Protein AF-0000000085102675 (afdb_homodimer)

Sequence (502 aa):
MRMENGRLWGTLHDGKFEVRSVTHSDLEEALDVLDGSFFINESVCVACEINLPENRQARLDLRELCRKTALDGVSLLVKEADTGRVVSVSFNKIQYAPPPGEDHFFLKFRNEEVKSPQARRLMDFMIEVDERIDVCAMFNMVCFCELMFLATLPSHERLGLGRSLSRFTIELTKELAEGKGLEDIDEKLRSQRPAAVTALWTSSFSQKVGKATDFKVINTVSYSEFEYNGKRFDERINPIHEFCEHVIYKFMRMENGRLWGTLHDGKFEVRSVTHSDLEEALDVLDGSFFINESVCVACEINLPENRQARLDLRELCRKTALDGVSLLVKEADTGRVVSVSFNKIQYAPPPGEDHFFLKFRNEEVKSPQARRLMDFMIEVDERIDVCAMFNMVCFCELMFLATLPSHERLGLGRSLSRFTIELTKELAEGKGLEDIDEKLRSQRPAAVTALWTSSFSQKVGKATDFKVINTVSYSEFEYNGKRFDERINPIHEFCEHVIYKF

pLDDT: mean 96.82, std 2.58, range [86.62, 98.94]

Nearest PDB structures (foldseek):
  6v3t-assembly3_C  TM=8.354E-01  e=5.217E-15  Tribolium castaneum
  4fd5-assembly1_A  TM=8.793E-01  e=4.362E-14  Aedes aegypti
  7ciu-assembly1_A  TM=8.411E-01  e=6.012E-13  Drosophila melanogaster
  7ciu-assembly2_B  TM=8.016E-01  e=6.399E-13  Drosophila melanogaster
  5k9n-assembly2_B  TM=8.379E-01  e=3.915E-12  Drosophila melanogaster

Solvent-accessible surface area (backbone atoms only — not comparable to full-atom values): 26220 Å² total; per-residue (Å²): 64,42,62,60,83,39,58,78,77,48,65,40,82,93,54,50,26,35,34,26,37,48,18,62,73,45,42,69,51,46,50,46,29,35,65,65,24,34,43,56,49,33,42,60,32,41,30,38,46,35,43,43,84,89,32,53,60,19,51,52,40,51,47,50,52,48,52,61,35,37,48,46,28,64,14,37,31,32,25,34,56,88,78,61,47,58,44,30,32,33,42,22,40,81,46,57,78,50,60,91,96,50,64,46,68,69,60,43,44,51,74,71,64,51,80,31,70,36,40,41,51,46,50,48,50,54,52,54,60,51,64,75,48,60,60,39,73,75,67,72,45,68,32,28,32,32,50,70,48,75,32,46,25,69,80,55,55,96,68,54,57,68,45,48,48,52,51,49,50,50,53,52,42,52,36,31,42,72,67,40,75,48,87,47,28,28,77,90,50,56,82,56,52,32,52,33,36,34,37,69,27,53,29,57,65,49,40,48,38,35,56,75,66,63,38,42,76,78,46,76,47,57,30,72,81,39,72,43,96,92,38,40,25,54,78,59,24,62,75,81,38,62,41,34,34,39,33,37,36,76,117,64,43,62,61,84,39,59,78,77,48,66,40,83,92,54,50,26,35,34,26,37,47,17,62,74,45,42,67,52,48,51,47,30,35,66,67,22,34,42,56,49,34,41,61,32,41,30,39,46,34,43,43,84,88,32,53,59,20,52,53,40,51,47,49,51,50,53,61,35,38,49,46,28,63,15,37,31,31,24,35,55,89,77,61,46,58,45,29,34,34,42,22,40,81,46,56,79,50,60,92,96,51,64,46,69,69,60,42,44,50,74,71,64,50,82,30,70,37,40,41,50,45,51,48,50,55,52,53,59,51,64,76,48,59,60,40,71,75,67,74,43,69,33,28,32,29,52,70,48,75,31,48,25,70,79,56,56,95,67,55,57,69,45,49,49,52,49,48,50,50,50,52,42,53,36,30,42,71,68,39,74,46,88,47,27,28,76,92,51,55,83,56,49,31,53,34,37,34,36,69,28,52,30,58,65,49,42,48,38,35,56,75,66,63,38,41,77,78,44,76,46,58,31,71,80,36,70,43,95,91,38,40,25,54,79,58,24,61,75,80,37,61,42,33,34,38,32,38,36,76,117

Foldseek 3Di:
DAADDFDWPDAADVRQKTKGFDHVVCLVLQLVLCVQWVCQAFLLNQQLVSNPPVNVLLSVLVSVVLVVQSQQRLKMFMAGRPPRHTFKIWRKHKWFDDPPPDDTPLVCSLVPPRDDPSNNQSSVVVVVVCVVDPPCVVPVHGIAMEREDIGGHPVCPPRCRSLVSVLVSQVSLQCLLVQHPLVRGDPVCSVDRHFKYKYKAQFPVVVVSCVVNVWAFPDKAFQQVDHYPPDGSCVRGDVNRGIITITMGGD/DAADDFDWPDAADVRQKTKGFDHVVCLVLQLVLCVQWVCQAFLLSQQLVSNPPVNVLLSVLVSVVLVVQSQQRLKMFMAGRPPRHTFKIWRKHKWFDDPPPDDTPLVCSLVPPRDDPSNNQSSVVVVVVCVVDPPCVVPVHGIAMEREDIGGHPVCPPRCRSLVSVLVSQVSLQCLLVQHPLVRGDPVCSVDRHFKYKYKAQFPVVVVSCVVNVWAFPDKAFQQVDHYPPDGSCVRGDVNRGIITITMGGD

InterPro domains:
  IPR016181 Acyl-CoA N-acyltransferase [SSF55729] (8-175)

Secondary structure (DSSP, 8-state):
--SS-PPEEEEETTTTEEEEE--TTTHHHHHHHIIIIIHHH-HHHHHTTTTSTT-HHHHHHHHHHHHHHHTTS--EEEEETTT--EEEEEEEEEEEPPPTTPPPHHHHHHHHT--SHHHHHHHHHHHHHHHTS-HHHHHT-SEEEEEEEEEE-GGGTTSSHHHHHHHHHHHHHHHHHTT-SGGGS-GGGTT----EEEEEE-SHHHHHHHHHTTPEEEEEEEGGG-EETTEEGGGTS-TT--EEEEEEEE-/--SS-PPEEEEETTTTEEEEE--TTTHHHHHHHIIIIIHHH-HHHHHTTTTSTT-HHHHHHHHHHHHHHHTTS--EEEEETTT--EEEEEEEEEEEPPPTT---HHHHHHHHT---HHHHHHHHHHHHHHHTS-HHHHHT-SEEEEEEEEEE-GGGTTSSHHHHHHHHHHHHHHHHHTT-SGGGS-GGGTT----EEEEEE-SHHHHHHHHHTTPEEEEEEEGGG-EETTEEGGGTS-TT--EEEEEEEE-

Structure (mmCIF, N/CA/C/O backbone):
data_AF-0000000085102675-model_v1
#
loop_
_entity.id
_entity.type
_entity.pdbx_description
1 polymer GM10934
#
loop_
_atom_site.group_PDB
_atom_site.id
_atom_site.type_symbol
_atom_site.label_atom_id
_atom_site.label_alt_id
_atom_site.label_comp_id
_atom_site.label_asym_id
_atom_site.label_entity_id
_atom_site.label_seq_id
_atom_site.pdbx_PDB_ins_code
_atom_site.Cartn_x
_atom_site.Cartn_y
_atom_site.Cartn_z
_atom_site.occupancy
_atom_site.B_iso_or_equiv
_atom_site.auth_seq_id
_atom_site.auth_comp_id
_atom_site.auth_asym_id
_atom_site.auth_atom_id
_atom_site.pdbx_PDB_model_num
ATOM 1 N N . MET A 1 1 ? -9.93 -23.188 -17.781 1 89.38 1 MET A N 1
ATOM 2 C CA . MET A 1 1 ? -10.469 -22.031 -17.062 1 89.38 1 MET A CA 1
ATOM 3 C C . MET A 1 1 ? -11.906 -21.766 -17.484 1 89.38 1 MET A C 1
ATOM 5 O O . MET A 1 1 ? -12.25 -21.844 -18.656 1 89.38 1 MET A O 1
ATOM 9 N N . ARG A 1 2 ? -12.734 -21.422 -16.547 1 91.5 2 ARG A N 1
ATOM 10 C CA . ARG A 1 2 ? -14.141 -21.156 -16.828 1 91.5 2 ARG A CA 1
ATOM 11 C C . ARG A 1 2 ? -14.32 -19.828 -17.562 1 91.5 2 ARG A C 1
ATOM 13 O O . ARG A 1 2 ? -13.492 -18.922 -17.422 1 91.5 2 ARG A O 1
ATOM 20 N N . MET A 1 3 ? -15.445 -19.828 -18.281 1 92.88 3 MET A N 1
ATOM 21 C CA . MET A 1 3 ? -15.742 -18.594 -19 1 92.88 3 MET A CA 1
ATOM 22 C C . MET A 1 3 ? -16.188 -17.5 -18.047 1 92.88 3 MET A C 1
ATOM 24 O O . MET A 1 3 ? -15.758 -16.344 -18.172 1 92.88 3 MET A O 1
ATOM 28 N N . GLU A 1 4 ? -17.078 -17.859 -17.141 1 93.12 4 GLU A N 1
ATOM 29 C CA . GLU A 1 4 ? -17.594 -16.891 -16.172 1 93.12 4 GLU A CA 1
ATOM 30 C C . GLU A 1 4 ? -17.938 -17.562 -14.852 1 93.12 4 GLU A C 1
ATOM 32 O O . GLU A 1 4 ? -17.938 -18.797 -14.75 1 93.12 4 GLU A O 1
ATOM 37 N N . ASN A 1 5 ? -18.078 -16.75 -13.82 1 90.81 5 ASN A N 1
ATOM 38 C CA . ASN A 1 5 ? -18.547 -17.219 -12.523 1 90.81 5 ASN A CA 1
ATOM 39 C C . ASN A 1 5 ? -17.594 -18.219 -11.898 1 90.81 5 ASN A C 1
ATOM 41 O O . ASN A 1 5 ? -17.984 -19.344 -11.57 1 90.81 5 ASN A O 1
ATOM 45 N N . GLY A 1 6 ? -16.391 -17.812 -11.648 1 95.88 6 GLY A N 1
ATOM 46 C CA . GLY A 1 6 ? -15.398 -18.656 -10.992 1 95.88 6 GLY A CA 1
ATOM 47 C C . GLY A 1 6 ? -15.852 -19.141 -9.625 1 95.88 6 GLY A C 1
ATOM 48 O O . GLY A 1 6 ? -16.578 -18.438 -8.922 1 95.88 6 GLY A O 1
ATOM 49 N N . ARG A 1 7 ? -15.422 -20.297 -9.281 1 97.19 7 ARG A N 1
ATOM 50 C CA . ARG A 1 7 ? -15.773 -20.891 -7.992 1 97.19 7 ARG A CA 1
ATOM 51 C C . ARG A 1 7 ? -15.508 -19.906 -6.852 1 97.19 7 ARG A C 1
ATOM 53 O O . ARG A 1 7 ? -14.445 -19.281 -6.793 1 97.19 7 ARG A O 1
ATOM 60 N N . LEU A 1 8 ? -16.5 -19.781 -5.891 1 98.19 8 LEU A N 1
ATOM 61 C CA . LEU A 1 8 ? -16.312 -19.016 -4.672 1 98.19 8 LEU A CA 1
ATOM 62 C C . LEU A 1 8 ? -15.578 -19.812 -3.609 1 98.19 8 LEU A C 1
ATOM 64 O O . LEU A 1 8 ? -16.078 -20.859 -3.156 1 98.19 8 LEU A O 1
ATOM 68 N N . TRP A 1 9 ? -14.477 -19.359 -3.191 1 98.56 9 TRP A N 1
ATOM 69 C CA . TRP A 1 9 ? -13.672 -20.062 -2.188 1 98.56 9 TRP A CA 1
ATOM 70 C C . TRP A 1 9 ? -13.992 -19.547 -0.787 1 98.56 9 TRP A C 1
ATOM 72 O O . TRP A 1 9 ? -13.898 -20.297 0.19 1 98.56 9 TRP A O 1
ATOM 82 N N . GLY A 1 10 ? -14.297 -18.297 -0.66 1 98.38 10 GLY A N 1
ATOM 83 C CA . GLY A 1 10 ? -14.648 -17.688 0.617 1 98.38 10 GLY A CA 1
ATOM 84 C C . GLY A 1 10 ? -14.898 -16.188 0.523 1 98.38 10 GLY A C 1
ATOM 85 O O . GLY A 1 10 ? -14.781 -15.609 -0.554 1 98.38 10 GLY A O 1
ATOM 86 N N . THR A 1 11 ? -15.375 -15.617 1.623 1 98.38 11 THR A N 1
ATOM 87 C CA . THR A 1 11 ? -15.586 -14.172 1.714 1 98.38 11 THR A CA 1
ATOM 88 C C . THR A 1 11 ? -14.727 -13.57 2.82 1 98.38 11 THR A C 1
ATOM 90 O O . THR A 1 11 ? -14.289 -14.281 3.727 1 98.38 11 THR A O 1
ATOM 93 N N . LEU A 1 12 ? -14.422 -12.289 2.609 1 98.06 12 LEU A N 1
ATOM 94 C CA . LEU A 1 12 ? -13.602 -11.57 3.576 1 98.06 12 LEU A CA 1
ATOM 95 C C . LEU A 1 12 ? -14.297 -10.297 4.039 1 98.06 12 LEU A C 1
ATOM 97 O O . LEU A 1 12 ? -15.117 -9.727 3.307 1 98.06 12 LEU A O 1
ATOM 101 N N . HIS A 1 13 ? -13.945 -9.859 5.266 1 96.38 13 HIS A N 1
ATOM 102 C CA . HIS A 1 13 ? -14.438 -8.609 5.828 1 96.38 13 HIS A CA 1
ATOM 103 C C . HIS A 1 13 ? -15.961 -8.531 5.77 1 96.38 13 HIS A C 1
ATOM 105 O O . HIS A 1 13 ? -16.516 -7.574 5.23 1 96.38 13 HIS A O 1
ATOM 111 N N . ASP A 1 14 ? -16.641 -9.641 6.34 1 95.19 14 ASP A N 1
ATOM 112 C CA . ASP A 1 14 ? -18.094 -9.719 6.477 1 95.19 14 ASP A CA 1
ATOM 113 C C . ASP A 1 14 ? -18.781 -9.617 5.117 1 95.19 14 ASP A C 1
ATOM 115 O O . ASP A 1 14 ? -19.719 -8.852 4.949 1 95.19 14 ASP A O 1
ATOM 119 N N . GLY A 1 15 ? -18.156 -10.195 4.172 1 96.94 15 GLY A N 1
ATOM 120 C CA . GLY A 1 15 ? -18.797 -10.344 2.869 1 96.94 15 GLY A CA 1
ATOM 121 C C . GLY A 1 15 ? -18.469 -9.203 1.919 1 96.94 15 GLY A C 1
ATOM 122 O O . GLY A 1 15 ? -18.969 -9.172 0.79 1 96.94 15 GLY A O 1
ATOM 123 N N . LYS A 1 16 ? -17.625 -8.305 2.275 1 95.88 16 LYS A N 1
ATOM 124 C CA . LYS A 1 16 ? -17.297 -7.164 1.428 1 95.88 16 LYS A CA 1
ATOM 125 C C . LYS A 1 16 ? -16.438 -7.586 0.245 1 95.88 16 LYS A C 1
ATOM 127 O O . LYS A 1 16 ? -16.406 -6.91 -0.785 1 95.88 16 LYS A O 1
ATOM 132 N N . PHE A 1 17 ? -15.703 -8.695 0.435 1 98.31 17 PHE A N 1
ATOM 133 C CA . PHE A 1 17 ? -14.852 -9.227 -0.628 1 98.31 17 PHE A CA 1
ATOM 134 C C . PHE A 1 17 ? -15.117 -10.711 -0.85 1 98.31 17 PHE A C 1
ATOM 136 O O . PHE A 1 17 ? -15.461 -11.43 0.089 1 98.31 17 PHE A O 1
ATOM 143 N N . GLU A 1 18 ? -14.984 -11.102 -2.074 1 98.69 18 GLU A N 1
ATOM 144 C CA . GLU A 1 18 ? -15.086 -12.5 -2.459 1 98.69 18 GLU A CA 1
ATOM 145 C C . GLU A 1 18 ? -13.766 -13.008 -3.047 1 98.69 18 GLU A C 1
ATOM 147 O O . GLU A 1 18 ? -13.156 -12.336 -3.877 1 98.69 18 GLU A O 1
ATOM 152 N N . VAL A 1 19 ? -13.336 -14.18 -2.584 1 98.81 19 VAL A N 1
ATOM 153 C CA . VAL A 1 19 ? -12.219 -14.883 -3.203 1 98.81 19 VAL A CA 1
ATOM 154 C C . VAL A 1 19 ? -12.742 -15.898 -4.215 1 98.81 19 VAL A C 1
ATOM 156 O O . VAL A 1 19 ? -13.516 -16.797 -3.859 1 98.81 19 VAL A O 1
ATOM 159 N N . ARG A 1 20 ? -12.273 -15.75 -5.477 1 98.75 20 ARG A N 1
ATOM 160 C CA . ARG A 1 20 ? -12.797 -16.609 -6.535 1 98.75 20 ARG A CA 1
ATOM 161 C C . ARG A 1 20 ? -11.68 -17.078 -7.461 1 98.75 20 ARG A C 1
ATOM 163 O O . ARG A 1 20 ? -10.625 -16.453 -7.535 1 98.75 20 ARG A O 1
ATOM 170 N N . SER A 1 21 ? -11.969 -18.203 -8.141 1 98.75 21 SER A N 1
ATOM 171 C CA . SER A 1 21 ? -11.117 -18.609 -9.25 1 98.75 21 SER A CA 1
ATOM 172 C C . SER A 1 21 ? -11.188 -17.609 -10.398 1 98.75 21 SER A C 1
ATOM 174 O O . SER A 1 21 ? -12.266 -17.109 -10.727 1 98.75 21 SER A O 1
ATOM 176 N N . VAL A 1 22 ? -10.102 -17.328 -11.016 1 98.62 22 VAL A N 1
ATOM 177 C CA . VAL A 1 22 ? -10.055 -16.453 -12.18 1 98.62 22 VAL A CA 1
ATOM 178 C C . VAL A 1 22 ? -10.781 -17.109 -13.352 1 98.62 22 VAL A C 1
ATOM 180 O O . VAL A 1 22 ? -10.617 -18.312 -13.586 1 98.62 22 VAL A O 1
ATOM 183 N N . THR A 1 23 ? -11.547 -16.281 -14.07 1 97.88 23 THR A N 1
ATOM 184 C CA . THR A 1 23 ? -12.211 -16.734 -15.289 1 97.88 23 THR A CA 1
ATOM 185 C C . THR A 1 23 ? -11.766 -15.906 -16.484 1 97.88 23 THR A C 1
ATOM 187 O O . THR A 1 23 ? -11.016 -14.938 -16.344 1 97.88 23 THR A O 1
ATOM 190 N N . HIS A 1 24 ? -12.211 -16.359 -17.672 1 96.94 24 HIS A N 1
ATOM 191 C CA . HIS A 1 24 ? -11.906 -15.602 -18.891 1 96.94 24 HIS A CA 1
ATOM 192 C C . HIS A 1 24 ? -12.453 -14.18 -18.797 1 96.94 24 HIS A C 1
ATOM 194 O O . HIS A 1 24 ? -11.797 -13.227 -19.219 1 96.94 24 HIS A O 1
ATOM 200 N N . SER A 1 25 ? -13.594 -14.031 -18.203 1 97.12 25 SER A N 1
ATOM 201 C CA . SER A 1 25 ? -14.25 -12.727 -18.125 1 97.12 25 SER A CA 1
ATOM 202 C C . SER A 1 25 ? -13.523 -11.805 -17.156 1 97.12 25 SER A C 1
ATOM 204 O O . SER A 1 25 ? -13.625 -10.578 -17.266 1 97.12 25 SER A O 1
ATOM 206 N N . ASP A 1 26 ? -12.773 -12.375 -16.172 1 97.12 26 ASP A N 1
ATOM 207 C CA . ASP A 1 26 ? -12.062 -11.617 -15.148 1 97.12 26 ASP A CA 1
ATOM 208 C C . ASP A 1 26 ? -10.648 -11.25 -15.617 1 97.12 26 ASP A C 1
ATOM 210 O O . ASP A 1 26 ? -9.992 -10.398 -15.016 1 97.12 26 ASP A O 1
ATOM 214 N N . LEU A 1 27 ? -10.227 -11.883 -16.609 1 98.31 27 LEU A N 1
ATOM 215 C CA . LEU A 1 27 ? -8.797 -11.992 -16.859 1 98.31 27 LEU A CA 1
ATOM 216 C C . LEU A 1 27 ? -8.172 -10.625 -17.094 1 98.31 27 LEU A C 1
ATOM 218 O O . LEU A 1 27 ? -7.148 -10.289 -16.5 1 98.31 27 LEU A O 1
ATOM 222 N N . GLU A 1 28 ? -8.766 -9.781 -17.969 1 98.19 28 GLU A N 1
ATOM 223 C CA . GLU A 1 28 ? -8.195 -8.477 -18.25 1 98.19 28 GLU A CA 1
ATOM 224 C C . GLU A 1 28 ? -8.109 -7.613 -17 1 98.19 28 GLU A C 1
ATOM 226 O O . GLU A 1 28 ? -7.098 -6.945 -16.766 1 98.19 28 GLU A O 1
ATOM 231 N N . GLU A 1 29 ? -9.141 -7.637 -16.203 1 98 29 GLU A N 1
ATOM 232 C CA . GLU A 1 29 ? -9.141 -6.863 -14.969 1 98 29 GLU A CA 1
ATOM 233 C C . GLU A 1 29 ? -8.109 -7.41 -13.977 1 98 29 GLU A C 1
ATOM 235 O O . GLU A 1 29 ? -7.484 -6.645 -13.234 1 98 29 GLU A O 1
ATOM 240 N N . ALA A 1 30 ? -8 -8.711 -13.922 1 98.69 30 ALA A N 1
ATOM 241 C CA . ALA A 1 30 ? -6.98 -9.328 -13.078 1 98.69 30 ALA A CA 1
ATOM 242 C C . ALA A 1 30 ? -5.582 -8.883 -13.508 1 98.69 30 ALA A C 1
ATOM 244 O O . ALA A 1 30 ? -4.734 -8.586 -12.664 1 98.69 30 ALA A O 1
ATOM 245 N N . LEU A 1 31 ? -5.367 -8.805 -14.773 1 98.81 31 LEU A N 1
ATOM 246 C CA . LEU A 1 31 ? -4.082 -8.359 -15.297 1 98.81 31 LEU A CA 1
ATOM 247 C C . LEU A 1 31 ? -3.85 -6.887 -15 1 98.81 31 LEU A C 1
ATOM 249 O O . LEU A 1 31 ? -2.715 -6.469 -14.75 1 98.81 31 LEU A O 1
ATOM 253 N N . ASP A 1 32 ? -4.883 -6.102 -14.984 1 98.06 32 ASP A N 1
ATOM 254 C CA . ASP A 1 32 ? -4.781 -4.684 -14.664 1 98.06 32 ASP A CA 1
ATOM 255 C C . ASP A 1 32 ? -4.277 -4.477 -13.234 1 98.06 32 ASP A C 1
ATOM 257 O O . ASP A 1 32 ? -3.604 -3.484 -12.945 1 98.06 32 ASP A O 1
ATOM 261 N N . VAL A 1 33 ? -4.602 -5.402 -12.328 1 98.25 33 VAL A N 1
ATOM 262 C CA . VAL A 1 33 ? -4.117 -5.312 -10.953 1 98.25 33 VAL A CA 1
ATOM 263 C C . VAL A 1 33 ? -2.59 -5.355 -10.938 1 98.25 33 VAL A C 1
ATOM 265 O O . VAL A 1 33 ? -1.95 -4.66 -10.148 1 98.25 33 VAL A O 1
ATOM 268 N N . LEU A 1 34 ? -1.971 -6.133 -11.82 1 98.5 34 LEU A N 1
ATOM 269 C CA . LEU A 1 34 ? -0.516 -6.18 -11.922 1 98.5 34 LEU A CA 1
ATOM 270 C C . LEU A 1 34 ? 0.039 -4.828 -12.367 1 98.5 34 LEU A C 1
ATOM 272 O O . LEU A 1 34 ? 1.021 -4.34 -11.805 1 98.5 34 LEU A O 1
ATOM 276 N N . ASP A 1 35 ? -0.621 -4.215 -13.305 1 96.38 35 ASP A N 1
ATOM 277 C CA . ASP A 1 35 ? -0.201 -2.92 -13.836 1 96.38 35 ASP A CA 1
ATOM 278 C C . ASP A 1 35 ? -0.228 -1.849 -12.742 1 96.38 35 ASP A C 1
ATOM 280 O O . ASP A 1 35 ? 0.655 -0.989 -12.695 1 96.38 35 ASP A O 1
ATOM 284 N N . GLY A 1 36 ? -1.214 -1.954 -11.953 1 92.75 36 GLY A N 1
ATOM 285 C CA . GLY A 1 36 ? -1.452 -0.902 -10.977 1 92.75 36 GLY A CA 1
ATOM 286 C C . GLY A 1 36 ? -0.732 -1.132 -9.664 1 92.75 36 GLY A C 1
ATOM 287 O O . GLY A 1 36 ? -0.776 -0.285 -8.766 1 92.75 36 GLY A O 1
ATOM 288 N N . SER A 1 37 ? -0.059 -2.252 -9.555 1 95.31 37 SER A N 1
ATOM 289 C CA . SER A 1 37 ? 0.542 -2.586 -8.273 1 95.31 37 SER A CA 1
ATOM 290 C C . SER A 1 37 ? 1.877 -3.299 -8.453 1 95.31 37 SER A C 1
ATOM 292 O O . SER A 1 37 ? 2.938 -2.695 -8.281 1 95.31 37 SER A O 1
ATOM 294 N N . PHE A 1 38 ? 1.905 -4.48 -8.969 1 97.75 38 PHE A N 1
ATOM 295 C CA . PHE A 1 38 ? 3.051 -5.383 -9.016 1 97.75 38 PHE A CA 1
ATOM 296 C C . PHE A 1 38 ? 4.172 -4.789 -9.859 1 97.75 38 PHE A C 1
ATOM 298 O O . PHE A 1 38 ? 5.309 -4.672 -9.398 1 97.75 38 PHE A O 1
ATOM 305 N N . PHE A 1 39 ? 3.918 -4.32 -11.047 1 98.06 39 PHE A N 1
ATOM 306 C CA . PHE A 1 39 ? 4.941 -3.9 -12 1 98.06 39 PHE A CA 1
ATOM 307 C C . PHE A 1 39 ? 5.586 -2.59 -11.555 1 98.06 39 PHE A C 1
ATOM 309 O O . PHE A 1 39 ? 6.695 -2.266 -11.977 1 98.06 39 PHE A O 1
ATOM 316 N N . ILE A 1 40 ? 4.922 -1.931 -10.617 1 93.31 40 ILE A N 1
ATOM 317 C CA . ILE A 1 40 ? 5.398 -0.604 -10.242 1 93.31 40 ILE A CA 1
ATOM 318 C C . ILE A 1 40 ? 6.141 -0.679 -8.914 1 93.31 40 ILE A C 1
ATOM 320 O O . ILE A 1 40 ? 7.098 0.065 -8.688 1 93.31 40 ILE A O 1
ATOM 324 N N . ASN A 1 41 ? 5.789 -1.684 -8.117 1 92.69 41 ASN A N 1
ATOM 325 C CA . ASN A 1 41 ? 6.266 -1.607 -6.742 1 92.69 41 ASN A CA 1
ATOM 326 C C . ASN A 1 41 ? 7.094 -2.834 -6.367 1 92.69 41 ASN A C 1
ATOM 328 O O . ASN A 1 41 ? 7.844 -2.809 -5.391 1 92.69 41 ASN A O 1
ATOM 332 N N . GLU A 1 42 ? 6.957 -3.887 -7.051 1 97.06 42 GLU A N 1
ATOM 333 C CA . GLU A 1 42 ? 7.598 -5.145 -6.68 1 97.06 42 GLU A CA 1
ATOM 334 C C . GLU A 1 42 ? 9.117 -5.062 -6.832 1 97.06 42 GLU A C 1
ATOM 336 O O . GLU A 1 42 ? 9.609 -4.449 -7.777 1 97.06 42 GLU A O 1
ATOM 341 N N . SER A 1 43 ? 9.867 -5.629 -5.918 1 97.38 43 SER A N 1
ATOM 342 C CA . SER A 1 43 ? 11.305 -5.457 -5.742 1 97.38 43 SER A CA 1
ATOM 343 C C . SER A 1 43 ? 12.062 -5.789 -7.023 1 97.38 43 SER A C 1
ATOM 345 O O . SER A 1 43 ? 12.875 -4.992 -7.496 1 97.38 43 SER A O 1
ATOM 347 N N . VAL A 1 44 ? 11.805 -6.906 -7.574 1 98.69 44 VAL A N 1
ATOM 348 C CA . VAL A 1 44 ? 12.578 -7.355 -8.727 1 98.69 44 VAL A CA 1
ATOM 349 C C . VAL A 1 44 ? 12.148 -6.578 -9.969 1 98.69 44 VAL A C 1
ATOM 351 O O . VAL A 1 44 ? 12.969 -6.293 -10.844 1 98.69 44 VAL A O 1
ATOM 354 N N . CYS A 1 45 ? 10.883 -6.176 -10.062 1 98.62 45 CYS A N 1
ATOM 355 C CA . CYS A 1 45 ? 10.453 -5.27 -11.117 1 98.62 45 CYS A CA 1
ATOM 356 C C . CYS A 1 45 ? 11.242 -3.967 -11.078 1 98.62 45 CYS A C 1
ATOM 358 O O . CYS A 1 45 ? 11.703 -3.48 -12.109 1 98.62 45 CYS A O 1
ATOM 360 N N . VAL A 1 46 ? 11.383 -3.436 -9.875 1 97.44 46 VAL A N 1
ATOM 361 C CA . VAL A 1 46 ? 12.133 -2.197 -9.695 1 97.44 46 VAL A CA 1
ATOM 362 C C . VAL A 1 46 ? 13.594 -2.416 -10.078 1 97.44 46 VAL A C 1
ATOM 364 O O . VAL A 1 46 ? 14.172 -1.615 -10.82 1 97.44 46 VAL A O 1
ATOM 367 N N . ALA A 1 47 ? 14.172 -3.502 -9.625 1 98.56 47 ALA A N 1
ATOM 368 C CA . ALA A 1 47 ? 15.57 -3.818 -9.898 1 98.56 47 ALA A CA 1
ATOM 369 C C . ALA A 1 47 ? 15.828 -3.912 -11.398 1 98.56 47 ALA A C 1
ATOM 371 O O . ALA A 1 47 ? 16.891 -3.494 -11.883 1 98.56 47 ALA A O 1
ATOM 372 N N . CYS A 1 48 ? 14.805 -4.395 -12.102 1 98.88 48 CYS A N 1
ATOM 373 C CA . CYS A 1 48 ? 14.961 -4.617 -13.531 1 98.88 48 CYS A CA 1
ATOM 374 C C . CYS A 1 48 ? 14.398 -3.445 -14.328 1 98.88 48 CYS A C 1
ATOM 376 O O . CYS A 1 48 ? 14.297 -3.518 -15.555 1 98.88 48 CYS A O 1
ATOM 378 N N . GLU A 1 49 ? 13.977 -2.428 -13.688 1 98.44 49 GLU A N 1
ATOM 379 C CA . GLU A 1 49 ? 13.531 -1.17 -14.281 1 98.44 49 GLU A CA 1
ATOM 380 C C . GLU A 1 49 ? 12.203 -1.347 -15.016 1 98.44 49 GLU A C 1
ATOM 382 O O . GLU A 1 49 ? 11.883 -0.575 -15.922 1 98.44 49 GLU A O 1
ATOM 387 N N . ILE A 1 50 ? 11.477 -2.295 -14.68 1 98.69 50 ILE A N 1
ATOM 388 C CA . ILE A 1 50 ? 10.18 -2.553 -15.305 1 98.69 50 ILE A CA 1
ATOM 389 C C . ILE A 1 50 ? 9.195 -1.445 -14.93 1 98.69 50 ILE A C 1
ATOM 391 O O . ILE A 1 50 ? 8.344 -1.068 -15.734 1 98.69 50 ILE A O 1
ATOM 395 N N . ASN A 1 51 ? 9.359 -0.859 -13.836 1 96.25 51 ASN A N 1
ATOM 396 C CA . ASN A 1 51 ? 8.453 0.14 -13.273 1 96.25 51 ASN A CA 1
ATOM 397 C C . ASN A 1 51 ? 8.586 1.478 -14 1 96.25 51 ASN A C 1
ATOM 399 O O . ASN A 1 51 ? 7.73 2.355 -13.852 1 96.25 51 ASN A O 1
ATOM 403 N N . LEU A 1 52 ? 9.617 1.637 -14.773 1 95.81 52 LEU A N 1
ATOM 404 C CA . LEU A 1 52 ? 9.844 2.914 -15.438 1 95.81 52 LEU A CA 1
ATOM 405 C C . LEU A 1 52 ? 8.883 3.09 -16.609 1 95.81 52 LEU A C 1
ATOM 407 O O . LEU A 1 52 ? 8.586 2.133 -17.328 1 95.81 52 LEU A O 1
ATOM 411 N N . PRO A 1 53 ? 8.32 4.273 -16.859 1 93.25 53 PRO A N 1
ATOM 412 C CA . PRO A 1 53 ? 7.289 4.516 -17.875 1 93.25 53 PRO A CA 1
ATOM 413 C C . PRO A 1 53 ? 7.73 4.102 -19.281 1 93.25 53 PRO A C 1
ATOM 415 O O . PRO A 1 53 ? 6.91 3.656 -20.078 1 93.25 53 PRO A O 1
ATOM 418 N N . GLU A 1 54 ? 9.016 4.199 -19.578 1 96.44 54 GLU A N 1
ATOM 419 C CA . GLU A 1 54 ? 9.508 3.914 -20.922 1 96.44 54 GLU A CA 1
ATOM 420 C C . GLU A 1 54 ? 9.578 2.41 -21.188 1 96.44 54 GLU A C 1
ATOM 422 O O . GLU A 1 54 ? 9.727 1.978 -22.328 1 96.44 54 GLU A O 1
ATOM 427 N N . ASN A 1 55 ? 9.445 1.613 -20.172 1 98 55 ASN A N 1
ATOM 428 C CA . ASN A 1 55 ? 9.594 0.171 -20.328 1 98 55 ASN A CA 1
ATOM 429 C C . ASN A 1 55 ? 8.234 -0.531 -20.375 1 98 55 ASN A C 1
ATOM 431 O O . ASN A 1 55 ? 8.031 -1.535 -19.688 1 98 55 ASN A O 1
ATOM 435 N N . ARG A 1 56 ? 7.379 -0.034 -21.188 1 97.19 56 ARG A N 1
ATOM 436 C CA . ARG A 1 56 ? 6.023 -0.556 -21.344 1 97.19 56 ARG A CA 1
ATOM 437 C C . ARG A 1 56 ? 6.047 -1.975 -21.906 1 97.19 56 ARG A C 1
ATOM 439 O O . ARG A 1 56 ? 5.215 -2.807 -21.531 1 97.19 56 ARG A O 1
ATOM 446 N N . GLN A 1 57 ? 6.961 -2.295 -22.797 1 98.5 57 GLN A N 1
ATOM 447 C CA . GLN A 1 57 ? 7.043 -3.613 -23.422 1 98.5 57 GLN A CA 1
ATOM 448 C C . GLN A 1 57 ? 7.309 -4.695 -22.375 1 98.5 57 GLN A C 1
ATOM 450 O O . GLN A 1 57 ? 6.812 -5.816 -22.5 1 98.5 57 GLN A O 1
ATOM 455 N N . ALA A 1 58 ? 8.109 -4.387 -21.375 1 98.88 58 ALA A N 1
ATOM 456 C CA . ALA A 1 58 ? 8.391 -5.355 -20.328 1 98.88 58 ALA A CA 1
ATOM 457 C C . ALA A 1 58 ? 7.113 -5.77 -19.609 1 98.88 58 ALA A C 1
ATOM 459 O O . ALA A 1 58 ? 6.898 -6.953 -19.328 1 98.88 58 ALA A O 1
ATOM 460 N N . ARG A 1 59 ? 6.246 -4.793 -19.344 1 98.69 59 ARG A N 1
ATOM 461 C CA . ARG A 1 59 ? 4.984 -5.07 -18.672 1 98.69 59 ARG A CA 1
ATOM 462 C C . ARG A 1 59 ? 4.047 -5.879 -19.562 1 98.69 59 ARG A C 1
ATOM 464 O O . ARG A 1 59 ? 3.352 -6.777 -19.078 1 98.69 59 ARG A O 1
ATOM 471 N N . LEU A 1 60 ? 4.043 -5.633 -20.812 1 98.62 60 LEU A N 1
ATOM 472 C CA . LEU A 1 60 ? 3.225 -6.395 -21.75 1 98.62 60 LEU A CA 1
ATOM 473 C C . LEU A 1 60 ? 3.691 -7.848 -21.812 1 98.62 60 LEU A C 1
ATOM 475 O O . LEU A 1 60 ? 2.873 -8.766 -21.891 1 98.62 60 LEU A O 1
ATOM 479 N N . ASP A 1 61 ? 5.02 -8.055 -21.812 1 98.88 61 ASP A N 1
ATOM 480 C CA . ASP A 1 61 ? 5.562 -9.406 -21.812 1 98.88 61 ASP A CA 1
ATOM 481 C C . ASP A 1 61 ? 5.105 -10.195 -20.594 1 98.88 61 ASP A C 1
ATOM 483 O O . ASP A 1 61 ? 4.66 -11.336 -20.719 1 98.88 61 ASP A O 1
ATOM 487 N N . LEU A 1 62 ? 5.176 -9.555 -19.469 1 98.88 62 LEU A N 1
ATOM 488 C CA . LEU A 1 62 ? 4.84 -10.25 -18.234 1 98.88 62 LEU A CA 1
ATOM 489 C C . LEU A 1 62 ? 3.33 -10.43 -18.109 1 98.88 62 LEU A C 1
ATOM 491 O O . LEU A 1 62 ? 2.863 -11.414 -17.531 1 98.88 62 LEU A O 1
ATOM 495 N N . ARG A 1 63 ? 2.607 -9.461 -18.641 1 98.69 63 ARG A N 1
ATOM 496 C CA . ARG A 1 63 ? 1.164 -9.648 -18.75 1 98.69 63 ARG A CA 1
ATOM 497 C C . ARG A 1 63 ? 0.833 -10.914 -19.531 1 98.69 63 ARG A C 1
ATOM 499 O O . ARG A 1 63 ? -0.032 -11.695 -19.125 1 98.69 63 ARG A O 1
ATOM 506 N N . GLU A 1 64 ? 1.494 -11.102 -20.609 1 98.75 64 GLU A N 1
ATOM 507 C CA . GLU A 1 64 ? 1.264 -12.281 -21.438 1 98.75 64 GLU A CA 1
ATOM 508 C C . GLU A 1 64 ? 1.656 -13.555 -20.703 1 98.75 64 GLU A C 1
ATOM 510 O O . GLU A 1 64 ? 0.98 -14.586 -20.812 1 98.75 64 GLU A O 1
ATOM 515 N N . LEU A 1 65 ? 2.693 -13.508 -19.984 1 98.81 65 LEU A N 1
ATOM 516 C CA . LEU A 1 65 ? 3.064 -14.641 -19.141 1 98.81 65 LEU A CA 1
ATOM 517 C C . LEU A 1 65 ? 1.919 -15.023 -18.203 1 98.81 65 LEU A C 1
ATOM 519 O O . LEU A 1 65 ? 1.563 -16.203 -18.109 1 98.81 65 LEU A O 1
ATOM 523 N N . CYS A 1 66 ? 1.345 -14.008 -17.547 1 98.75 66 CYS A N 1
ATOM 524 C CA . CYS A 1 66 ? 0.267 -14.25 -16.594 1 98.75 66 CYS A CA 1
ATOM 525 C C . CYS A 1 66 ? -0.996 -14.719 -17.297 1 98.75 66 CYS A C 1
ATOM 527 O O . CYS A 1 66 ? -1.741 -15.547 -16.766 1 98.75 66 CYS A O 1
ATOM 529 N N . ARG A 1 67 ? -1.182 -14.18 -18.484 1 98.44 67 ARG A N 1
ATOM 530 C CA . ARG A 1 67 ? -2.322 -14.625 -19.281 1 98.44 67 ARG A CA 1
ATOM 531 C C . ARG A 1 67 ? -2.232 -16.125 -19.562 1 98.44 67 ARG A C 1
ATOM 533 O O . ARG A 1 67 ? -3.205 -16.859 -19.359 1 98.44 67 ARG A O 1
ATOM 540 N N . LYS A 1 68 ? -1.152 -16.594 -20 1 97.81 68 LYS A N 1
ATOM 541 C CA . LYS A 1 68 ? -0.948 -18 -20.328 1 97.81 68 LYS A CA 1
ATOM 542 C C . LYS A 1 68 ? -1.006 -18.859 -19.062 1 97.81 68 LYS A C 1
ATOM 544 O O . LYS A 1 68 ? -1.561 -19.969 -19.094 1 97.81 68 LYS A O 1
ATOM 549 N N . THR A 1 69 ? -0.435 -18.328 -17.984 1 97.88 69 THR A N 1
ATOM 550 C CA . THR A 1 69 ? -0.46 -19.031 -16.703 1 97.88 69 THR A CA 1
ATOM 551 C C . THR A 1 69 ? -1.894 -19.203 -16.219 1 97.88 69 THR A C 1
ATOM 553 O O . THR A 1 69 ? -2.25 -20.266 -15.688 1 97.88 69 THR A O 1
ATOM 556 N N . ALA A 1 70 ? -2.701 -18.188 -16.438 1 98.06 70 ALA A N 1
ATOM 557 C CA . ALA A 1 70 ? -4.078 -18.203 -15.953 1 98.06 70 ALA A CA 1
ATOM 558 C C . ALA A 1 70 ? -4.891 -19.297 -16.641 1 98.06 70 ALA A C 1
ATOM 560 O O . ALA A 1 70 ? -5.875 -19.797 -16.078 1 98.06 70 ALA A O 1
ATOM 561 N N . LEU A 1 71 ? -4.492 -19.75 -17.781 1 96.25 71 LEU A N 1
ATOM 562 C CA . LEU A 1 71 ? -5.219 -20.766 -18.547 1 96.25 71 LEU A CA 1
ATOM 563 C C . LEU A 1 71 ? -5.176 -22.109 -17.844 1 96.25 71 LEU A C 1
ATOM 565 O O . LEU A 1 71 ? -5.984 -23 -18.141 1 96.25 71 LEU A O 1
ATOM 569 N N . ASP A 1 72 ? -4.25 -22.266 -16.906 1 96.88 72 ASP A N 1
ATOM 570 C CA . ASP A 1 72 ? -4.195 -23.484 -16.125 1 96.88 72 ASP A CA 1
ATOM 571 C C . ASP A 1 72 ? -5.465 -23.656 -15.289 1 96.88 72 ASP A C 1
ATOM 573 O O . ASP A 1 72 ? -5.793 -24.781 -14.875 1 96.88 72 ASP A O 1
ATOM 577 N N . GLY A 1 73 ? -6.113 -22.609 -14.945 1 97.81 73 GLY A N 1
ATOM 578 C CA . GLY A 1 73 ? -7.348 -22.672 -14.18 1 97.81 73 GLY A CA 1
ATOM 579 C C . GLY A 1 73 ? -7.121 -22.75 -12.68 1 97.81 73 GLY A C 1
ATOM 580 O O . GLY A 1 73 ? -8.023 -23.125 -11.93 1 97.81 73 GLY A O 1
ATOM 581 N N . VAL A 1 74 ? -5.926 -22.359 -12.258 1 98.62 74 VAL A N 1
ATOM 582 C CA . VAL A 1 74 ? -5.629 -22.531 -10.844 1 98.62 74 VAL A CA 1
ATOM 583 C C . VAL A 1 74 ? -5.312 -21.172 -10.211 1 98.62 74 VAL A C 1
ATOM 585 O O . VAL A 1 74 ? -4.789 -21.094 -9.102 1 98.62 74 VAL A O 1
ATOM 588 N N . SER A 1 75 ? -5.527 -20.047 -10.898 1 98.88 75 SER A N 1
ATOM 589 C CA . SER A 1 75 ? -5.312 -18.703 -10.367 1 98.88 75 SER A CA 1
ATOM 590 C C . SER A 1 75 ? -6.547 -18.188 -9.633 1 98.88 75 SER A C 1
ATOM 592 O O . SER A 1 75 ? -7.672 -18.594 -9.945 1 98.88 75 SER A O 1
ATOM 594 N N . LEU A 1 76 ? -6.297 -17.359 -8.633 1 98.94 76 LEU A N 1
ATOM 595 C CA . LEU A 1 76 ? -7.367 -16.844 -7.793 1 98.94 76 LEU A CA 1
ATOM 596 C C . LEU A 1 76 ? -7.359 -15.32 -7.781 1 98.94 76 LEU A C 1
ATOM 598 O O . LEU A 1 76 ? -6.344 -14.703 -8.102 1 98.94 76 LEU A O 1
ATOM 602 N N . LEU A 1 77 ? -8.516 -14.758 -7.461 1 98.94 77 LEU A N 1
ATOM 603 C CA . LEU A 1 77 ? -8.625 -13.305 -7.348 1 98.94 77 LEU A CA 1
ATOM 604 C C . LEU A 1 77 ? -9.57 -12.922 -6.211 1 98.94 77 LEU A C 1
ATOM 606 O O . LEU A 1 77 ? -10.25 -13.781 -5.645 1 98.94 77 LEU A O 1
ATOM 610 N N . VAL A 1 78 ? -9.477 -11.68 -5.809 1 98.88 78 VAL A N 1
ATOM 611 C CA . VAL A 1 78 ? -10.414 -11.078 -4.863 1 98.88 78 VAL A CA 1
ATOM 612 C C . VAL A 1 78 ? -11.219 -9.977 -5.559 1 98.88 78 VAL A C 1
ATOM 614 O O . VAL A 1 78 ? -10.641 -9.109 -6.223 1 98.88 78 VAL A O 1
ATOM 617 N N . LYS A 1 79 ? -12.523 -10.062 -5.375 1 97.81 79 LYS A N 1
ATOM 618 C CA . LYS A 1 79 ? -13.43 -9.047 -5.887 1 97.81 79 LYS A CA 1
ATOM 619 C C . LYS A 1 79 ? -14.141 -8.32 -4.746 1 97.81 79 LYS A C 1
ATOM 621 O O . LYS A 1 79 ? -14.484 -8.93 -3.73 1 97.81 79 LYS A O 1
ATOM 626 N N . GLU A 1 80 ? -14.375 -7 -5.012 1 96 80 GLU A N 1
ATOM 627 C CA . GLU A 1 80 ? -15.383 -6.328 -4.191 1 96 80 GLU A CA 1
ATOM 628 C C . GLU A 1 80 ? -16.781 -6.883 -4.469 1 96 80 GLU A C 1
ATOM 630 O O . GLU A 1 80 ? -17.219 -6.926 -5.617 1 96 80 GLU A O 1
ATOM 635 N N . ALA A 1 81 ? -17.469 -7.234 -3.455 1 95.38 81 ALA A N 1
ATOM 636 C CA . ALA A 1 81 ? -18.75 -7.91 -3.617 1 95.38 81 ALA A CA 1
ATOM 637 C C . ALA A 1 81 ? -19.766 -6.996 -4.293 1 95.38 81 ALA A C 1
ATOM 639 O O . ALA A 1 81 ? -20.531 -7.434 -5.16 1 95.38 81 ALA A O 1
ATOM 640 N N . ASP A 1 82 ? -19.781 -5.746 -4.031 1 91.44 82 ASP A N 1
ATOM 641 C CA . ASP A 1 82 ? -20.828 -4.828 -4.496 1 91.44 82 ASP A CA 1
ATOM 642 C C . ASP A 1 82 ? -20.562 -4.395 -5.938 1 91.44 82 ASP A C 1
ATOM 644 O O . ASP A 1 82 ? -21.5 -4.246 -6.723 1 91.44 82 ASP A O 1
ATOM 648 N N . THR A 1 83 ? -19.297 -4.172 -6.27 1 91.44 83 THR A N 1
ATOM 649 C CA . THR A 1 83 ? -18.984 -3.568 -7.562 1 91.44 83 THR A CA 1
ATOM 650 C C . THR A 1 83 ? -18.484 -4.621 -8.547 1 91.44 83 THR A C 1
ATOM 652 O O . THR A 1 83 ? -18.5 -4.402 -9.758 1 91.44 83 THR A O 1
ATOM 655 N N . GLY A 1 84 ? -18 -5.73 -8.047 1 94.75 84 GLY A N 1
ATOM 656 C CA . GLY A 1 84 ? -17.406 -6.754 -8.898 1 94.75 84 GLY A CA 1
ATOM 657 C C . GLY A 1 84 ? -15.992 -6.43 -9.328 1 94.75 84 GLY A C 1
ATOM 658 O O . GLY A 1 84 ? -15.375 -7.188 -10.078 1 94.75 84 GLY A O 1
ATOM 659 N N . ARG A 1 85 ? -15.469 -5.398 -8.797 1 95.38 85 ARG A N 1
ATOM 660 C CA . ARG A 1 85 ? -14.133 -4.965 -9.188 1 95.38 85 ARG A CA 1
ATOM 661 C C . ARG A 1 85 ? -13.07 -5.91 -8.633 1 95.38 85 ARG A C 1
ATOM 663 O O . ARG A 1 85 ? -13.086 -6.25 -7.449 1 95.38 85 ARG A O 1
ATOM 670 N N . VAL A 1 86 ? -12.109 -6.316 -9.508 1 98.38 86 VAL A N 1
ATOM 671 C CA . VAL A 1 86 ? -10.977 -7.137 -9.086 1 98.38 86 VAL A CA 1
ATOM 672 C C . VAL A 1 86 ? -9.93 -6.258 -8.406 1 98.38 86 VAL A C 1
ATOM 674 O O . VAL A 1 86 ? -9.477 -5.266 -8.984 1 98.38 86 VAL A O 1
ATOM 677 N N . VAL A 1 87 ? -9.516 -6.676 -7.16 1 97.81 87 VAL A N 1
ATOM 678 C CA . VAL A 1 87 ? -8.656 -5.758 -6.414 1 97.81 87 VAL A CA 1
ATOM 679 C C . VAL A 1 87 ? -7.383 -6.477 -5.98 1 97.81 87 VAL A C 1
ATOM 681 O O . VAL A 1 87 ? -6.414 -5.84 -5.566 1 97.81 87 VAL A O 1
ATOM 684 N N . SER A 1 88 ? -7.367 -7.773 -6.047 1 98.75 88 SER A N 1
ATOM 685 C CA . SER A 1 88 ? -6.195 -8.586 -5.73 1 98.75 88 SER A CA 1
ATOM 686 C C . SER A 1 88 ? -6.184 -9.875 -6.547 1 98.75 88 SER A C 1
ATOM 688 O O . SER A 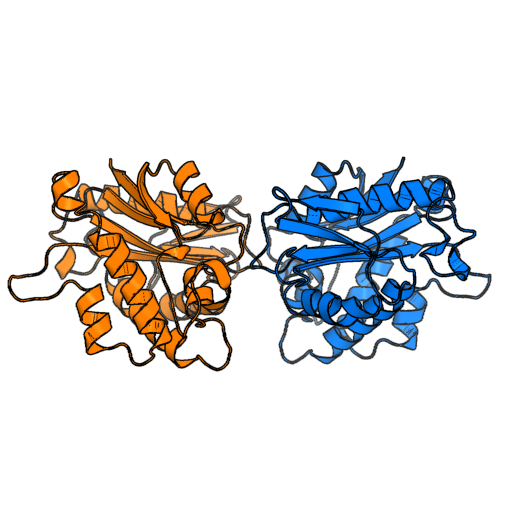1 88 ? -7.234 -10.359 -6.977 1 98.75 88 SER A O 1
ATOM 690 N N . VAL A 1 89 ? -4.953 -10.336 -6.809 1 98.94 89 VAL A N 1
ATOM 691 C CA . VAL A 1 89 ? -4.883 -11.516 -7.656 1 98.94 89 VAL A CA 1
ATOM 692 C C . VAL A 1 89 ? -3.658 -12.352 -7.285 1 98.94 89 VAL A C 1
ATOM 694 O O . VAL A 1 89 ? -2.658 -11.812 -6.801 1 98.94 89 VAL A O 1
ATOM 697 N N . SER A 1 90 ? -3.742 -13.664 -7.363 1 98.94 90 SER A N 1
ATOM 698 C CA . SER A 1 90 ? -2.637 -14.609 -7.371 1 98.94 90 SER A CA 1
ATOM 699 C C . SER A 1 90 ? -2.613 -15.422 -8.664 1 98.94 90 SER A C 1
ATOM 701 O O . SER A 1 90 ? -3.547 -16.172 -8.945 1 98.94 90 SER A O 1
ATOM 703 N N . PHE A 1 91 ? -1.613 -15.242 -9.438 1 98.94 91 PHE A N 1
ATOM 704 C CA . PHE A 1 91 ? -1.392 -16.094 -10.594 1 98.94 91 PHE A CA 1
ATOM 705 C C . PHE A 1 91 ? -0.564 -17.312 -10.203 1 98.94 91 PHE A C 1
ATOM 707 O O . PHE A 1 91 ? 0.568 -17.188 -9.734 1 98.94 91 PHE A O 1
ATOM 714 N N . ASN A 1 92 ? -1.126 -18.469 -10.453 1 98.81 92 ASN A N 1
ATOM 715 C CA . ASN A 1 92 ? -0.536 -19.734 -10.016 1 98.81 92 ASN A CA 1
ATOM 716 C C . ASN A 1 92 ? -0.268 -20.672 -11.195 1 98.81 92 ASN A C 1
ATOM 718 O O . ASN A 1 92 ? -1.025 -20.672 -12.172 1 98.81 92 ASN A O 1
ATOM 722 N N . LYS A 1 93 ? 0.765 -21.422 -11.055 1 98.25 93 LYS A N 1
ATOM 723 C CA . LYS A 1 93 ? 1.188 -22.344 -12.094 1 98.25 93 LYS A CA 1
ATOM 724 C C . LYS A 1 93 ? 1.453 -23.734 -11.523 1 98.25 93 LYS A C 1
ATOM 726 O O . LYS A 1 93 ? 2.178 -23.875 -10.531 1 98.25 93 LYS A O 1
ATOM 731 N N . ILE A 1 94 ? 0.841 -24.734 -12.102 1 97.69 94 ILE A N 1
ATOM 732 C CA . ILE A 1 94 ? 1.223 -26.109 -11.758 1 97.69 94 ILE A CA 1
ATOM 733 C C . ILE A 1 94 ? 2.523 -26.469 -12.469 1 97.69 94 ILE A C 1
ATOM 735 O O . ILE A 1 94 ? 2.58 -26.484 -13.703 1 97.69 94 ILE A O 1
ATOM 739 N N . GLN A 1 95 ? 3.5 -26.703 -11.68 1 96.31 95 GLN A N 1
ATOM 740 C CA . GLN A 1 95 ? 4.812 -27.078 -12.188 1 96.31 95 GLN A CA 1
ATOM 741 C C . GLN A 1 95 ? 4.992 -28.594 -12.172 1 96.31 95 GLN A C 1
ATOM 743 O O . GLN A 1 95 ? 4.711 -29.25 -11.164 1 96.31 95 GLN A O 1
ATOM 748 N N . TYR A 1 96 ? 5.395 -29.125 -13.266 1 93.81 96 TYR A N 1
ATOM 749 C CA . TYR A 1 96 ? 5.684 -30.547 -13.438 1 93.81 96 TYR A CA 1
ATOM 750 C C . TYR A 1 96 ? 6.773 -30.75 -14.484 1 93.81 96 TYR A C 1
ATOM 752 O O . TYR A 1 96 ? 7.086 -29.844 -15.25 1 93.81 96 TYR A O 1
ATOM 760 N N . ALA A 1 97 ? 7.426 -31.891 -14.406 1 87.81 97 ALA A N 1
ATOM 761 C CA . ALA A 1 97 ? 8.477 -32.188 -15.383 1 87.81 97 ALA A CA 1
ATOM 762 C C . ALA A 1 97 ? 7.902 -32.281 -16.797 1 87.81 97 ALA A C 1
ATOM 764 O O . ALA A 1 97 ? 6.938 -33 -17.031 1 87.81 97 ALA A O 1
ATOM 765 N N . PRO A 1 98 ? 8.453 -31.5 -17.656 1 88.44 98 PRO A N 1
ATOM 766 C CA . PRO A 1 98 ? 7.98 -31.625 -19.031 1 88.44 98 PRO A CA 1
ATOM 767 C C . PRO A 1 98 ? 8.422 -32.938 -19.703 1 88.44 98 PRO A C 1
ATOM 769 O O . PRO A 1 98 ? 9.312 -33.594 -19.188 1 88.44 98 PRO A O 1
ATOM 772 N N . PRO A 1 99 ? 7.758 -33.219 -20.844 1 86.62 99 PRO A N 1
ATOM 773 C CA . PRO A 1 99 ? 8.234 -34.375 -21.609 1 86.62 99 PRO A CA 1
ATOM 774 C C . PRO A 1 99 ? 9.711 -34.25 -22 1 86.62 99 PRO A C 1
ATOM 776 O O . PRO A 1 99 ? 10.234 -33.125 -22.078 1 86.62 99 PRO A O 1
ATOM 779 N N . PRO A 1 100 ? 10.32 -35.469 -22.141 1 88.31 100 PRO A N 1
ATOM 780 C CA . PRO A 1 100 ? 11.727 -35.438 -22.531 1 88.31 100 PRO A CA 1
ATOM 781 C C . PRO A 1 100 ? 11.977 -34.531 -23.75 1 88.31 100 PRO A C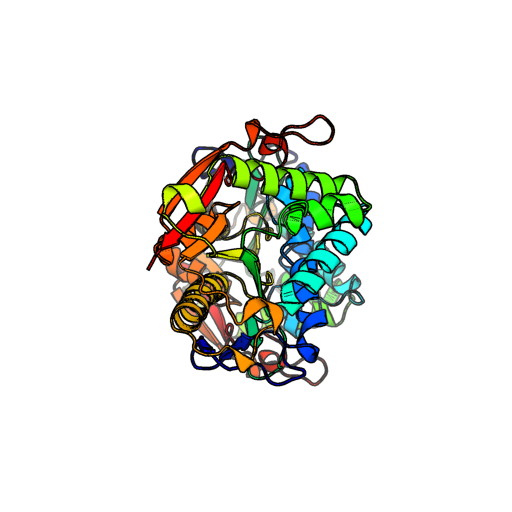 1
ATOM 783 O O . PRO A 1 100 ? 11.227 -34.594 -24.719 1 88.31 100 PRO A O 1
ATOM 786 N N . GLY A 1 101 ? 12.969 -33.688 -23.703 1 89.94 101 GLY A N 1
ATOM 787 C CA . GLY A 1 101 ? 13.352 -32.812 -24.812 1 89.94 101 GLY A CA 1
ATOM 788 C C . GLY A 1 101 ? 12.656 -31.469 -24.781 1 89.94 101 GLY A C 1
ATOM 789 O O . GLY A 1 101 ? 13 -30.578 -25.547 1 89.94 101 GLY A O 1
ATOM 790 N N . GLU A 1 102 ? 11.68 -31.328 -23.891 1 90.31 102 GLU A N 1
ATOM 791 C CA . GLU A 1 102 ? 10.961 -30.062 -23.781 1 90.31 102 GLU A CA 1
ATOM 792 C C . GLU A 1 102 ? 11.414 -29.266 -22.562 1 90.31 102 GLU A C 1
ATOM 794 O O . GLU A 1 102 ? 11.773 -29.844 -21.531 1 90.31 102 GLU A O 1
ATOM 799 N N . ASP A 1 103 ? 11.336 -27.969 -22.781 1 91.12 103 ASP A N 1
ATOM 800 C CA . ASP A 1 103 ? 11.711 -27.078 -21.688 1 91.12 103 ASP A CA 1
ATOM 801 C C . ASP A 1 103 ? 10.57 -26.906 -20.703 1 91.12 103 ASP A C 1
ATOM 803 O O . ASP A 1 103 ? 9.398 -27.031 -21.062 1 91.12 103 ASP A O 1
ATOM 807 N N . HIS A 1 104 ? 11.008 -26.594 -19.484 1 91.69 104 HIS A N 1
ATOM 808 C CA . HIS A 1 104 ? 10.016 -26.172 -18.5 1 91.69 104 HIS A CA 1
ATOM 809 C C . HIS A 1 104 ? 9.281 -24.922 -18.969 1 91.69 104 HIS A C 1
ATOM 811 O O . HIS A 1 104 ? 9.82 -24.125 -19.75 1 91.69 104 HIS A O 1
ATOM 817 N N . PHE A 1 105 ? 8.133 -24.703 -18.562 1 93.69 105 PHE A N 1
ATOM 818 C CA . PHE A 1 105 ? 7.227 -23.656 -19.047 1 93.69 105 PHE A CA 1
ATOM 819 C C . PHE A 1 105 ? 7.898 -22.297 -19 1 93.69 105 PHE A C 1
ATOM 821 O O . PHE A 1 105 ? 7.887 -21.562 -20 1 93.69 105 PHE A O 1
ATOM 828 N N . PHE A 1 106 ? 8.5 -21.875 -17.875 1 96.62 106 PHE A N 1
ATOM 829 C CA . PHE A 1 106 ? 9.055 -20.531 -17.719 1 96.62 106 PHE A CA 1
ATOM 830 C C . PHE A 1 106 ? 10.25 -20.344 -18.656 1 96.62 106 PHE A C 1
ATOM 832 O O . PHE A 1 106 ? 10.406 -19.266 -19.25 1 96.62 106 PHE A O 1
ATOM 839 N N . LEU A 1 107 ? 11.031 -21.375 -18.766 1 96.5 107 LEU A N 1
ATOM 840 C CA . LEU A 1 107 ? 12.18 -21.297 -19.672 1 96.5 107 LEU A CA 1
ATOM 841 C C . LEU A 1 107 ? 11.727 -21.172 -21.125 1 96.5 107 LEU A C 1
ATOM 843 O O . LEU A 1 107 ? 12.281 -20.375 -21.891 1 96.5 107 LEU A O 1
ATOM 847 N N . LYS A 1 108 ? 10.758 -21.953 -21.469 1 96.69 108 LYS A N 1
ATOM 848 C CA . LYS A 1 108 ? 10.227 -21.891 -22.828 1 96.69 108 LYS A CA 1
ATOM 849 C C . LYS A 1 108 ? 9.656 -20.516 -23.141 1 96.69 108 LYS A C 1
ATOM 851 O O . LYS A 1 108 ? 9.961 -19.938 -24.188 1 96.69 108 LYS A O 1
ATOM 856 N N . PHE A 1 109 ? 8.859 -19.953 -22.266 1 98.12 109 PHE A N 1
ATOM 857 C CA . PHE A 1 109 ? 8.281 -18.641 -22.469 1 98.12 109 PHE A CA 1
ATOM 858 C C . PHE A 1 109 ? 9.367 -17.578 -22.594 1 98.12 109 PHE A C 1
ATOM 860 O O . PHE A 1 109 ? 9.32 -16.734 -23.484 1 98.12 109 PHE A O 1
ATOM 867 N N . ARG A 1 110 ? 10.305 -17.594 -21.672 1 98.25 110 ARG A N 1
ATOM 868 C CA . ARG A 1 110 ? 11.414 -16.656 -21.672 1 98.25 110 ARG A CA 1
ATOM 869 C C . ARG A 1 110 ? 12.156 -16.672 -23.016 1 98.25 110 ARG A C 1
ATOM 871 O O . ARG A 1 110 ? 12.477 -15.625 -23.578 1 98.25 110 ARG A O 1
ATOM 878 N N . ASN A 1 111 ? 12.383 -17.859 -23.562 1 97.5 111 ASN A N 1
ATOM 879 C CA . ASN A 1 111 ? 13.188 -18.031 -24.781 1 97.5 111 ASN A CA 1
ATOM 880 C C . ASN A 1 111 ? 12.398 -17.656 -26.031 1 97.5 111 ASN A C 1
ATOM 882 O O . ASN A 1 111 ? 12.953 -17.109 -26.984 1 97.5 111 ASN A O 1
ATOM 886 N N . GLU A 1 112 ? 11.133 -17.891 -25.969 1 98 112 GLU A N 1
ATOM 887 C CA . GLU A 1 112 ? 10.398 -17.875 -27.234 1 98 112 GLU A CA 1
ATOM 888 C C . GLU A 1 112 ? 9.508 -16.641 -27.344 1 98 112 GLU A C 1
ATOM 890 O O . GLU A 1 112 ? 9.164 -16.219 -28.438 1 98 112 GLU A O 1
ATOM 895 N N . GLU A 1 113 ? 9.195 -16 -26.203 1 98.19 113 GLU A N 1
ATOM 896 C CA . GLU A 1 113 ? 8.086 -15.062 -26.328 1 98.19 113 GLU A CA 1
ATOM 897 C C . GLU A 1 113 ? 8.469 -13.695 -25.75 1 98.19 113 GLU A C 1
ATOM 899 O O . GLU A 1 113 ? 7.859 -12.68 -26.094 1 98.19 113 GLU A O 1
ATOM 904 N N . VAL A 1 114 ? 9.391 -13.633 -24.875 1 98.69 114 VAL A N 1
ATOM 9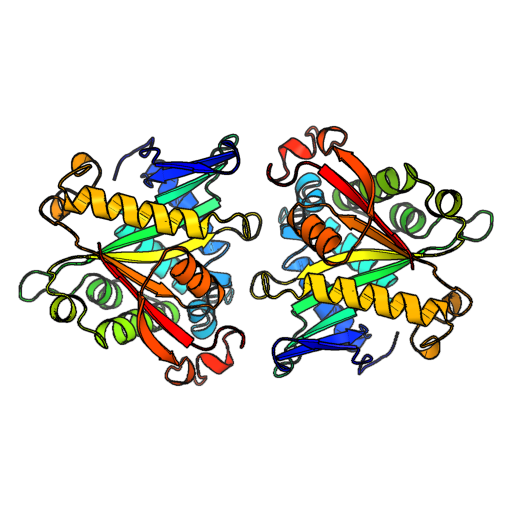05 C CA . VAL A 1 114 ? 9.75 -12.383 -24.219 1 98.69 114 VAL A CA 1
ATOM 906 C C . VAL A 1 114 ? 10.508 -11.484 -25.188 1 98.69 114 VAL A C 1
ATOM 908 O O . VAL A 1 114 ? 11.453 -11.93 -25.844 1 98.69 114 VAL A O 1
ATOM 911 N N . LYS A 1 115 ? 10.148 -10.164 -25.25 1 98.44 115 LYS A N 1
ATOM 912 C CA . LYS A 1 115 ? 10.742 -9.234 -26.219 1 98.44 115 LYS A CA 1
ATOM 913 C C . LYS A 1 115 ? 11.633 -8.211 -25.516 1 98.44 115 LYS A C 1
ATOM 915 O O . LYS A 1 115 ? 12.57 -7.688 -26.125 1 98.44 115 LYS A O 1
ATOM 920 N N . SER A 1 116 ? 11.375 -7.895 -24.297 1 98.62 116 SER A N 1
ATOM 921 C CA . SER A 1 116 ? 12.086 -6.828 -23.609 1 98.62 116 SER A CA 1
ATOM 922 C C . SER A 1 116 ? 13.227 -7.387 -22.75 1 98.62 116 SER A C 1
ATOM 924 O O . SER A 1 116 ? 13.078 -8.445 -22.141 1 98.62 116 SER A O 1
ATOM 926 N N . PRO A 1 117 ? 14.328 -6.664 -22.703 1 98.75 117 PRO A N 1
ATOM 927 C CA . PRO A 1 117 ? 15.414 -7.129 -21.828 1 98.75 117 PRO A CA 1
ATOM 928 C C . PRO A 1 117 ? 15.047 -7.094 -20.359 1 98.75 117 PRO A C 1
ATOM 930 O O . PRO A 1 117 ? 15.516 -7.926 -19.578 1 98.75 117 PRO A O 1
ATOM 933 N N . GLN A 1 118 ? 14.156 -6.184 -19.906 1 98.81 118 GLN A N 1
ATOM 934 C CA . GLN A 1 118 ? 13.742 -6.07 -18.516 1 98.81 118 GLN A CA 1
ATOM 935 C C . GLN A 1 118 ? 12.961 -7.305 -18.062 1 98.81 118 GLN A C 1
ATOM 937 O O . GLN A 1 118 ? 13.258 -7.891 -17.016 1 98.81 118 GLN A O 1
ATOM 942 N N . ALA A 1 119 ? 11.984 -7.664 -18.906 1 98.88 119 ALA A N 1
ATOM 943 C CA . ALA A 1 119 ? 11.195 -8.852 -18.578 1 98.88 119 ALA A CA 1
ATOM 944 C C . ALA A 1 119 ? 12.062 -10.109 -18.609 1 98.88 119 ALA A C 1
ATOM 946 O O . ALA A 1 119 ? 11.922 -10.984 -17.75 1 98.88 119 ALA A O 1
ATOM 947 N N . ARG A 1 120 ? 12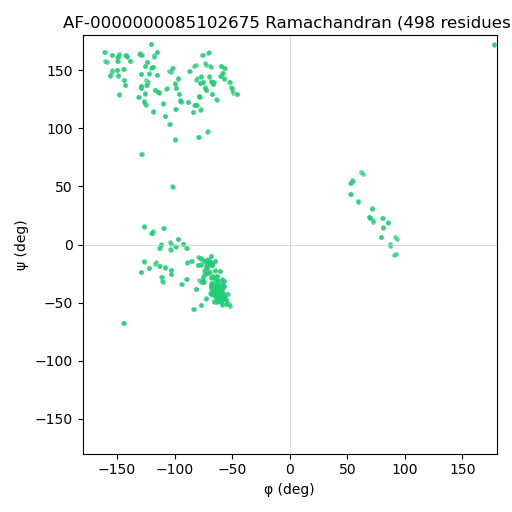.961 -10.18 -19.578 1 98.81 120 ARG A N 1
ATOM 948 C CA . ARG A 1 120 ? 13.875 -11.312 -19.656 1 98.81 120 ARG A CA 1
ATOM 949 C C . ARG A 1 120 ? 14.703 -11.43 -18.391 1 98.81 120 ARG A C 1
ATOM 951 O O . ARG A 1 120 ? 14.875 -12.531 -17.859 1 98.81 120 ARG A O 1
ATOM 958 N N . ARG A 1 121 ? 15.211 -10.328 -17.891 1 98.81 121 ARG A N 1
ATOM 959 C CA . ARG A 1 121 ? 16.078 -10.359 -16.719 1 98.81 121 ARG A CA 1
ATOM 960 C C . ARG A 1 121 ? 15.289 -10.797 -15.484 1 98.81 121 ARG A C 1
ATOM 962 O O . ARG A 1 121 ? 15.805 -11.531 -14.641 1 98.81 121 ARG A O 1
ATOM 969 N N . LEU A 1 122 ? 14.055 -10.305 -15.336 1 98.88 122 LEU A N 1
ATOM 970 C CA . LEU A 1 122 ? 13.219 -10.75 -14.227 1 98.88 122 LEU A CA 1
ATOM 971 C C . LEU A 1 122 ? 13.008 -12.258 -14.281 1 98.88 122 LEU A C 1
ATOM 973 O O . LEU A 1 122 ? 13.156 -12.945 -13.266 1 98.88 122 LEU A O 1
ATOM 977 N N . MET A 1 123 ? 12.695 -12.773 -15.461 1 98.81 123 MET A N 1
ATOM 978 C CA . MET A 1 123 ? 12.461 -14.211 -15.586 1 98.81 123 MET A CA 1
ATOM 979 C C . MET A 1 123 ? 13.75 -14.992 -15.336 1 98.81 123 MET A C 1
ATOM 981 O O . MET A 1 123 ? 13.719 -16.078 -14.75 1 98.81 123 MET A O 1
ATOM 985 N N . ASP A 1 124 ? 14.906 -14.445 -15.781 1 98.69 124 ASP A N 1
ATOM 986 C CA . ASP A 1 124 ? 16.188 -15.07 -15.461 1 98.69 124 ASP A CA 1
ATOM 987 C C . ASP A 1 124 ? 16.375 -15.188 -13.945 1 98.69 124 ASP A C 1
ATOM 989 O O . ASP A 1 124 ? 16.828 -16.219 -13.453 1 98.69 124 ASP A O 1
ATOM 993 N N . PHE A 1 125 ? 16.031 -14.141 -13.258 1 98.81 125 PHE A N 1
ATOM 994 C CA . PHE A 1 125 ? 16.125 -14.156 -11.805 1 98.81 125 PHE A CA 1
ATOM 995 C C . PHE A 1 125 ? 15.281 -15.273 -11.219 1 98.81 125 PHE A C 1
ATOM 997 O O . PHE A 1 125 ? 15.766 -16.062 -10.406 1 98.81 125 PHE A O 1
ATOM 1004 N N . MET A 1 126 ? 13.984 -15.344 -11.602 1 98.56 126 MET A N 1
ATOM 1005 C CA . MET A 1 126 ? 13.078 -16.375 -11.094 1 98.56 126 MET A CA 1
ATOM 1006 C C . MET A 1 126 ? 13.625 -17.766 -11.375 1 98.56 126 MET A C 1
ATOM 1008 O O . MET A 1 126 ? 13.656 -18.625 -10.492 1 98.56 126 MET A O 1
ATOM 1012 N N . ILE A 1 127 ? 14.078 -17.984 -12.617 1 97.81 127 ILE A N 1
ATOM 1013 C CA . ILE A 1 127 ? 14.562 -19.281 -13.055 1 97.81 127 ILE A CA 1
ATOM 1014 C C . ILE A 1 127 ? 15.836 -19.641 -12.297 1 97.81 127 ILE A C 1
ATOM 1016 O O . ILE A 1 127 ? 15.984 -20.766 -11.82 1 97.81 127 ILE A O 1
ATOM 1020 N N . GLU A 1 128 ? 16.75 -18.703 -12.109 1 97.88 128 GLU A N 1
ATOM 1021 C CA . GLU A 1 128 ? 18 -18.922 -11.398 1 97.88 128 GLU A CA 1
ATOM 1022 C C . GLU A 1 128 ? 17.75 -19.312 -9.945 1 97.88 128 GLU A 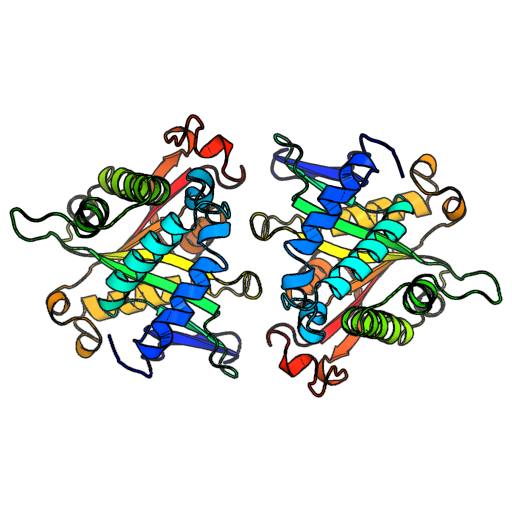C 1
ATOM 1024 O O . GLU A 1 128 ? 18.359 -20.25 -9.43 1 97.88 128 GLU A O 1
ATOM 1029 N N . VAL A 1 129 ? 16.875 -18.594 -9.258 1 98.25 129 VAL A N 1
ATOM 1030 C CA . VAL A 1 129 ? 16.594 -18.859 -7.848 1 98.25 129 VAL A CA 1
ATOM 1031 C C . VAL A 1 129 ? 15.906 -20.219 -7.711 1 98.25 129 VAL A C 1
ATOM 1033 O O . VAL A 1 129 ? 16.266 -21 -6.828 1 98.25 129 VAL A O 1
ATOM 1036 N N . ASP A 1 130 ? 14.992 -20.531 -8.586 1 96.25 130 ASP A N 1
ATOM 1037 C CA . ASP A 1 130 ? 14.289 -21.797 -8.562 1 96.25 130 ASP A CA 1
ATOM 1038 C C . ASP A 1 130 ? 15.25 -22.969 -8.766 1 96.25 130 ASP A C 1
ATOM 1040 O O . ASP A 1 130 ? 15.062 -24.047 -8.195 1 96.25 130 ASP A O 1
ATOM 1044 N N . GLU A 1 131 ? 16.266 -22.766 -9.586 1 94.69 131 GLU A N 1
ATOM 1045 C CA . GLU A 1 131 ? 17.172 -23.844 -9.961 1 94.69 131 GLU A CA 1
ATOM 1046 C C . GLU A 1 131 ? 18.156 -24.141 -8.836 1 94.69 131 GLU A C 1
ATOM 1048 O O . GLU A 1 131 ? 18.797 -25.203 -8.836 1 94.69 131 GLU A O 1
ATOM 1053 N N . ARG A 1 132 ? 18.297 -23.266 -7.926 1 96.5 132 ARG A N 1
ATOM 1054 C CA . ARG A 1 132 ? 19.25 -23.469 -6.84 1 96.5 132 ARG A CA 1
ATOM 1055 C C . ARG A 1 132 ? 18.812 -24.609 -5.934 1 96.5 132 ARG A C 1
ATOM 1057 O O . ARG A 1 132 ? 19.625 -25.219 -5.242 1 96.5 132 ARG A O 1
ATOM 1064 N N . ILE A 1 133 ? 17.484 -24.812 -5.922 1 94.75 133 ILE A N 1
ATOM 1065 C CA . ILE A 1 133 ? 16.938 -25.906 -5.152 1 94.75 133 ILE A CA 1
ATOM 1066 C C . ILE A 1 133 ? 16.062 -26.781 -6.051 1 94.75 133 ILE A C 1
ATOM 1068 O O . ILE A 1 133 ? 15.117 -26.297 -6.684 1 94.75 133 ILE A O 1
ATOM 1072 N N . ASP A 1 134 ? 16.422 -28.078 -6.172 1 92.56 134 ASP A N 1
ATOM 1073 C CA . ASP A 1 134 ? 15.516 -29.031 -6.809 1 92.56 134 ASP A CA 1
ATOM 1074 C C . ASP A 1 134 ? 14.422 -29.484 -5.84 1 92.56 134 ASP A C 1
ATOM 1076 O O . ASP A 1 134 ? 14.547 -30.516 -5.18 1 92.56 134 ASP A O 1
ATOM 1080 N N . VAL A 1 135 ? 13.344 -28.812 -5.879 1 94.12 135 VAL A N 1
ATOM 1081 C CA . VAL A 1 135 ? 12.273 -29 -4.906 1 94.12 135 VAL A CA 1
ATOM 1082 C C . VAL A 1 135 ? 11.695 -30.406 -5.039 1 94.12 135 VAL A C 1
ATOM 1084 O O . VAL A 1 135 ? 11.375 -31.047 -4.039 1 94.12 135 VAL A O 1
ATOM 1087 N N . CYS A 1 136 ? 11.516 -30.938 -6.262 1 94.12 136 CYS A N 1
ATOM 1088 C CA . CYS A 1 136 ? 10.969 -32.25 -6.488 1 94.12 136 CYS A CA 1
ATOM 1089 C C . CYS A 1 136 ? 11.859 -33.344 -5.863 1 94.12 136 CYS A C 1
ATOM 1091 O O . CYS A 1 136 ? 11.359 -34.219 -5.18 1 94.12 136 CYS A O 1
ATOM 1093 N N . ALA A 1 137 ? 13.133 -33.156 -6.102 1 93.69 137 ALA A N 1
ATOM 1094 C CA . ALA A 1 137 ? 14.07 -34.125 -5.527 1 93.69 137 ALA A CA 1
ATOM 1095 C C . ALA A 1 137 ? 14.133 -34 -4.008 1 93.69 137 ALA A C 1
ATOM 1097 O O . ALA A 1 137 ? 14.148 -35 -3.293 1 93.69 137 ALA A O 1
ATOM 1098 N N . MET A 1 138 ? 14.156 -32.781 -3.535 1 94.06 138 MET A N 1
ATOM 1099 C CA . MET A 1 138 ? 14.32 -32.531 -2.109 1 94.06 138 MET A CA 1
ATOM 1100 C C . MET A 1 138 ? 13.141 -33.062 -1.308 1 94.06 138 MET A C 1
ATOM 1102 O O . MET A 1 138 ? 13.32 -33.531 -0.182 1 94.06 138 MET A O 1
ATOM 1106 N N . PHE A 1 139 ? 11.977 -33.031 -1.892 1 95.31 139 PHE A N 1
ATOM 1107 C CA . PHE A 1 139 ? 10.789 -33.375 -1.117 1 95.31 139 PHE A CA 1
ATOM 1108 C C . PHE A 1 139 ? 10.086 -34.594 -1.734 1 95.31 139 PHE A C 1
ATOM 1110 O O . PHE A 1 139 ? 8.93 -34.875 -1.403 1 95.31 139 PHE A O 1
ATOM 1117 N N . ASN A 1 140 ? 10.695 -35.25 -2.662 1 93.81 140 ASN A N 1
ATOM 1118 C CA . ASN A 1 140 ? 10.203 -36.438 -3.305 1 93.81 140 ASN A CA 1
ATOM 1119 C C . ASN A 1 140 ? 8.812 -36.25 -3.896 1 93.81 140 ASN A C 1
ATOM 1121 O O . ASN A 1 140 ? 7.875 -36.969 -3.562 1 93.81 140 ASN A O 1
ATOM 1125 N N . MET A 1 141 ? 8.758 -35.25 -4.719 1 95.19 141 MET A N 1
ATOM 1126 C CA . MET A 1 141 ? 7.512 -34.969 -5.418 1 95.19 141 MET A CA 1
ATOM 1127 C C . MET A 1 141 ? 7.75 -34.781 -6.91 1 95.19 141 MET A C 1
ATOM 1129 O O . MET A 1 141 ? 8.891 -34.625 -7.348 1 95.19 141 MET A O 1
ATOM 1133 N N . VAL A 1 142 ? 6.645 -34.844 -7.695 1 93.94 142 VAL A N 1
ATOM 1134 C CA . VAL A 1 142 ? 6.812 -34.75 -9.141 1 93.94 142 VAL A CA 1
ATOM 1135 C C . VAL A 1 142 ? 6.121 -33.5 -9.688 1 93.94 142 VAL A C 1
ATOM 1137 O O . VAL A 1 142 ? 6.367 -33.094 -10.828 1 93.94 142 VAL A O 1
ATOM 1140 N N . CYS A 1 143 ? 5.297 -32.969 -8.852 1 96.19 143 CYS A N 1
ATOM 1141 C CA . CYS A 1 143 ? 4.574 -31.781 -9.281 1 96.19 143 CYS A CA 1
ATOM 1142 C C . CYS A 1 143 ? 4.164 -30.938 -8.086 1 96.19 143 CYS A C 1
ATOM 1144 O O . CYS A 1 143 ? 3.934 -31.453 -6.996 1 96.19 143 CYS A O 1
ATOM 1146 N N . PHE A 1 144 ? 4.09 -29.625 -8.203 1 98.19 144 PHE A N 1
ATOM 1147 C CA . PHE A 1 144 ? 3.693 -28.672 -7.172 1 98.19 144 PHE A CA 1
ATOM 1148 C C . PHE A 1 144 ? 3.021 -27.453 -7.789 1 98.19 144 PHE A C 1
ATOM 1150 O O . PHE A 1 144 ? 3.057 -27.266 -9.008 1 98.19 144 PHE A O 1
ATOM 1157 N N . CYS A 1 145 ? 2.32 -26.734 -7.016 1 98.69 145 CYS A N 1
ATOM 1158 C CA . CYS A 1 145 ? 1.731 -25.469 -7.426 1 98.69 145 CYS A CA 1
ATOM 1159 C C . CYS A 1 145 ? 2.631 -24.297 -7.039 1 98.69 145 CYS A C 1
ATOM 1161 O O . CYS A 1 145 ? 3.006 -24.156 -5.875 1 98.69 145 CYS A O 1
ATOM 1163 N N . GLU A 1 146 ? 2.979 -23.531 -7.988 1 98.75 146 GLU A N 1
ATOM 1164 C CA . GLU A 1 146 ? 3.777 -22.344 -7.719 1 98.75 146 GLU A CA 1
ATOM 1165 C C . GLU A 1 146 ? 2.902 -21.094 -7.672 1 98.75 146 GLU A C 1
ATOM 1167 O O . GLU A 1 146 ? 2.23 -20.766 -8.656 1 98.75 146 GLU A O 1
ATOM 1172 N N . LEU A 1 147 ? 2.848 -20.453 -6.504 1 98.88 147 LEU A N 1
ATOM 1173 C CA . LEU A 1 147 ? 2.322 -19.094 -6.438 1 98.88 147 LEU A CA 1
ATOM 1174 C C . LEU A 1 147 ? 3.291 -18.094 -7.07 1 98.88 147 LEU A C 1
ATOM 1176 O O . LEU A 1 147 ? 4.219 -17.625 -6.414 1 98.88 147 LEU A O 1
ATOM 1180 N N . MET A 1 148 ? 3.029 -17.781 -8.281 1 98.62 148 MET A N 1
ATOM 1181 C CA . MET A 1 148 ? 4.016 -17.109 -9.125 1 98.62 148 MET A CA 1
ATOM 1182 C C . MET A 1 148 ? 4.012 -15.602 -8.875 1 98.62 148 MET A C 1
ATOM 1184 O O . MET A 1 148 ? 5.066 -15.008 -8.641 1 98.62 148 MET A O 1
ATOM 1188 N N . PHE A 1 149 ? 2.863 -14.953 -9.016 1 98.81 149 PHE A N 1
ATOM 1189 C CA . PHE A 1 149 ? 2.707 -13.531 -8.75 1 98.81 149 PHE A CA 1
ATOM 1190 C C . PHE A 1 149 ? 1.524 -13.281 -7.82 1 98.81 149 PHE A C 1
ATOM 1192 O O . PHE A 1 149 ? 0.474 -13.906 -7.961 1 98.81 149 PHE A O 1
ATOM 1199 N N . LEU A 1 150 ? 1.719 -12.438 -6.836 1 98.75 150 LEU A N 1
ATOM 1200 C CA . LEU A 1 150 ? 0.716 -11.992 -5.879 1 98.75 150 LEU A CA 1
ATOM 1201 C C . LEU A 1 150 ? 0.659 -10.469 -5.832 1 98.75 150 LEU A C 1
ATOM 1203 O O . LEU A 1 150 ? 1.676 -9.812 -5.598 1 98.75 150 LEU A O 1
ATOM 1207 N N . ALA A 1 151 ? -0.532 -9.906 -6.086 1 98.5 151 ALA A N 1
ATOM 1208 C CA . ALA A 1 151 ? -0.625 -8.453 -6.137 1 98.5 151 ALA A CA 1
ATOM 1209 C C . ALA A 1 151 ? -1.953 -7.965 -5.566 1 98.5 151 ALA A C 1
ATOM 1211 O O . ALA A 1 151 ? -2.986 -8.617 -5.738 1 98.5 151 ALA A O 1
ATOM 1212 N N . THR A 1 152 ? -1.97 -6.914 -4.875 1 97.31 152 THR A N 1
ATOM 1213 C CA . THR A 1 152 ? -3.131 -6.18 -4.383 1 97.31 152 THR A CA 1
ATOM 1214 C C . THR A 1 152 ? -3.023 -4.699 -4.734 1 97.31 152 THR A C 1
ATOM 1216 O O . THR A 1 152 ? -1.958 -4.098 -4.594 1 97.31 152 THR A O 1
ATOM 1219 N N . LEU A 1 153 ? -4.086 -4.109 -5.184 1 95.06 153 LEU A N 1
ATOM 1220 C CA . LEU A 1 153 ? -4.082 -2.68 -5.469 1 95.06 153 LEU A CA 1
ATOM 1221 C C . LEU A 1 153 ? -3.76 -1.874 -4.215 1 95.06 153 LEU A C 1
ATOM 1223 O O . LEU A 1 153 ? -4.23 -2.203 -3.123 1 95.06 153 LEU A O 1
ATOM 1227 N N . PRO A 1 154 ? -3.047 -0.752 -4.395 1 91.12 154 PRO A N 1
ATOM 1228 C CA . PRO A 1 154 ? -2.633 0.036 -3.232 1 91.12 154 PRO A CA 1
ATOM 1229 C C . PRO A 1 154 ? -3.812 0.483 -2.373 1 91.12 154 PRO A C 1
ATOM 1231 O O . PRO A 1 154 ? -3.738 0.434 -1.142 1 91.12 154 PRO A O 1
ATOM 1234 N N . SER A 1 155 ? -4.922 0.795 -2.945 1 89.12 155 SER A N 1
ATOM 1235 C CA . SER A 1 155 ? -6.105 1.268 -2.23 1 89.12 155 SER A CA 1
ATOM 1236 C C . SER A 1 155 ? -6.715 0.16 -1.379 1 89.12 155 SER A C 1
ATOM 1238 O O . SER A 1 155 ? -7.566 0.422 -0.527 1 89.12 155 SER A O 1
ATOM 1240 N N . HIS A 1 156 ? -6.242 -1.092 -1.553 1 94 156 HIS A N 1
ATOM 1241 C CA . HIS A 1 156 ? -6.836 -2.244 -0.884 1 94 156 HIS A CA 1
ATOM 1242 C C . HIS A 1 156 ? -5.785 -3.041 -0.122 1 94 156 HIS A C 1
ATOM 1244 O O . HIS A 1 156 ? -6.004 -4.207 0.213 1 94 156 HIS A O 1
ATOM 1250 N N . GLU A 1 157 ? -4.652 -2.428 0.08 1 92.06 157 GLU A N 1
ATOM 1251 C CA . GLU A 1 157 ? -3.611 -3.09 0.858 1 92.06 157 GLU A CA 1
ATOM 1252 C C . GLU A 1 157 ? -3.928 -3.055 2.35 1 92.06 157 GLU A C 1
ATOM 1254 O O . GLU A 1 157 ? -4.914 -2.439 2.766 1 92.06 157 GLU A O 1
ATOM 1259 N N . ARG A 1 158 ? -3.264 -3.9 3.133 1 89.06 158 ARG A N 1
ATOM 1260 C CA . ARG A 1 158 ? -3.357 -3.971 4.59 1 89.06 158 ARG A CA 1
ATOM 1261 C C . ARG A 1 158 ? -4.719 -4.496 5.023 1 89.06 158 ARG A C 1
ATOM 1263 O O . ARG A 1 158 ? -5.191 -4.184 6.121 1 89.06 158 ARG A O 1
ATOM 1270 N N . LEU A 1 159 ? -5.348 -5.215 4.148 1 93.62 159 LEU A N 1
ATOM 1271 C CA . LEU A 1 159 ? -6.645 -5.809 4.461 1 93.62 159 LEU A CA 1
ATOM 1272 C C . LEU A 1 159 ? -6.539 -7.324 4.551 1 93.62 159 LEU A C 1
ATOM 1274 O O . LEU A 1 159 ? -7.543 -8.008 4.766 1 93.62 159 LEU A O 1
ATOM 1278 N N . GLY A 1 160 ? -5.352 -7.855 4.344 1 96.12 160 GLY A N 1
ATOM 1279 C CA . GLY A 1 160 ? -5.137 -9.289 4.434 1 96.12 160 GLY A CA 1
ATOM 1280 C C . GLY A 1 160 ? -5.543 -10.031 3.172 1 96.12 160 GLY A C 1
ATOM 1281 O O . GLY A 1 160 ? -5.684 -11.258 3.184 1 96.12 160 GLY A O 1
ATOM 1282 N N . LEU A 1 161 ? -5.742 -9.328 2.098 1 98.19 161 LEU A N 1
ATOM 1283 C CA . LEU A 1 161 ? -6.219 -9.969 0.875 1 98.19 161 LEU A CA 1
ATOM 1284 C C . LEU A 1 161 ? -5.156 -10.891 0.297 1 98.19 161 LEU A C 1
ATOM 1286 O O . LEU A 1 161 ? -5.465 -12.016 -0.12 1 98.19 161 LEU A O 1
ATOM 1290 N N . GLY A 1 162 ? -3.877 -10.438 0.299 1 98.25 162 GLY A N 1
ATOM 1291 C CA . GLY A 1 162 ? -2.791 -11.281 -0.171 1 98.25 162 GLY A CA 1
ATOM 1292 C C . GLY A 1 162 ? -2.617 -12.539 0.655 1 98.25 162 GLY A C 1
ATOM 1293 O O . GLY A 1 162 ? -2.406 -13.625 0.106 1 98.25 162 GLY A O 1
ATOM 1294 N N . ARG A 1 163 ? -2.711 -12.398 1.93 1 98.5 163 ARG A N 1
ATOM 1295 C CA . ARG A 1 163 ? -2.633 -13.547 2.828 1 98.5 163 ARG A CA 1
ATOM 1296 C C . ARG A 1 163 ? -3.744 -14.547 2.537 1 98.5 163 ARG A C 1
ATOM 1298 O O . ARG A 1 163 ? -3.506 -15.758 2.508 1 98.5 163 ARG A O 1
ATOM 1305 N N . SER A 1 164 ? -4.922 -14.016 2.344 1 98.81 164 SER A N 1
ATOM 1306 C CA . SER A 1 164 ? -6.062 -14.875 2.047 1 98.81 164 SER A CA 1
ATOM 1307 C C . SER A 1 164 ? -5.871 -15.617 0.727 1 98.81 164 SER A C 1
ATOM 1309 O O . SER A 1 164 ? -6.184 -16.797 0.622 1 98.81 164 SER A O 1
ATOM 1311 N N . LEU A 1 165 ? -5.371 -14.891 -0.252 1 98.94 165 LEU A N 1
ATOM 1312 C CA . LEU A 1 165 ? -5.105 -15.539 -1.532 1 98.94 165 LEU A CA 1
ATOM 1313 C C . LEU A 1 165 ? -4.078 -16.656 -1.375 1 98.94 165 LEU A C 1
ATOM 1315 O O . LEU A 1 165 ? -4.215 -17.719 -1.979 1 98.94 165 LEU A O 1
ATOM 1319 N N . SER A 1 166 ? -3.076 -16.406 -0.593 1 98.94 166 SER A N 1
ATOM 1320 C CA . SER A 1 166 ? -2.084 -17.422 -0.31 1 98.94 166 SER A CA 1
ATOM 1321 C C . SER A 1 166 ? -2.723 -18.641 0.354 1 98.94 166 SER A C 1
ATOM 1323 O O . SER A 1 166 ? -2.504 -19.781 -0.075 1 98.94 166 SER A O 1
ATOM 1325 N N . ARG A 1 167 ? -3.57 -18.438 1.341 1 98.81 167 ARG A N 1
ATOM 1326 C CA . ARG A 1 167 ? -4.25 -19.516 2.049 1 98.81 167 ARG A CA 1
ATOM 1327 C C . ARG A 1 167 ? -5.145 -20.312 1.104 1 98.81 167 ARG A C 1
ATOM 1329 O O . ARG A 1 167 ? -5.141 -21.547 1.128 1 98.81 167 ARG A O 1
ATOM 1336 N N . PHE A 1 168 ? -5.848 -19.625 0.281 1 98.94 168 PHE A N 1
ATOM 1337 C CA . PHE A 1 168 ? -6.781 -20.312 -0.601 1 98.94 168 PHE A CA 1
ATOM 1338 C C . PHE A 1 168 ? -6.047 -21 -1.741 1 98.94 168 PHE A C 1
ATOM 1340 O O . PHE A 1 168 ? -6.527 -22 -2.283 1 98.94 168 PHE A O 1
ATOM 1347 N N . THR A 1 169 ? -4.891 -20.469 -2.119 1 98.88 169 THR A N 1
ATOM 1348 C CA . THR A 1 169 ? -4.055 -21.203 -3.059 1 98.88 169 THR A CA 1
ATOM 1349 C C . THR A 1 169 ? -3.629 -22.547 -2.471 1 98.88 169 THR A C 1
ATOM 1351 O O . THR A 1 169 ? -3.646 -23.562 -3.16 1 98.88 169 THR A O 1
ATOM 1354 N N . ILE A 1 170 ? -3.273 -22.547 -1.177 1 98.94 170 ILE A N 1
ATOM 1355 C CA . ILE A 1 170 ? -2.93 -23.781 -0.483 1 98.94 170 ILE A CA 1
ATOM 1356 C C . ILE A 1 170 ? -4.125 -24.734 -0.492 1 98.94 170 ILE A C 1
ATOM 1358 O O . ILE A 1 170 ? -3.992 -25.906 -0.831 1 98.94 170 ILE A O 1
ATOM 1362 N N . GLU A 1 171 ? -5.29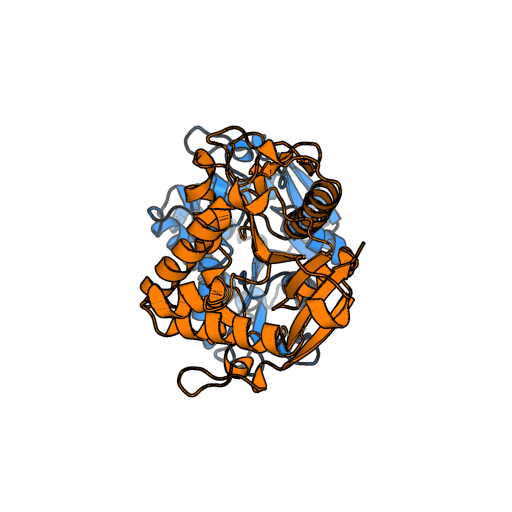7 -24.234 -0.193 1 98.88 171 GLU A N 1
ATOM 1363 C CA . GLU A 1 171 ? -6.508 -25.047 -0.161 1 98.88 171 GLU A CA 1
ATOM 1364 C C . GLU A 1 171 ? -6.82 -25.625 -1.537 1 98.88 171 GLU A C 1
ATOM 1366 O O . GLU A 1 171 ? -7.141 -26.812 -1.659 1 98.88 171 GLU A O 1
ATOM 1371 N N . LEU A 1 172 ? -6.746 -24.781 -2.514 1 98.75 172 LEU A N 1
ATOM 1372 C CA . LEU A 1 172 ? -6.965 -25.219 -3.889 1 98.75 172 LEU A CA 1
ATOM 1373 C C . LEU A 1 172 ? -6.012 -26.344 -4.254 1 98.75 172 LEU A C 1
ATOM 1375 O O . LEU A 1 172 ? -6.434 -27.359 -4.812 1 98.75 172 LEU A O 1
ATOM 1379 N N . THR A 1 173 ? -4.789 -26.172 -3.922 1 98.81 173 THR A N 1
ATOM 1380 C CA . THR A 1 173 ? -3.771 -27.156 -4.266 1 98.81 173 THR A CA 1
ATOM 1381 C C . THR A 1 173 ? -4.027 -28.469 -3.533 1 98.81 173 THR A C 1
ATOM 1383 O O . THR A 1 173 ? -3.867 -29.547 -4.109 1 98.81 173 THR A O 1
ATOM 1386 N N . LYS A 1 174 ? -4.422 -28.422 -2.295 1 98.75 174 LYS A N 1
ATOM 1387 C CA . LYS A 1 174 ? -4.777 -29.625 -1.536 1 98.75 174 LYS A CA 1
ATOM 1388 C C . LYS A 1 174 ? -5.926 -30.375 -2.201 1 98.75 174 LYS A C 1
ATOM 1390 O O . LYS A 1 174 ? -5.906 -31.609 -2.283 1 98.75 174 LYS A O 1
ATOM 1395 N N . GLU A 1 175 ? -6.887 -29.641 -2.609 1 98.5 175 GLU A N 1
ATOM 1396 C CA . GLU A 1 175 ? -8.008 -30.281 -3.293 1 98.5 175 GLU A CA 1
ATOM 1397 C C . GLU A 1 175 ? -7.543 -31 -4.559 1 98.5 175 GLU A C 1
ATOM 1399 O O . GLU A 1 175 ? -7.941 -32.156 -4.816 1 98.5 175 GLU A O 1
ATOM 1404 N N . LEU A 1 176 ? -6.75 -30.359 -5.312 1 98.31 176 LEU A N 1
ATOM 1405 C CA . LEU A 1 176 ? -6.238 -30.984 -6.531 1 98.31 176 LEU A CA 1
ATOM 1406 C C . LEU A 1 176 ? -5.426 -32.219 -6.215 1 98.31 176 LEU A C 1
ATOM 1408 O O . LEU A 1 176 ? -5.477 -33.219 -6.953 1 98.31 176 LEU A O 1
ATOM 1412 N N . ALA A 1 177 ? -4.699 -32.188 -5.148 1 98.12 177 ALA A N 1
ATOM 1413 C CA . ALA A 1 177 ? -3.91 -33.312 -4.715 1 98.12 177 ALA A CA 1
ATOM 1414 C C . ALA A 1 177 ? -4.801 -34.531 -4.449 1 98.12 177 ALA A C 1
ATOM 1416 O O . ALA A 1 177 ? -4.387 -35.688 -4.656 1 98.12 177 ALA A O 1
ATOM 1417 N N . GLU A 1 178 ? -5.977 -34.281 -4.055 1 97.81 178 GLU A N 1
ATOM 1418 C CA . GLU A 1 178 ? -6.938 -35.312 -3.73 1 97.81 178 GLU A CA 1
ATOM 1419 C C . GLU A 1 178 ? -7.805 -35.656 -4.938 1 97.81 178 GLU A C 1
ATOM 1421 O O . GLU A 1 178 ? -8.711 -36.5 -4.84 1 97.81 178 GLU A O 1
ATOM 1426 N N . GLY A 1 179 ? -7.566 -35.031 -6.012 1 96.81 179 GLY A N 1
ATOM 1427 C CA . GLY A 1 179 ? -8.32 -35.281 -7.227 1 96.81 179 GLY A CA 1
ATOM 1428 C C . GLY A 1 179 ? -9.656 -34.594 -7.266 1 96.81 179 GLY A C 1
ATOM 1429 O O . GLY A 1 179 ? -10.57 -35 -7.98 1 96.81 179 GLY A O 1
ATOM 1430 N N . LYS A 1 180 ? -9.75 -33.562 -6.492 1 97.12 180 LYS A N 1
ATOM 1431 C CA . LYS A 1 180 ? -10.977 -32.781 -6.48 1 97.12 180 LYS A CA 1
ATOM 1432 C C . LYS A 1 180 ? -10.82 -31.5 -7.297 1 97.12 180 LYS A C 1
ATOM 1434 O O . LYS A 1 180 ? -9.727 -30.938 -7.395 1 97.12 180 LYS A O 1
ATOM 1439 N N . GLY A 1 181 ? -11.945 -31 -7.863 1 94.44 181 GLY A N 1
ATOM 1440 C CA . GLY A 1 181 ? -11.977 -29.734 -8.578 1 94.44 181 GLY A CA 1
ATOM 1441 C C . GLY A 1 181 ? -11.297 -29.781 -9.93 1 94.44 181 GLY A C 1
ATOM 1442 O O . GLY A 1 181 ? -10.906 -28.766 -10.484 1 94.44 181 GLY A O 1
ATOM 1443 N N . LEU A 1 182 ? -11.133 -30.906 -10.492 1 96.12 182 LEU A N 1
ATOM 1444 C CA . LEU A 1 182 ? -10.367 -31.109 -11.711 1 96.12 182 LEU A CA 1
ATOM 1445 C C . LEU A 1 182 ? -11.133 -30.609 -12.93 1 96.12 182 LEU A C 1
ATOM 1447 O O . LEU A 1 182 ? -10.539 -30.344 -13.977 1 96.12 182 LEU A O 1
ATOM 1451 N N . GLU A 1 183 ? -12.375 -30.5 -12.859 1 93.31 183 GLU A N 1
ATOM 1452 C CA . GLU A 1 183 ? -13.211 -30.047 -13.977 1 93.31 183 GLU A CA 1
ATOM 1453 C C . GLU A 1 183 ? -12.953 -28.578 -14.297 1 93.31 183 GLU A C 1
ATOM 1455 O O . GLU A 1 183 ? -13.25 -28.109 -15.398 1 93.31 183 GLU A O 1
ATOM 1460 N N . ASP A 1 184 ? -12.336 -27.812 -13.375 1 91.75 184 ASP A N 1
ATOM 1461 C CA . ASP A 1 184 ? -12.172 -26.375 -13.523 1 91.75 184 ASP A CA 1
ATOM 1462 C C . ASP A 1 184 ? -10.773 -26.031 -14.023 1 91.75 184 ASP A C 1
ATOM 1464 O O . ASP A 1 184 ? -10.445 -24.844 -14.219 1 91.75 184 ASP A O 1
ATOM 1468 N N . ILE A 1 185 ? -9.984 -27.094 -14.195 1 96.19 185 ILE A N 1
ATOM 1469 C CA . ILE A 1 185 ? -8.633 -26.75 -14.609 1 96.19 185 ILE A CA 1
ATOM 1470 C C . ILE A 1 185 ? -8.367 -27.297 -16.016 1 96.19 185 ILE A C 1
ATOM 1472 O O . ILE A 1 185 ? -9.18 -28.062 -16.547 1 96.19 185 ILE A O 1
ATOM 1476 N N . ASP A 1 186 ? -7.336 -26.828 -16.625 1 96.12 186 ASP A N 1
ATOM 1477 C CA . ASP A 1 186 ? -6.973 -27.266 -17.969 1 96.12 186 ASP A CA 1
ATOM 1478 C C . ASP A 1 186 ? -6.891 -28.781 -18.062 1 96.12 186 ASP A C 1
ATOM 1480 O O . ASP A 1 186 ? -6.363 -29.438 -17.156 1 96.12 186 ASP A O 1
ATOM 1484 N N . GLU A 1 187 ? -7.344 -29.375 -19.109 1 95.75 187 GLU A N 1
ATOM 1485 C CA . GLU A 1 187 ? -7.41 -30.812 -19.297 1 95.75 187 GLU A CA 1
ATOM 1486 C C . GLU A 1 187 ? -6.027 -31.453 -19.172 1 95.75 187 GLU A C 1
ATOM 1488 O O . GLU A 1 187 ? -5.887 -32.531 -18.625 1 95.75 187 GLU A O 1
ATOM 1493 N N . LYS A 1 188 ? -5.047 -30.844 -19.609 1 93.38 188 LYS A N 1
ATOM 1494 C CA . LYS A 1 188 ? -3.691 -31.391 -19.641 1 93.38 188 LYS A CA 1
ATOM 1495 C C . LYS A 1 188 ? -3.125 -31.531 -18.234 1 93.38 188 LYS A C 1
ATOM 1497 O O . LYS A 1 188 ? -2.146 -32.25 -18.031 1 93.38 188 LYS A O 1
ATOM 1502 N N . LEU A 1 189 ? -3.758 -30.859 -17.281 1 96.44 189 LEU A N 1
ATOM 1503 C CA . LEU A 1 189 ? -3.23 -30.828 -15.93 1 96.44 189 LEU A CA 1
ATOM 1504 C C . LEU A 1 189 ? -4.027 -31.75 -15.016 1 96.44 189 LEU A C 1
ATOM 1506 O O . LEU A 1 189 ? -3.646 -31.984 -13.859 1 96.44 189 LEU A O 1
ATOM 1510 N N . ARG A 1 190 ? -5.078 -32.375 -15.484 1 96.75 190 ARG A N 1
ATOM 1511 C CA . ARG A 1 190 ? -6.043 -33.062 -14.641 1 96.75 190 ARG A CA 1
ATOM 1512 C C . ARG A 1 190 ? -5.453 -34.344 -14.094 1 96.75 190 ARG A C 1
ATOM 1514 O O . ARG A 1 190 ? -5.992 -34.938 -13.148 1 96.75 190 ARG A O 1
ATOM 1521 N N . SER A 1 191 ? -4.406 -34.844 -14.711 1 95.75 191 SER A N 1
ATOM 1522 C CA . SER A 1 191 ? -3.75 -36.031 -14.195 1 95.75 191 SER A CA 1
ATOM 1523 C C . SER A 1 191 ? -2.727 -35.688 -13.117 1 95.75 191 SER A C 1
ATOM 1525 O O . SER A 1 191 ? -2.252 -36.562 -12.391 1 95.75 191 SER A O 1
ATOM 1527 N N . GLN A 1 192 ? -2.348 -34.438 -12.969 1 96.5 192 GLN A N 1
ATOM 1528 C CA . GLN A 1 192 ? -1.363 -34 -11.984 1 96.5 192 GLN A CA 1
ATOM 1529 C C . GLN A 1 192 ? -1.974 -33.938 -10.586 1 96.5 192 GLN A C 1
ATOM 1531 O O . GLN A 1 192 ? -3.166 -33.688 -10.43 1 96.5 192 GLN A O 1
ATOM 1536 N N . ARG A 1 193 ? -1.146 -34.281 -9.633 1 97.75 193 ARG A N 1
ATOM 1537 C CA . ARG A 1 193 ? -1.501 -34.219 -8.219 1 97.75 193 ARG A CA 1
ATOM 1538 C C . ARG A 1 193 ? -0.446 -33.438 -7.422 1 97.75 193 ARG A C 1
ATOM 1540 O O . ARG A 1 193 ? 0.428 -34.031 -6.797 1 97.75 193 ARG A O 1
ATOM 1547 N N . PRO A 1 194 ? -0.521 -32.125 -7.531 1 98.25 194 PRO A N 1
ATOM 1548 C CA . PRO A 1 194 ? 0.51 -31.328 -6.844 1 98.25 194 PRO A CA 1
ATOM 1549 C C . PRO A 1 194 ? 0.557 -31.609 -5.344 1 98.25 194 PRO A C 1
ATOM 1551 O O . PRO A 1 194 ? -0.489 -31.766 -4.707 1 98.25 194 PRO A O 1
ATOM 1554 N N . ALA A 1 195 ? 1.771 -31.609 -4.797 1 98.25 195 ALA A N 1
ATOM 1555 C CA . ALA A 1 195 ? 1.95 -32.094 -3.424 1 98.25 195 ALA A CA 1
ATOM 1556 C C . ALA A 1 195 ? 2.379 -30.938 -2.506 1 98.25 195 ALA A C 1
ATOM 1558 O O . ALA A 1 195 ? 2.512 -31.125 -1.294 1 98.25 195 ALA A O 1
ATOM 1559 N N . ALA A 1 196 ? 2.568 -29.781 -3.039 1 98.69 196 ALA A N 1
ATOM 1560 C CA . ALA A 1 196 ? 3.037 -28.625 -2.277 1 98.69 196 ALA A CA 1
ATOM 1561 C C . ALA A 1 196 ? 2.729 -27.328 -3.014 1 98.69 196 ALA A C 1
ATOM 1563 O O . ALA A 1 196 ? 2.332 -27.344 -4.18 1 98.69 196 ALA A O 1
ATOM 1564 N N . VAL A 1 197 ? 2.832 -26.25 -2.322 1 98.88 197 VAL A N 1
ATOM 1565 C CA . VAL A 1 197 ? 2.838 -24.922 -2.906 1 98.88 197 VAL A CA 1
ATOM 1566 C C . VAL A 1 197 ? 4.199 -24.266 -2.689 1 98.88 197 VAL A C 1
ATOM 1568 O O . VAL A 1 197 ? 4.77 -24.344 -1.599 1 98.88 197 VAL A O 1
ATOM 1571 N N . THR A 1 198 ? 4.742 -23.734 -3.707 1 98.81 198 THR A N 1
ATOM 1572 C CA . THR A 1 198 ? 5.992 -22.984 -3.58 1 98.81 198 THR A CA 1
ATOM 1573 C C . THR A 1 198 ? 5.805 -21.531 -3.982 1 98.81 198 THR A C 1
ATOM 1575 O O . THR A 1 198 ? 4.797 -21.172 -4.598 1 98.81 198 THR A O 1
ATOM 1578 N N . ALA A 1 199 ? 6.734 -20.656 -3.609 1 98.88 199 ALA A N 1
ATOM 1579 C CA . ALA A 1 199 ? 6.742 -19.25 -3.998 1 98.88 199 ALA A CA 1
ATOM 1580 C C . ALA A 1 199 ? 8.133 -18.641 -3.84 1 98.88 199 ALA A C 1
ATOM 1582 O O . ALA A 1 199 ? 8.984 -19.203 -3.145 1 98.88 199 ALA A O 1
ATOM 1583 N N . LEU A 1 200 ? 8.383 -17.562 -4.551 1 98.81 200 LEU A N 1
ATOM 1584 C CA . LEU A 1 200 ? 9.492 -16.656 -4.297 1 98.81 200 LEU A CA 1
ATOM 1585 C C . LEU A 1 200 ? 8.992 -15.367 -3.648 1 98.81 200 LEU A C 1
ATOM 1587 O O . LEU A 1 200 ? 8.414 -14.508 -4.324 1 98.81 200 LEU A O 1
ATOM 1591 N N . TRP A 1 201 ? 9.211 -15.242 -2.336 1 98.81 201 TRP A N 1
ATOM 1592 C CA . TRP A 1 201 ? 8.836 -14.016 -1.646 1 98.81 201 TRP A CA 1
ATOM 1593 C C . TRP A 1 201 ? 9.93 -12.961 -1.79 1 98.81 201 TRP A C 1
ATOM 1595 O O . TRP A 1 201 ? 10.992 -13.062 -1.172 1 98.81 201 TRP A O 1
ATOM 1605 N N . THR A 1 202 ? 9.602 -11.867 -2.5 1 98.44 202 THR A N 1
ATOM 1606 C CA . THR A 1 202 ? 10.641 -10.945 -2.957 1 98.44 202 THR A CA 1
ATOM 1607 C C . THR A 1 202 ? 10.648 -9.68 -2.104 1 98.44 202 THR A C 1
ATOM 1609 O O . THR A 1 202 ? 11.398 -8.742 -2.385 1 98.44 202 THR A O 1
ATOM 1612 N N . SER A 1 203 ? 9.805 -9.586 -1.104 1 96.5 203 SER A N 1
ATOM 1613 C CA . SER A 1 203 ? 9.781 -8.43 -0.216 1 96.5 203 SER A CA 1
ATOM 1614 C C . SER A 1 203 ? 9.523 -8.844 1.228 1 96.5 203 SER A C 1
ATOM 1616 O O . SER A 1 203 ? 9.039 -9.953 1.484 1 96.5 203 SER A O 1
ATOM 1618 N N . SER A 1 204 ? 9.867 -7.922 2.15 1 94.88 204 SER A N 1
ATOM 1619 C CA . SER A 1 204 ? 9.555 -8.164 3.555 1 94.88 204 SER A CA 1
ATOM 1620 C C . SER A 1 204 ? 8.047 -8.32 3.766 1 94.88 204 SER A C 1
ATOM 1622 O O . SER A 1 204 ? 7.613 -9.016 4.688 1 94.88 204 SER A O 1
ATOM 1624 N N . PHE A 1 205 ? 7.25 -7.801 2.877 1 94.38 205 PHE A N 1
ATOM 1625 C CA . PHE A 1 205 ? 5.801 -7.887 2.996 1 94.38 205 PHE A CA 1
ATOM 1626 C C . PHE A 1 205 ? 5.305 -9.273 2.6 1 94.38 205 PHE A C 1
ATOM 1628 O O . PHE A 1 205 ? 4.508 -9.883 3.316 1 94.38 205 PHE A O 1
ATOM 1635 N N . SER A 1 206 ? 5.75 -9.695 1.401 1 97.62 206 SER A N 1
ATOM 1636 C CA . SER A 1 206 ? 5.352 -11.031 0.991 1 97.62 206 SER A CA 1
ATOM 1637 C C . SER A 1 206 ? 5.93 -12.094 1.927 1 97.62 206 SER A C 1
ATOM 1639 O O . SER A 1 206 ? 5.312 -13.133 2.15 1 97.62 206 SER A O 1
ATOM 1641 N N . GLN A 1 207 ? 7.105 -11.836 2.549 1 98.19 207 GLN A N 1
ATOM 1642 C CA . GLN A 1 207 ? 7.691 -12.75 3.527 1 98.19 207 GLN A CA 1
ATOM 1643 C C . GLN A 1 207 ? 6.809 -12.859 4.77 1 98.19 207 GLN A C 1
ATOM 1645 O O . GLN A 1 207 ? 6.668 -13.945 5.336 1 98.19 207 GLN A O 1
ATOM 1650 N N . LYS A 1 208 ? 6.223 -11.805 5.156 1 96.62 208 LYS A N 1
ATOM 1651 C CA . LYS A 1 208 ? 5.277 -11.844 6.266 1 96.62 208 LYS A CA 1
ATOM 1652 C C . LYS A 1 208 ? 4.051 -12.68 5.918 1 96.62 208 LYS A C 1
ATOM 1654 O O . LYS A 1 208 ? 3.504 -13.383 6.77 1 96.62 208 LYS A O 1
ATOM 1659 N N . VAL A 1 209 ? 3.58 -12.594 4.652 1 97.88 209 VAL A N 1
ATOM 1660 C CA . VAL A 1 209 ? 2.496 -13.453 4.18 1 97.88 209 VAL A CA 1
ATOM 1661 C C . VAL A 1 209 ? 2.902 -14.922 4.301 1 97.88 209 VAL A C 1
ATOM 1663 O O . VAL A 1 209 ? 2.131 -15.742 4.793 1 97.88 209 VAL A O 1
ATOM 1666 N N . GLY A 1 210 ? 4.133 -15.203 3.854 1 98.69 210 GLY A N 1
ATOM 1667 C CA . GLY A 1 210 ? 4.637 -16.562 3.932 1 98.69 210 GLY A CA 1
ATOM 1668 C C . GLY A 1 210 ? 4.68 -17.109 5.352 1 98.69 210 GLY A C 1
ATOM 1669 O O . GLY A 1 210 ? 4.242 -18.234 5.605 1 98.69 210 GLY A O 1
ATOM 1670 N N . LYS A 1 211 ? 5.156 -16.25 6.262 1 98.31 211 LYS A N 1
ATOM 1671 C CA . LYS A 1 211 ? 5.219 -16.656 7.664 1 98.31 211 LYS A CA 1
ATOM 1672 C C . LYS A 1 211 ? 3.82 -16.859 8.242 1 98.31 211 LYS A C 1
ATOM 1674 O O . LYS A 1 211 ? 3.572 -17.859 8.93 1 98.31 211 LYS A O 1
ATOM 1679 N N . ALA A 1 212 ? 2.926 -16.031 7.906 1 98.19 212 ALA A N 1
ATOM 1680 C CA . ALA A 1 212 ? 1.566 -16.078 8.438 1 98.19 212 ALA A CA 1
ATOM 1681 C C . ALA A 1 212 ? 0.802 -17.281 7.906 1 98.19 212 ALA A C 1
ATOM 1683 O O . ALA A 1 212 ? -0.191 -17.703 8.5 1 98.19 212 ALA A O 1
ATOM 1684 N N . THR A 1 213 ? 1.23 -17.797 6.742 1 98.38 213 THR A N 1
ATOM 1685 C CA . THR A 1 213 ? 0.533 -18.922 6.141 1 98.38 213 THR A CA 1
ATOM 1686 C C . THR A 1 213 ? 1.377 -20.188 6.234 1 98.38 213 THR A C 1
ATOM 1688 O O . THR A 1 213 ? 1.154 -21.141 5.488 1 98.38 213 THR A O 1
ATOM 1691 N N . ASP A 1 214 ? 2.42 -20.188 7.043 1 98.38 214 ASP A N 1
ATOM 1692 C CA . ASP A 1 214 ? 3.178 -21.344 7.508 1 98.38 214 ASP A CA 1
ATOM 1693 C C . ASP A 1 214 ? 4.027 -21.938 6.387 1 98.38 214 ASP A C 1
ATOM 1695 O O . ASP A 1 214 ? 4.191 -23.156 6.301 1 98.38 214 ASP A O 1
ATOM 1699 N N . PHE A 1 215 ? 4.465 -21.078 5.492 1 98.88 215 PHE A N 1
ATOM 1700 C CA . PHE A 1 215 ? 5.48 -21.516 4.539 1 98.88 215 PHE A CA 1
ATOM 1701 C C . PHE A 1 215 ? 6.82 -21.719 5.234 1 98.88 215 PHE A C 1
ATOM 1703 O O . PHE A 1 215 ? 7.188 -20.953 6.129 1 98.88 215 PHE A O 1
ATOM 1710 N N . LYS A 1 216 ? 7.516 -22.688 4.766 1 98.62 216 LYS A N 1
ATOM 1711 C CA . LYS A 1 216 ? 8.883 -22.922 5.223 1 98.62 216 LYS A CA 1
ATOM 1712 C C . LYS A 1 216 ? 9.898 -22.344 4.234 1 98.62 216 LYS A C 1
ATOM 1714 O O . LYS A 1 216 ? 9.781 -22.562 3.027 1 98.62 216 LYS A O 1
ATOM 1719 N N . VAL A 1 217 ? 10.883 -21.656 4.762 1 98.69 217 VAL A N 1
ATOM 1720 C CA . VAL A 1 217 ? 11.953 -21.141 3.92 1 98.69 217 VAL A CA 1
ATOM 1721 C C . VAL A 1 217 ? 12.938 -22.266 3.58 1 98.69 217 VAL A C 1
ATOM 1723 O O . VAL A 1 217 ? 13.469 -22.922 4.477 1 98.69 217 VAL A O 1
ATOM 1726 N N . ILE A 1 218 ? 13.211 -22.453 2.324 1 98.44 218 ILE A N 1
ATOM 1727 C CA . ILE A 1 218 ? 14.117 -23.531 1.94 1 98.44 218 ILE A CA 1
ATOM 1728 C C . ILE A 1 218 ? 15.398 -22.953 1.36 1 98.44 218 ILE A C 1
ATOM 1730 O O . ILE A 1 218 ? 16.406 -23.656 1.23 1 98.44 218 ILE A O 1
ATOM 1734 N N . ASN A 1 219 ? 15.359 -21.734 0.957 1 98.25 219 ASN A N 1
ATOM 1735 C CA . ASN A 1 219 ? 16.531 -21 0.473 1 98.25 219 ASN A CA 1
ATOM 1736 C C . ASN A 1 219 ? 16.359 -19.5 0.613 1 98.25 219 ASN A C 1
ATOM 1738 O O . ASN A 1 219 ? 15.234 -18.984 0.559 1 98.25 219 ASN A O 1
ATOM 1742 N N . THR A 1 220 ? 17.406 -18.734 0.895 1 98.5 220 THR A N 1
ATOM 1743 C CA . THR A 1 220 ? 17.453 -17.281 0.931 1 98.5 220 THR A CA 1
ATOM 1744 C C . THR A 1 220 ? 18.562 -16.75 0.028 1 98.5 220 THR A C 1
ATOM 1746 O O . THR A 1 220 ? 19.703 -17.219 0.101 1 98.5 220 THR A O 1
ATOM 1749 N N . VAL A 1 221 ? 18.234 -15.805 -0.83 1 98.25 221 VAL A N 1
ATOM 1750 C CA . VAL A 1 221 ? 19.234 -15.258 -1.75 1 98.25 221 VAL A CA 1
ATOM 1751 C C . VAL A 1 221 ? 19.328 -13.742 -1.583 1 98.25 221 VAL A C 1
ATOM 1753 O O . VAL A 1 221 ? 18.297 -13.062 -1.531 1 98.25 221 VAL A O 1
ATOM 1756 N N . SER A 1 222 ? 20.5 -13.25 -1.57 1 97.81 222 SER A N 1
ATOM 1757 C CA . SER A 1 222 ? 20.703 -11.812 -1.45 1 97.81 222 SER A CA 1
ATOM 1758 C C . SER A 1 222 ? 20.531 -11.109 -2.793 1 97.81 222 SER A C 1
ATOM 1760 O O . SER A 1 222 ? 20.969 -11.617 -3.826 1 97.81 222 SER A O 1
ATOM 1762 N N . TYR A 1 223 ? 19.953 -9.961 -2.779 1 98.25 223 TYR A N 1
ATOM 1763 C CA . TYR A 1 223 ? 19.766 -9.188 -4.004 1 98.25 223 TYR A CA 1
ATOM 1764 C C . TYR A 1 223 ? 21.109 -8.656 -4.516 1 98.25 223 TYR A C 1
ATOM 1766 O O . TYR A 1 223 ? 21.219 -8.266 -5.68 1 98.25 223 TYR A O 1
ATOM 1774 N N . SER A 1 224 ? 22.109 -8.656 -3.666 1 97.38 224 SER A N 1
ATOM 1775 C CA . SER A 1 224 ? 23.422 -8.195 -4.082 1 97.38 224 SER A CA 1
ATOM 1776 C C . SER A 1 224 ? 24.062 -9.164 -5.078 1 97.38 224 SER A C 1
ATOM 1778 O O . SER A 1 224 ? 25.031 -8.82 -5.742 1 97.38 224 SER A O 1
ATOM 1780 N N . GLU A 1 225 ? 23.531 -10.352 -5.199 1 98 225 GLU A N 1
ATOM 1781 C CA . GLU A 1 225 ? 24.062 -11.359 -6.113 1 98 225 GLU A CA 1
ATOM 1782 C C . GLU A 1 225 ? 23.609 -11.094 -7.547 1 98 225 GLU A C 1
ATOM 1784 O O . GLU A 1 225 ? 24.125 -11.719 -8.484 1 98 225 GLU A O 1
ATOM 1789 N N . PHE A 1 226 ? 22.688 -10.195 -7.734 1 98.56 226 PHE A N 1
ATOM 1790 C CA . PHE A 1 226 ? 22.078 -9.992 -9.047 1 98.56 226 PHE A CA 1
ATOM 1791 C C . PHE A 1 226 ? 22.312 -8.562 -9.531 1 98.56 226 PHE A C 1
ATOM 1793 O O . PHE A 1 226 ? 22.469 -7.645 -8.727 1 98.56 226 PHE A O 1
ATOM 1800 N N . GLU A 1 227 ? 22.328 -8.484 -10.844 1 98.56 227 GLU A N 1
ATOM 1801 C CA . GLU A 1 227 ? 22.594 -7.184 -11.461 1 98.56 227 GLU A CA 1
ATOM 1802 C C . GLU A 1 227 ? 21.781 -7.004 -12.742 1 98.56 227 GLU A C 1
ATOM 1804 O O . GLU A 1 227 ? 21.453 -7.984 -13.414 1 98.56 227 GLU A O 1
ATOM 1809 N N . TYR A 1 228 ? 21.484 -5.77 -13.023 1 98.75 228 TYR A N 1
ATOM 1810 C CA . TYR A 1 228 ? 20.859 -5.375 -14.289 1 98.75 228 TYR A CA 1
ATOM 1811 C C . TYR A 1 228 ? 21.312 -3.982 -14.703 1 98.75 228 TYR A C 1
ATOM 1813 O O . TYR A 1 228 ? 21.266 -3.043 -13.906 1 98.75 228 TYR A O 1
ATOM 1821 N N . ASN A 1 229 ? 21.75 -3.906 -15.898 1 97.75 229 ASN A N 1
ATOM 1822 C CA . ASN A 1 229 ? 22.141 -2.631 -16.484 1 97.75 229 ASN A CA 1
ATOM 1823 C C . ASN A 1 229 ? 23.156 -1.9 -15.609 1 97.75 229 ASN A C 1
ATOM 1825 O O . ASN A 1 229 ? 22.984 -0.718 -15.305 1 97.75 229 ASN A O 1
ATOM 1829 N N . GLY A 1 230 ? 24.156 -2.572 -15.062 1 98.12 230 GLY A N 1
ATOM 1830 C CA . GLY A 1 230 ? 25.312 -2.006 -14.383 1 98.12 230 GLY A CA 1
ATOM 1831 C C . GLY A 1 230 ? 25.062 -1.76 -12.906 1 98.12 230 GLY A C 1
ATOM 1832 O O . GLY A 1 230 ? 25.969 -1.294 -12.195 1 98.12 230 GLY A O 1
ATOM 1833 N N . LYS A 1 231 ? 23.938 -2.045 -12.383 1 98 231 LYS A N 1
ATOM 1834 C CA . LYS A 1 231 ? 23.641 -1.854 -10.969 1 98 231 LYS A CA 1
ATOM 1835 C C . LYS A 1 231 ? 23.156 -3.154 -10.328 1 98 231 LYS A C 1
ATOM 1837 O O . LYS A 1 231 ? 22.406 -3.918 -10.945 1 98 231 LYS A O 1
ATOM 1842 N N . ARG A 1 232 ? 23.594 -3.32 -9.164 1 98.12 232 ARG A N 1
ATOM 1843 C CA . ARG A 1 232 ? 23.078 -4.453 -8.391 1 98.12 232 ARG A CA 1
ATOM 1844 C C . ARG A 1 232 ? 21.625 -4.238 -8.008 1 98.12 232 ARG A C 1
ATOM 1846 O O . ARG A 1 232 ? 21.172 -3.1 -7.871 1 98.12 232 ARG A O 1
ATOM 1853 N N . PHE A 1 233 ? 20.906 -5.348 -7.805 1 98.62 233 PHE A N 1
ATOM 1854 C CA . PHE A 1 233 ? 19.5 -5.273 -7.434 1 98.62 233 PHE A CA 1
ATOM 1855 C C . PHE A 1 233 ? 19.312 -4.496 -6.137 1 98.62 233 PHE A C 1
ATOM 1857 O O . PHE A 1 233 ? 18.391 -3.688 -6.012 1 98.62 233 PHE A O 1
ATOM 1864 N N . ASP A 1 234 ? 20.219 -4.723 -5.121 1 96.19 234 ASP A N 1
ATOM 1865 C CA . ASP A 1 234 ? 20.062 -4.113 -3.803 1 96.19 234 ASP A CA 1
ATOM 1866 C C . ASP A 1 234 ? 20.344 -2.613 -3.852 1 96.19 234 ASP A C 1
ATOM 1868 O O . ASP A 1 234 ? 20.016 -1.886 -2.912 1 96.19 234 ASP A O 1
ATOM 1872 N N . GLU A 1 235 ? 20.922 -2.129 -4.953 1 95.5 235 GLU A N 1
ATOM 1873 C CA . GLU A 1 235 ? 21.141 -0.698 -5.141 1 95.5 235 GLU A CA 1
ATOM 1874 C C . GLU A 1 235 ? 19.859 -0.001 -5.602 1 95.5 235 GLU A C 1
ATOM 1876 O O . GLU A 1 235 ? 19.766 1.226 -5.535 1 95.5 235 GLU A O 1
ATOM 1881 N N . ARG A 1 236 ? 18.875 -0.741 -6.105 1 95.25 236 ARG A N 1
ATOM 1882 C CA . ARG A 1 236 ? 17.656 -0.164 -6.641 1 95.25 236 ARG A CA 1
ATOM 1883 C C . ARG A 1 236 ? 16.453 -0.482 -5.742 1 95.25 236 ARG A C 1
ATOM 1885 O O . ARG A 1 236 ? 15.523 0.312 -5.637 1 95.25 236 ARG A O 1
ATOM 1892 N N . ILE A 1 237 ? 16.484 -1.622 -5.098 1 95.69 237 ILE A N 1
ATOM 1893 C CA . ILE A 1 237 ? 15.375 -2.105 -4.285 1 95.69 237 ILE A CA 1
ATOM 1894 C C . ILE A 1 237 ? 15.359 -1.38 -2.941 1 95.69 237 ILE A C 1
ATOM 1896 O O . ILE A 1 237 ? 16.422 -1.122 -2.359 1 95.69 237 ILE A O 1
ATOM 1900 N N . ASN A 1 238 ? 14.156 -1.027 -2.49 1 92.31 238 ASN A N 1
ATOM 1901 C CA . ASN A 1 238 ? 14.031 -0.507 -1.134 1 92.31 238 ASN A CA 1
ATOM 1902 C C . ASN A 1 238 ? 14.812 -1.349 -0.132 1 92.31 238 ASN A C 1
ATOM 1904 O O . ASN A 1 238 ? 14.688 -2.574 -0.112 1 92.31 238 ASN A O 1
ATOM 1908 N N . PRO A 1 239 ? 15.594 -0.703 0.646 1 89.75 239 PRO A N 1
ATOM 1909 C CA . PRO A 1 239 ? 16.531 -1.427 1.512 1 89.75 239 PRO A CA 1
ATOM 1910 C C . PRO A 1 239 ? 15.812 -2.281 2.561 1 89.75 239 PRO A C 1
ATOM 1912 O O . PRO A 1 239 ? 16.438 -3.146 3.182 1 89.75 239 PRO A O 1
ATOM 1915 N N . ILE A 1 240 ? 14.547 -2.092 2.791 1 91.12 240 ILE A N 1
ATOM 1916 C CA . ILE A 1 240 ? 13.836 -2.918 3.764 1 91.12 240 ILE A CA 1
ATOM 1917 C C . ILE A 1 240 ? 13.656 -4.328 3.209 1 91.12 240 ILE A C 1
ATOM 1919 O O . ILE A 1 240 ? 13.406 -5.27 3.963 1 91.12 240 ILE A O 1
ATOM 1923 N N . HIS A 1 241 ? 13.766 -4.418 1.896 1 94.94 241 HIS A N 1
ATOM 1924 C CA . HIS A 1 241 ? 13.68 -5.715 1.232 1 94.94 241 HIS A CA 1
ATOM 1925 C C . HIS A 1 241 ? 15.07 -6.246 0.889 1 94.94 241 HIS A C 1
ATOM 1927 O O . HIS A 1 241 ? 15.539 -6.094 -0.242 1 94.94 241 HIS A O 1
ATOM 1933 N N . GLU A 1 242 ? 15.688 -6.977 1.703 1 92.62 242 GLU A N 1
ATOM 1934 C CA . GLU A 1 242 ? 17.109 -7.277 1.639 1 92.62 242 GLU A CA 1
ATOM 1935 C C . GLU A 1 242 ? 17.375 -8.523 0.802 1 92.62 242 GLU A C 1
ATOM 1937 O O . GLU A 1 242 ? 18.453 -8.664 0.213 1 92.62 242 GLU A O 1
ATOM 1942 N N . PHE A 1 243 ? 16.406 -9.398 0.826 1 97.88 243 PHE A N 1
ATOM 1943 C CA . PHE A 1 243 ? 16.656 -10.68 0.176 1 97.88 243 PHE A CA 1
ATOM 1944 C C . PHE A 1 243 ? 15.336 -11.312 -0.28 1 97.88 243 PHE A C 1
ATOM 1946 O O . PHE A 1 243 ? 14.258 -10.844 0.098 1 97.88 243 PHE A O 1
ATOM 1953 N N . CYS A 1 244 ? 15.453 -12.25 -1.144 1 98.62 244 CYS A N 1
ATOM 1954 C CA . CYS A 1 244 ? 14.352 -13.086 -1.608 1 98.62 244 CYS A CA 1
ATOM 1955 C C . CYS A 1 244 ? 14.352 -14.438 -0.902 1 98.62 244 CYS A C 1
ATOM 1957 O O . CYS A 1 244 ? 15.414 -15.023 -0.671 1 98.62 244 CYS A O 1
ATOM 1959 N N . GLU A 1 245 ? 13.203 -14.906 -0.529 1 98.81 245 GLU A N 1
ATOM 1960 C CA . GLU A 1 245 ? 13.055 -16.234 0.066 1 98.81 245 GLU A CA 1
ATOM 1961 C C . GLU A 1 245 ? 12.344 -17.188 -0.886 1 98.81 245 GLU A C 1
ATOM 1963 O O . GLU A 1 245 ? 11.242 -16.906 -1.359 1 98.81 245 GLU A O 1
ATOM 1968 N N . HIS A 1 246 ? 13.008 -18.281 -1.235 1 98.81 246 HIS A N 1
ATOM 1969 C CA . HIS A 1 246 ? 12.336 -19.438 -1.831 1 98.81 246 HIS A CA 1
ATOM 1970 C C . HIS A 1 246 ? 11.664 -20.297 -0.764 1 98.81 246 HIS A C 1
ATOM 1972 O O . HIS A 1 246 ? 12.336 -20.781 0.152 1 98.81 246 HIS A O 1
ATOM 1978 N N . VAL A 1 247 ? 10.344 -20.453 -0.87 1 98.88 247 VAL A N 1
ATOM 1979 C CA . VAL A 1 247 ? 9.609 -21.047 0.236 1 98.88 247 VAL A CA 1
ATOM 1980 C C . VAL A 1 247 ? 8.742 -22.203 -0.285 1 98.88 247 VAL A C 1
ATOM 1982 O O . VAL A 1 247 ? 8.5 -22.297 -1.489 1 98.88 247 VAL A O 1
ATOM 1985 N N . ILE A 1 248 ? 8.289 -23.078 0.712 1 98.81 248 ILE A N 1
ATOM 1986 C CA . ILE A 1 248 ? 7.43 -24.203 0.374 1 98.81 248 ILE A CA 1
ATOM 1987 C C . ILE A 1 248 ? 6.398 -24.422 1.478 1 98.81 248 ILE A C 1
ATOM 1989 O O . ILE A 1 248 ? 6.688 -24.203 2.656 1 98.81 248 ILE A O 1
ATOM 1993 N N . TYR A 1 249 ? 5.234 -24.656 1.123 1 98.81 249 TYR A N 1
ATOM 1994 C CA . TYR A 1 249 ? 4.215 -25.25 1.984 1 98.81 249 TYR A CA 1
ATOM 1995 C C . TYR A 1 249 ? 3.918 -26.672 1.572 1 98.81 249 TYR A C 1
ATOM 1997 O O . TYR A 1 249 ? 3.326 -26.922 0.517 1 98.81 249 TYR A O 1
ATOM 2005 N N . LYS A 1 250 ? 4.309 -27.578 2.393 1 96.69 250 LYS A N 1
ATOM 2006 C CA . LYS A 1 250 ? 4.051 -29 2.131 1 96.69 250 LYS A CA 1
ATOM 2007 C C . LYS A 1 250 ? 2.961 -29.531 3.049 1 96.69 250 LYS A C 1
ATOM 2009 O O . LYS A 1 250 ? 2.938 -29.234 4.242 1 96.69 250 LYS A O 1
ATOM 2014 N N . PHE A 1 251 ? 2.023 -30.281 2.52 1 94.31 251 PHE A N 1
ATOM 2015 C CA . PHE A 1 251 ? 0.944 -30.844 3.324 1 94.31 251 PHE A CA 1
ATOM 2016 C C . PHE A 1 251 ? 0.893 -32.344 3.18 1 94.31 251 PHE A C 1
ATOM 2018 O O . PHE A 1 251 ? 1.414 -32.906 2.211 1 94.31 251 PHE A O 1
ATOM 2025 N N . MET B 1 1 ? 10.344 28.281 7.637 1 89.62 1 MET B N 1
ATOM 2026 C CA . MET B 1 1 ? 10.883 27.016 7.16 1 89.62 1 MET B CA 1
ATOM 2027 C C . MET B 1 1 ? 12.336 27.156 6.723 1 89.62 1 MET B C 1
ATOM 2029 O O . MET B 1 1 ? 12.695 28.141 6.074 1 89.62 1 MET B O 1
ATOM 2033 N N . ARG B 1 2 ? 13.148 26.203 7.043 1 91.62 2 ARG B N 1
ATOM 2034 C CA . ARG B 1 2 ? 14.562 26.266 6.691 1 91.62 2 ARG B CA 1
ATOM 2035 C C . ARG B 1 2 ? 14.766 26.031 5.199 1 91.62 2 ARG B C 1
ATOM 2037 O O . ARG B 1 2 ? 13.945 25.375 4.551 1 91.62 2 ARG B O 1
ATOM 2044 N N . MET B 1 3 ? 15.906 26.578 4.781 1 92.81 3 MET B N 1
ATOM 2045 C CA . MET B 1 3 ? 16.234 26.375 3.371 1 92.81 3 MET B CA 1
ATOM 2046 C C . MET B 1 3 ? 16.672 24.938 3.105 1 92.81 3 MET B C 1
ATOM 2048 O O . MET B 1 3 ? 16.266 24.344 2.107 1 92.81 3 MET B O 1
ATOM 2052 N N . GLU B 1 4 ? 17.547 24.453 3.961 1 93.19 4 GLU B N 1
ATOM 2053 C CA . GLU B 1 4 ? 18.047 23.094 3.805 1 93.19 4 GLU B CA 1
ATOM 2054 C C . GLU B 1 4 ? 18.359 22.469 5.156 1 93.19 4 GLU B C 1
ATOM 2056 O O . GLU B 1 4 ? 18.328 23.141 6.188 1 93.19 4 GLU B O 1
ATOM 2061 N N . ASN B 1 5 ? 18.5 21.156 5.141 1 90.88 5 ASN B N 1
ATOM 2062 C CA . ASN B 1 5 ? 18.938 20.406 6.312 1 90.88 5 ASN B CA 1
ATOM 2063 C C . ASN B 1 5 ? 17.953 20.547 7.473 1 90.88 5 ASN B C 1
ATOM 2065 O O . ASN B 1 5 ? 18.344 20.969 8.562 1 90.88 5 ASN B O 1
ATOM 2069 N N . GLY B 1 6 ? 16.766 20.094 7.277 1 95.88 6 GLY B N 1
ATOM 2070 C CA . GLY B 1 6 ? 15.75 20.109 8.328 1 95.88 6 GLY B CA 1
ATOM 2071 C C . GLY B 1 6 ? 16.172 19.328 9.562 1 95.88 6 GLY B C 1
ATOM 2072 O O . GLY B 1 6 ? 16.891 18.344 9.461 1 95.88 6 GLY B O 1
ATOM 2073 N N . ARG B 1 7 ? 15.719 19.781 10.68 1 97.19 7 ARG B N 1
ATOM 2074 C CA . ARG B 1 7 ? 16.047 19.125 11.938 1 97.19 7 ARG B CA 1
ATOM 2075 C C . ARG B 1 7 ? 15.766 17.625 11.867 1 97.19 7 ARG B C 1
ATOM 2077 O O . ARG B 1 7 ? 14.711 17.203 11.391 1 97.19 7 ARG B O 1
ATOM 2084 N N . LEU B 1 8 ? 16.719 16.781 12.391 1 98.19 8 LEU B N 1
ATOM 2085 C CA . LEU B 1 8 ? 16.531 15.344 12.523 1 98.19 8 LEU B CA 1
ATOM 2086 C C . LEU B 1 8 ? 15.766 15.016 13.797 1 98.19 8 LEU B C 1
ATOM 2088 O O . LEU B 1 8 ? 16.234 15.297 14.906 1 98.19 8 LEU B O 1
ATOM 2092 N N . TRP B 1 9 ? 14.664 14.406 13.68 1 98.56 9 TRP B N 1
ATOM 2093 C CA . TRP B 1 9 ? 13.836 14.047 14.828 1 98.56 9 TRP B CA 1
ATOM 2094 C C . TRP B 1 9 ? 14.133 12.625 15.289 1 98.56 9 TRP B C 1
ATOM 2096 O O . TRP B 1 9 ? 14 12.312 16.469 1 98.56 9 TRP B O 1
ATOM 2106 N N . GLY B 1 10 ? 14.453 11.758 14.391 1 98.31 10 GLY B N 1
ATOM 2107 C CA . GLY B 1 10 ? 14.781 10.375 14.703 1 98.31 10 GLY B CA 1
ATOM 2108 C C . GLY B 1 10 ? 15.055 9.531 13.477 1 98.31 10 GLY B C 1
ATOM 2109 O O . GLY B 1 10 ? 14.969 10.016 12.352 1 98.31 10 GLY B O 1
ATOM 2110 N N . THR B 1 11 ? 15.523 8.297 13.703 1 98.38 11 THR B N 1
ATOM 2111 C CA . THR B 1 11 ? 15.75 7.336 12.633 1 98.38 11 THR B CA 1
ATOM 2112 C C . THR B 1 11 ? 14.875 6.098 12.82 1 98.38 11 THR B C 1
ATOM 2114 O O . THR B 1 11 ? 14.414 5.82 13.922 1 98.38 11 THR B O 1
ATOM 2117 N N . LEU B 1 12 ? 14.586 5.484 11.656 1 98 12 LEU B N 1
ATOM 2118 C CA . LEU B 1 12 ? 13.758 4.285 11.672 1 98 12 LEU B CA 1
ATOM 2119 C C . LEU B 1 12 ? 14.453 3.129 10.961 1 98 12 LEU B C 1
ATOM 2121 O O . LEU B 1 12 ? 15.289 3.35 10.078 1 98 12 LEU B O 1
ATOM 2125 N N . HIS B 1 13 ? 14.078 1.896 11.375 1 96.38 13 HIS B N 1
ATOM 2126 C CA . HIS B 1 13 ? 14.562 0.677 10.734 1 96.38 13 HIS B CA 1
ATOM 2127 C C . HIS B 1 13 ? 16.094 0.66 10.672 1 96.38 13 HIS B C 1
ATOM 2129 O O . HIS B 1 13 ? 16.656 0.492 9.594 1 96.38 13 HIS B O 1
ATOM 2135 N N . ASP B 1 14 ? 16.75 0.881 11.906 1 95.12 14 ASP B N 1
ATOM 2136 C CA . ASP B 1 14 ? 18.188 0.801 12.078 1 95.12 14 ASP B CA 1
ATOM 2137 C C . ASP B 1 14 ? 18.906 1.803 11.172 1 95.12 14 ASP B C 1
ATOM 2139 O O . ASP B 1 14 ? 19.875 1.452 10.492 1 95.12 14 ASP B O 1
ATOM 2143 N N . GLY B 1 15 ? 18.312 2.914 11.039 1 96.88 15 GLY B N 1
ATOM 2144 C CA . GLY B 1 15 ? 18.969 4.023 10.367 1 96.88 15 GLY B CA 1
ATOM 2145 C C . GLY B 1 15 ? 18.688 4.074 8.875 1 96.88 15 GLY B C 1
ATOM 2146 O O . GLY B 1 15 ? 19.188 4.945 8.172 1 96.88 15 GLY B O 1
ATOM 2147 N N . LYS B 1 16 ? 17.844 3.266 8.375 1 95.75 16 LYS B N 1
ATOM 2148 C CA . LYS B 1 16 ? 17.547 3.229 6.945 1 95.75 16 LYS B CA 1
ATOM 2149 C C . LYS B 1 16 ? 16.688 4.426 6.527 1 95.75 16 LYS B C 1
ATOM 2151 O O . LYS B 1 16 ? 16.688 4.816 5.359 1 95.75 16 LYS B O 1
ATOM 2156 N N . PHE B 1 17 ? 15.938 4.965 7.523 1 98.25 17 PHE B N 1
ATOM 2157 C CA . PHE B 1 17 ? 15.109 6.133 7.266 1 98.25 17 PHE B CA 1
ATOM 2158 C C . PHE B 1 17 ? 15.359 7.223 8.305 1 98.25 17 PHE B C 1
ATOM 2160 O O . PHE B 1 17 ? 15.688 6.922 9.453 1 98.25 17 PHE B O 1
ATOM 2167 N N . GLU B 1 18 ? 15.242 8.43 7.852 1 98.69 18 GLU B N 1
ATOM 2168 C CA . GLU B 1 18 ? 15.328 9.602 8.727 1 98.69 18 GLU B CA 1
ATOM 2169 C C . GLU B 1 18 ? 14.023 10.383 8.734 1 98.69 18 GLU B C 1
ATOM 2171 O O . GLU B 1 18 ? 13.43 10.633 7.68 1 98.69 18 GLU B O 1
ATOM 2176 N N . VAL B 1 19 ? 13.57 10.734 9.938 1 98.81 19 VAL B N 1
ATOM 2177 C CA . VAL B 1 19 ? 12.453 11.664 10.086 1 98.81 19 VAL B CA 1
ATOM 2178 C C . VAL B 1 19 ? 12.984 13.086 10.281 1 98.81 19 VAL B C 1
ATOM 2180 O O . VAL B 1 19 ? 13.75 13.344 11.211 1 98.81 19 VAL B O 1
ATOM 2183 N N . ARG B 1 20 ? 12.539 14 9.383 1 98.75 20 ARG B N 1
ATOM 2184 C CA . ARG B 1 20 ? 13.078 15.359 9.414 1 98.75 20 ARG B CA 1
ATOM 2185 C C . ARG B 1 20 ? 11.977 16.391 9.195 1 98.75 20 ARG B C 1
ATOM 2187 O O . ARG B 1 20 ? 10.922 16.062 8.641 1 98.75 20 ARG B O 1
ATOM 2194 N N . SER B 1 21 ? 12.266 17.609 9.648 1 98.75 21 SER B N 1
ATOM 2195 C CA . SER B 1 21 ? 11.422 18.734 9.273 1 98.75 21 SER B CA 1
ATOM 2196 C C . SER B 1 21 ? 11.531 19.031 7.777 1 98.75 21 SER B C 1
ATOM 2198 O O . SER B 1 21 ? 12.617 18.969 7.203 1 98.75 21 SER B O 1
ATOM 2200 N N . VAL B 1 22 ? 10.453 19.344 7.156 1 98.62 22 VAL B N 1
ATOM 2201 C CA . VAL B 1 22 ? 10.445 19.734 5.75 1 98.62 22 VAL B CA 1
ATOM 2202 C C . VAL B 1 22 ? 11.18 21.062 5.566 1 98.62 22 VAL B C 1
ATOM 2204 O O . VAL B 1 22 ? 11.008 21.984 6.367 1 98.62 22 VAL B O 1
ATOM 2207 N N . THR B 1 23 ? 11.977 21.125 4.488 1 97.94 23 THR B N 1
ATOM 2208 C CA . THR B 1 23 ? 12.664 22.359 4.105 1 97.94 23 THR B CA 1
ATOM 2209 C C . THR B 1 23 ? 12.25 22.797 2.705 1 97.94 23 THR B C 1
ATOM 2211 O O . THR B 1 23 ? 11.508 22.078 2.02 1 97.94 23 THR B O 1
ATOM 2214 N N . HIS B 1 24 ? 12.719 24 2.344 1 97 24 HIS B N 1
ATOM 2215 C CA . HIS B 1 24 ? 12.453 24.484 0.995 1 97 24 HIS B CA 1
ATOM 2216 C C . HIS B 1 24 ? 13.016 23.531 -0.057 1 97 24 HIS B C 1
ATOM 2218 O O . HIS B 1 24 ? 12.375 23.297 -1.084 1 97 24 HIS B O 1
ATOM 2224 N N . SER B 1 25 ? 14.133 22.984 0.205 1 97.12 25 SER B N 1
ATOM 2225 C CA . SER B 1 25 ? 14.805 22.109 -0.758 1 97.12 25 SER B CA 1
ATOM 2226 C C . SER B 1 25 ? 14.07 20.781 -0.906 1 97.12 25 SER B C 1
ATOM 2228 O O . SER B 1 25 ? 14.188 20.109 -1.936 1 97.12 25 SER B O 1
ATOM 2230 N N . ASP B 1 26 ? 13.289 20.359 0.148 1 97.12 26 ASP B N 1
ATOM 2231 C CA . ASP B 1 26 ? 12.57 19.094 0.157 1 97.12 26 ASP B CA 1
ATOM 2232 C C . ASP B 1 26 ? 11.172 19.25 -0.447 1 97.12 26 ASP B C 1
ATOM 2234 O O . ASP B 1 26 ? 10.516 18.266 -0.765 1 97.12 26 ASP B O 1
ATOM 2238 N N . LEU B 1 27 ? 10.766 20.422 -0.574 1 98.31 27 LEU B N 1
ATOM 2239 C CA . LEU B 1 27 ? 9.336 20.703 -0.665 1 98.31 27 LEU B CA 1
ATOM 2240 C C . LEU B 1 27 ? 8.734 20.047 -1.904 1 98.31 27 LEU B C 1
ATOM 2242 O O . LEU B 1 27 ? 7.699 19.391 -1.819 1 98.31 27 LEU B O 1
ATOM 2246 N N . GLU B 1 28 ? 9.359 20.203 -3.084 1 98.19 28 GLU B N 1
ATOM 2247 C CA . GLU B 1 28 ? 8.805 19.641 -4.309 1 98.19 28 GLU B CA 1
ATOM 2248 C C . GLU B 1 28 ? 8.703 18.125 -4.219 1 98.19 28 GLU B C 1
ATOM 2250 O O . GLU B 1 28 ? 7.691 17.531 -4.617 1 98.19 28 GLU B O 1
ATOM 2255 N N . GLU B 1 29 ? 9.711 17.5 -3.688 1 98 29 GLU B N 1
ATOM 2256 C CA . GLU B 1 29 ? 9.688 16.047 -3.537 1 98 29 GLU B CA 1
ATOM 2257 C C . GLU B 1 29 ? 8.641 15.609 -2.518 1 98 29 GLU B C 1
ATOM 2259 O O . GLU B 1 29 ? 8.008 14.562 -2.678 1 98 29 GLU B O 1
ATOM 2264 N N . ALA B 1 30 ? 8.523 16.359 -1.454 1 98.69 30 ALA B N 1
ATOM 2265 C CA . ALA B 1 30 ? 7.477 16.094 -0.472 1 98.69 30 ALA B CA 1
ATOM 2266 C C . ALA B 1 30 ? 6.094 16.172 -1.109 1 98.69 30 ALA B C 1
ATOM 2268 O O . ALA B 1 30 ? 5.234 15.32 -0.846 1 98.69 30 ALA B O 1
ATOM 2269 N N . LEU B 1 31 ? 5.898 17.125 -1.948 1 98.81 31 LEU B N 1
ATOM 2270 C CA . LEU B 1 31 ? 4.629 17.281 -2.646 1 98.81 31 LEU B CA 1
ATOM 2271 C C . LEU B 1 31 ? 4.406 16.141 -3.629 1 98.81 31 LEU B C 1
ATOM 2273 O O . LEU B 1 31 ? 3.271 15.695 -3.83 1 98.81 31 LEU B O 1
ATOM 2277 N N . ASP B 1 32 ? 5.445 15.633 -4.219 1 98 32 ASP B N 1
ATOM 2278 C CA . ASP B 1 32 ? 5.348 14.5 -5.145 1 98 32 ASP B CA 1
ATOM 2279 C C . ASP B 1 32 ? 4.82 13.258 -4.438 1 98 32 ASP B C 1
ATOM 2281 O O . ASP B 1 32 ? 4.156 12.422 -5.055 1 98 32 ASP B O 1
ATOM 2285 N N . VAL B 1 33 ? 5.121 13.109 -3.148 1 98.25 33 VAL B N 1
ATOM 2286 C CA . VAL B 1 33 ? 4.609 11.977 -2.383 1 98.25 33 VAL B CA 1
ATOM 2287 C C . VAL B 1 33 ? 3.084 12 -2.373 1 98.25 33 VAL B C 1
ATOM 2289 O O . VAL B 1 33 ? 2.438 10.953 -2.445 1 98.25 33 VAL B O 1
ATOM 2292 N N . LEU B 1 34 ? 2.479 13.18 -2.311 1 98.5 34 LEU B N 1
ATOM 2293 C CA . LEU B 1 34 ? 1.025 13.297 -2.367 1 98.5 34 LEU B CA 1
ATOM 2294 C C . LEU B 1 34 ? 0.493 12.82 -3.715 1 98.5 34 LEU B C 1
ATOM 2296 O O . LEU B 1 34 ? -0.495 12.086 -3.773 1 98.5 34 LEU B O 1
ATOM 2300 N N . ASP B 1 35 ? 1.178 13.18 -4.766 1 96.38 35 ASP B N 1
ATOM 2301 C CA . ASP B 1 35 ? 0.783 12.805 -6.121 1 96.38 35 ASP B CA 1
ATOM 2302 C C . ASP B 1 35 ? 0.801 11.289 -6.293 1 96.38 35 ASP B C 1
ATOM 2304 O O . ASP B 1 35 ? -0.072 10.719 -6.957 1 96.38 35 ASP B O 1
ATOM 2308 N N . GLY B 1 36 ? 1.77 10.711 -5.688 1 92.69 36 GLY B N 1
ATOM 2309 C CA . GLY B 1 36 ? 1.999 9.297 -5.91 1 92.69 36 GLY B CA 1
ATOM 2310 C C . GLY B 1 36 ? 1.248 8.406 -4.938 1 92.69 36 GLY B C 1
ATOM 2311 O O . GLY B 1 36 ? 1.277 7.184 -5.055 1 92.69 36 GLY B O 1
ATOM 2312 N N . SER B 1 37 ? 0.56 9.023 -4.008 1 95.25 37 SER B N 1
ATOM 2313 C CA . SER B 1 37 ? -0.068 8.227 -2.961 1 95.25 37 SER B CA 1
ATOM 2314 C C . SER B 1 37 ? -1.405 8.82 -2.537 1 95.25 37 SER B C 1
ATOM 2316 O O . SER B 1 37 ? -2.465 8.32 -2.922 1 95.25 37 SER B O 1
ATOM 2318 N N . PHE B 1 38 ? -1.434 9.953 -1.925 1 97.62 38 PHE B N 1
ATOM 2319 C CA . PHE B 1 38 ? -2.586 10.562 -1.271 1 97.62 38 PHE B CA 1
ATOM 2320 C C . PHE B 1 38 ? -3.686 10.867 -2.283 1 97.62 38 PHE B C 1
ATOM 2322 O O . PHE B 1 38 ? -4.828 10.438 -2.111 1 97.62 38 PHE B O 1
ATOM 2329 N N . PHE B 1 39 ? -3.402 11.5 -3.375 1 98 39 PHE B N 1
ATOM 2330 C CA . PHE B 1 39 ? -4.406 12 -4.309 1 98 39 PHE B CA 1
ATOM 2331 C C . PHE B 1 39 ? -5.047 10.852 -5.078 1 98 39 PHE B C 1
ATOM 2333 O O . PHE B 1 39 ? -6.152 10.992 -5.609 1 98 39 PHE B O 1
ATOM 2340 N N . ILE B 1 40 ? -4.395 9.711 -5.012 1 93.19 40 ILE B N 1
ATOM 2341 C CA . ILE B 1 40 ? -4.875 8.602 -5.84 1 93.19 40 ILE B CA 1
ATOM 2342 C C . ILE B 1 40 ? -5.637 7.605 -4.973 1 93.19 40 ILE B C 1
ATOM 2344 O O . ILE B 1 40 ? -6.59 6.973 -5.434 1 93.19 40 ILE B O 1
ATOM 2348 N N . ASN B 1 41 ? -5.312 7.594 -3.684 1 92.62 41 ASN B N 1
ATOM 2349 C CA . ASN B 1 41 ? -5.809 6.465 -2.902 1 92.62 41 ASN B CA 1
ATOM 2350 C C . ASN B 1 41 ? -6.656 6.934 -1.722 1 92.62 41 ASN B C 1
ATOM 2352 O O . ASN B 1 41 ? -7.422 6.152 -1.152 1 92.62 41 ASN B O 1
ATOM 2356 N N . GLU B 1 42 ? -6.527 8.125 -1.307 1 97 42 GLU B N 1
ATOM 2357 C CA . GLU B 1 42 ? -7.188 8.609 -0.1 1 97 42 GLU B CA 1
ATOM 2358 C C . GLU B 1 42 ? -8.703 8.688 -0.292 1 97 42 GLU B C 1
ATOM 2360 O O . GLU B 1 42 ? -9.172 9.062 -1.367 1 97 42 GLU B O 1
ATOM 2365 N N . SER B 1 43 ? -9.469 8.328 0.711 1 97.38 43 SER B N 1
ATOM 2366 C CA . SER B 1 43 ? -10.914 8.094 0.656 1 97.38 43 SER B CA 1
ATOM 2367 C C . SER B 1 43 ? -11.648 9.312 0.109 1 97.38 43 SER B C 1
ATOM 2369 O O . SER B 1 43 ? -12.438 9.195 -0.828 1 97.38 43 SER B O 1
ATOM 2371 N N . VAL B 1 44 ? -11.398 10.438 0.647 1 98.69 44 VAL B N 1
ATOM 2372 C CA . VAL B 1 44 ? -12.148 11.625 0.27 1 98.69 44 VAL B CA 1
ATOM 2373 C C . VAL B 1 44 ? -11.688 12.117 -1.098 1 98.69 44 VAL B C 1
ATOM 2375 O O . VAL B 1 44 ? -12.484 12.641 -1.881 1 98.69 44 VAL B O 1
ATOM 2378 N N . CYS B 1 45 ? -10.414 11.93 -1.434 1 98.62 45 CYS B N 1
ATOM 2379 C CA . CYS B 1 45 ? -9.953 12.195 -2.791 1 98.62 45 CYS B CA 1
ATOM 2380 C C . CYS B 1 45 ? -10.727 11.367 -3.805 1 98.62 45 CYS B C 1
ATOM 2382 O O . CYS B 1 45 ? -11.164 11.891 -4.836 1 98.62 45 CYS B O 1
ATOM 2384 N N . VAL B 1 46 ? -10.898 10.102 -3.486 1 97.38 46 VAL B N 1
ATOM 2385 C CA . VAL B 1 46 ? -11.641 9.203 -4.363 1 97.38 46 VAL B CA 1
ATOM 2386 C C . VAL B 1 46 ? -13.094 9.648 -4.461 1 97.38 46 VAL B C 1
ATOM 2388 O O . VAL B 1 46 ? -13.656 9.742 -5.559 1 97.38 46 VAL B O 1
ATOM 2391 N N . ALA B 1 47 ? -13.695 9.961 -3.344 1 98.5 47 ALA B N 1
ATOM 2392 C CA . ALA B 1 47 ? -15.094 10.383 -3.295 1 98.5 47 ALA B CA 1
ATOM 2393 C C . ALA B 1 47 ? -15.32 11.625 -4.152 1 98.5 47 ALA B C 1
ATOM 2395 O O . ALA B 1 47 ? -16.359 11.758 -4.801 1 98.5 47 ALA B O 1
ATOM 2396 N N . CYS B 1 48 ? -14.281 12.469 -4.184 1 98.88 48 CYS B N 1
ATOM 2397 C CA . CYS B 1 48 ? -14.414 13.734 -4.895 1 98.88 48 CYS B CA 1
ATOM 2398 C C . CYS B 1 48 ? -13.828 13.633 -6.297 1 98.88 48 CYS B C 1
ATOM 2400 O O . CYS B 1 48 ? -13.703 14.641 -6.996 1 98.88 48 CYS B O 1
ATOM 2402 N N . GLU B 1 49 ? -13.414 12.492 -6.688 1 98.44 49 GLU B N 1
ATOM 2403 C CA . GLU B 1 49 ? -12.938 12.18 -8.031 1 98.44 49 GLU B CA 1
ATOM 2404 C C . GLU B 1 49 ? -11.602 12.859 -8.32 1 98.44 49 GLU B C 1
ATOM 2406 O O . GLU B 1 49 ? -11.25 13.094 -9.477 1 98.44 49 GLU B 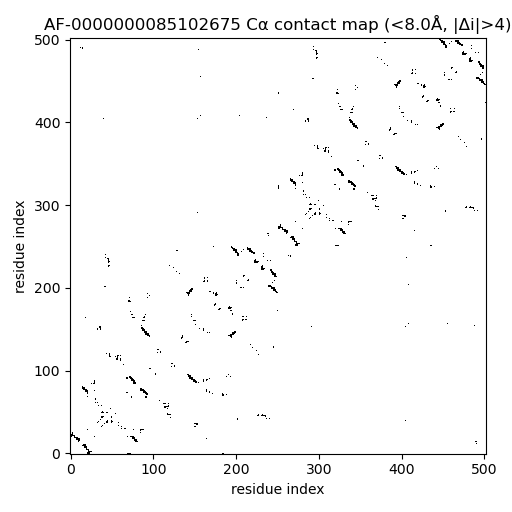O 1
ATOM 2411 N N . ILE B 1 50 ? -10.883 13.188 -7.355 1 98.62 50 ILE B N 1
ATOM 2412 C CA . ILE B 1 50 ? -9.586 13.828 -7.508 1 98.62 50 ILE B CA 1
ATOM 2413 C C . ILE B 1 50 ? -8.594 12.844 -8.125 1 98.62 50 ILE B C 1
ATOM 2415 O O . ILE B 1 50 ? -7.719 13.234 -8.898 1 98.62 50 ILE B O 1
ATOM 2419 N N . ASN B 1 51 ? -8.781 11.594 -7.914 1 96.12 51 ASN B N 1
ATOM 2420 C CA . ASN B 1 51 ? -7.871 10.531 -8.344 1 96.12 51 ASN B CA 1
ATOM 2421 C C . ASN B 1 51 ? -7.973 10.281 -9.844 1 96.12 51 ASN B C 1
ATOM 2423 O O . ASN B 1 51 ? -7.113 9.617 -10.43 1 96.12 51 ASN B O 1
ATOM 2427 N N . LEU B 1 52 ? -8.984 10.812 -10.469 1 95.69 52 LEU B N 1
ATOM 2428 C CA . LEU B 1 52 ? -9.18 10.555 -11.891 1 95.69 52 LEU B CA 1
ATOM 2429 C C . LEU B 1 52 ? -8.195 11.359 -12.734 1 95.69 52 LEU B C 1
ATOM 2431 O O . LEU B 1 52 ? -7.898 12.516 -12.414 1 95.69 52 LEU B O 1
ATOM 2435 N N . PRO B 1 53 ? -7.613 10.82 -13.812 1 93.19 53 PRO B N 1
ATOM 2436 C CA . PRO B 1 53 ? -6.562 11.453 -14.602 1 93.19 53 PRO B CA 1
ATOM 2437 C C . PRO B 1 53 ? -6.98 12.82 -15.148 1 93.19 53 PRO B C 1
ATOM 2439 O O . PRO B 1 53 ? -6.145 13.719 -15.273 1 93.19 53 PRO B O 1
ATOM 2442 N N . GLU B 1 54 ? -8.266 13.016 -15.438 1 96.31 54 GLU B N 1
ATOM 2443 C CA . GLU B 1 54 ? -8.734 14.258 -16.047 1 96.31 54 GLU B CA 1
ATOM 2444 C C . GLU B 1 54 ? -8.812 15.383 -15.023 1 96.31 54 GLU B C 1
ATOM 2446 O O . GLU B 1 54 ? -8.938 16.547 -15.391 1 96.31 54 GLU B O 1
ATOM 2451 N N . ASN B 1 55 ? -8.695 15.07 -13.773 1 98 55 ASN B N 1
ATOM 2452 C CA . ASN B 1 55 ? -8.859 16.094 -12.742 1 98 55 ASN B CA 1
ATOM 2453 C C . ASN B 1 55 ? -7.508 16.547 -12.188 1 98 55 ASN B C 1
ATOM 2455 O O . ASN B 1 55 ? -7.328 16.625 -10.969 1 98 55 ASN B O 1
ATOM 2459 N N . ARG B 1 56 ? -6.621 16.875 -13.062 1 97.12 56 ARG B N 1
ATOM 2460 C CA . ARG B 1 56 ? -5.273 17.312 -12.719 1 97.12 56 ARG B CA 1
ATOM 2461 C C . ARG B 1 56 ? -5.297 18.625 -11.945 1 97.12 56 ARG B C 1
ATOM 2463 O O . ARG B 1 56 ? -4.48 18.844 -11.055 1 97.12 56 ARG B O 1
ATOM 2470 N N . GLN B 1 57 ? -6.203 19.547 -12.266 1 98.5 57 GLN B N 1
ATOM 2471 C CA . GLN B 1 57 ? -6.293 20.844 -11.617 1 98.5 57 GLN B CA 1
ATOM 2472 C C . GLN B 1 57 ? -6.586 20.703 -10.125 1 98.5 57 GLN B C 1
ATOM 2474 O O . GLN B 1 57 ? -6.098 21.484 -9.312 1 98.5 57 GLN B O 1
ATOM 2479 N N . ALA B 1 58 ? -7.402 19.719 -9.781 1 98.88 58 ALA B N 1
ATOM 2480 C CA . ALA B 1 58 ? -7.715 19.484 -8.375 1 98.88 58 ALA B CA 1
ATOM 2481 C C . ALA B 1 58 ? -6.453 19.172 -7.578 1 98.88 58 ALA B C 1
ATOM 2483 O O . ALA B 1 58 ? -6.258 19.688 -6.473 1 98.88 58 ALA B O 1
ATOM 2484 N N . ARG B 1 59 ? -5.582 18.359 -8.156 1 98.69 59 ARG B N 1
ATOM 2485 C CA . ARG B 1 59 ? -4.336 17.984 -7.496 1 98.69 59 ARG B CA 1
ATOM 2486 C C . ARG B 1 59 ? -3.391 19.172 -7.391 1 98.69 59 ARG B C 1
ATOM 2488 O O . ARG B 1 59 ? -2.709 19.344 -6.375 1 98.69 59 ARG B O 1
ATOM 2495 N N . LEU B 1 60 ? -3.355 20 -8.367 1 98.62 60 LEU B N 1
ATOM 2496 C CA . LEU B 1 60 ? -2.531 21.203 -8.328 1 98.62 60 LEU B CA 1
ATOM 2497 C C . LEU B 1 60 ? -3.014 22.156 -7.238 1 98.62 60 LEU B C 1
ATOM 2499 O O . LEU B 1 60 ? -2.203 22.766 -6.539 1 98.62 60 LEU B O 1
ATOM 2503 N N . ASP B 1 61 ? -4.344 22.281 -7.09 1 98.88 61 ASP B N 1
ATOM 2504 C CA . ASP B 1 61 ? -4.906 23.141 -6.039 1 98.88 61 ASP B CA 1
ATOM 2505 C C . ASP B 1 61 ? -4.477 22.656 -4.656 1 98.88 61 ASP B C 1
ATOM 2507 O O . ASP B 1 61 ? -4.043 23.438 -3.822 1 98.88 61 ASP B O 1
ATOM 2511 N N . LEU B 1 62 ? -4.559 21.375 -4.465 1 98.88 62 LEU B N 1
ATOM 2512 C CA . LEU B 1 62 ? -4.254 20.828 -3.15 1 98.88 62 LEU B CA 1
ATOM 2513 C C . LEU B 1 62 ? -2.75 20.812 -2.9 1 98.88 62 LEU B C 1
ATOM 2515 O O . LEU B 1 62 ? -2.305 20.969 -1.761 1 98.88 62 LEU B O 1
ATOM 2519 N N . ARG B 1 63 ? -2.01 20.641 -3.977 1 98.69 63 ARG B N 1
ATOM 2520 C CA . ARG B 1 63 ? -0.567 20.828 -3.869 1 98.69 63 ARG B CA 1
ATOM 2521 C C . ARG B 1 63 ? -0.233 22.219 -3.35 1 98.69 63 ARG B C 1
ATOM 2523 O O . ARG B 1 63 ? 0.617 22.375 -2.469 1 98.69 63 ARG B O 1
ATOM 2530 N N . GLU B 1 64 ? -0.875 23.188 -3.883 1 98.75 64 GLU B N 1
ATOM 2531 C CA . GLU B 1 64 ? -0.641 24.562 -3.453 1 98.75 64 GLU B CA 1
ATOM 2532 C C . GLU B 1 64 ? -1.064 24.781 -2.002 1 98.75 64 GLU B C 1
ATOM 2534 O O . GLU B 1 64 ? -0.399 25.5 -1.253 1 98.75 64 GLU B O 1
ATOM 2539 N N . LEU B 1 65 ? -2.117 24.188 -1.622 1 98.81 65 LEU B N 1
ATOM 2540 C CA . LEU B 1 65 ? -2.52 24.219 -0.22 1 98.81 65 LEU B CA 1
ATOM 2541 C C . LEU B 1 65 ? -1.397 23.719 0.681 1 98.81 65 LEU B C 1
ATOM 2543 O O . LEU B 1 65 ? -1.058 24.359 1.677 1 98.81 65 LEU B O 1
ATOM 2547 N N . CYS B 1 66 ? -0.822 22.562 0.299 1 98.75 66 CYS B N 1
ATOM 2548 C CA . CYS B 1 66 ? 0.233 21.953 1.098 1 98.75 66 CYS B CA 1
ATOM 2549 C C . CYS B 1 66 ? 1.506 22.797 1.055 1 98.75 66 CYS B C 1
ATOM 2551 O O . CYS B 1 66 ? 2.229 22.875 2.049 1 98.75 66 CYS B O 1
ATOM 2553 N N . ARG B 1 67 ? 1.726 23.391 -0.093 1 98.44 67 ARG B N 1
ATOM 2554 C CA . ARG B 1 67 ? 2.875 24.281 -0.204 1 98.44 67 ARG B CA 1
ATOM 2555 C C . ARG B 1 67 ? 2.777 25.422 0.794 1 98.44 67 ARG B C 1
ATOM 2557 O O . ARG B 1 67 ? 3.736 25.719 1.514 1 98.44 67 ARG B O 1
ATOM 2564 N N . LYS B 1 68 ? 1.696 26.062 0.861 1 97.81 68 LYS B N 1
ATOM 2565 C CA . LYS B 1 68 ? 1.483 27.188 1.769 1 97.81 68 LYS B CA 1
ATOM 2566 C C . LYS B 1 68 ? 1.508 26.734 3.225 1 97.81 68 LYS B C 1
ATOM 2568 O O . LYS B 1 68 ? 2.053 27.422 4.09 1 97.81 68 LYS B O 1
ATOM 2573 N N . THR B 1 69 ? 0.922 25.562 3.457 1 97.94 69 THR B N 1
ATOM 2574 C CA . THR B 1 69 ? 0.914 24.984 4.801 1 97.94 69 THR B CA 1
ATOM 2575 C C . THR B 1 69 ? 2.334 24.703 5.273 1 97.94 69 THR B C 1
ATOM 2577 O O . THR B 1 69 ? 2.668 24.922 6.438 1 97.94 69 THR B O 1
ATOM 2580 N N . ALA B 1 70 ? 3.152 24.234 4.363 1 98.06 70 ALA B N 1
ATOM 2581 C CA . ALA B 1 70 ? 4.52 23.844 4.699 1 98.06 70 ALA B CA 1
ATOM 2582 C C . ALA B 1 70 ? 5.336 25.062 5.156 1 98.06 70 ALA B C 1
ATOM 2584 O O . ALA B 1 70 ? 6.305 24.906 5.902 1 98.06 70 ALA B O 1
ATOM 2585 N N . LEU B 1 71 ? 4.957 26.25 4.797 1 96.38 71 LEU B N 1
ATOM 2586 C CA . LEU B 1 71 ? 5.688 27.469 5.137 1 96.38 71 LEU B CA 1
ATOM 2587 C C . LEU B 1 71 ? 5.625 27.734 6.633 1 96.38 71 LEU B C 1
ATOM 2589 O O . LEU B 1 71 ? 6.43 28.5 7.164 1 96.38 71 LEU B O 1
ATOM 2593 N N . ASP B 1 72 ? 4.672 27.094 7.316 1 96.94 72 ASP B N 1
ATOM 2594 C CA . ASP B 1 72 ? 4.594 27.219 8.766 1 96.94 72 ASP B CA 1
ATOM 2595 C C . ASP B 1 72 ? 5.844 26.656 9.438 1 96.94 72 ASP B C 1
ATOM 2597 O O . ASP B 1 72 ? 6.16 27.016 10.578 1 96.94 72 ASP B O 1
ATOM 2601 N N . GLY B 1 73 ? 6.492 25.734 8.828 1 97.81 73 GLY B N 1
ATOM 2602 C CA . GLY B 1 73 ? 7.711 25.156 9.375 1 97.81 73 GLY B CA 1
ATOM 2603 C C . GLY B 1 73 ? 7.457 24.031 10.344 1 97.81 73 GLY B C 1
ATOM 2604 O O . GLY B 1 73 ? 8.344 23.656 11.117 1 97.81 73 GLY B O 1
ATOM 2605 N N . VAL B 1 74 ? 6.254 23.469 10.289 1 98.62 74 VAL B N 1
ATOM 2606 C CA . VAL B 1 74 ? 5.926 22.453 11.281 1 98.62 74 VAL B CA 1
ATOM 2607 C C . VAL B 1 74 ? 5.617 21.125 10.594 1 98.62 74 VAL B C 1
ATOM 2609 O O . VAL B 1 74 ? 5.074 20.219 11.211 1 98.62 74 VAL B O 1
ATOM 2612 N N . SER B 1 75 ? 5.855 20.969 9.289 1 98.88 75 SER B N 1
ATOM 2613 C CA . SER B 1 75 ? 5.641 19.734 8.555 1 98.88 75 SER B CA 1
ATOM 2614 C C . SER B 1 75 ? 6.871 18.828 8.625 1 98.88 75 SER B C 1
ATOM 2616 O O . SER B 1 75 ? 7.996 19.312 8.766 1 98.88 75 SER B O 1
ATOM 2618 N N . LEU B 1 76 ? 6.609 17.531 8.586 1 98.94 76 LEU B N 1
ATOM 2619 C CA . LEU B 1 76 ? 7.672 16.547 8.719 1 98.94 76 LEU B CA 1
ATOM 2620 C C . LEU B 1 76 ? 7.676 15.594 7.523 1 98.94 76 LEU B C 1
ATOM 2622 O O . LEU B 1 76 ? 6.672 15.477 6.812 1 98.94 76 LEU B O 1
ATOM 2626 N N . LEU B 1 77 ? 8.836 14.992 7.289 1 98.94 77 LEU B N 1
ATOM 2627 C CA . LEU B 1 77 ? 8.961 14.008 6.215 1 98.94 77 LEU B CA 1
ATOM 2628 C C . LEU B 1 77 ? 9.883 12.867 6.629 1 98.94 77 LEU B C 1
ATOM 2630 O O . LEU B 1 77 ? 10.539 12.938 7.668 1 98.94 77 LEU B O 1
ATOM 2634 N N . VAL B 1 78 ? 9.797 11.781 5.902 1 98.88 78 VAL B N 1
ATOM 2635 C CA . VAL B 1 78 ? 10.727 10.664 6.031 1 98.88 78 VAL B CA 1
ATOM 2636 C C . VAL B 1 78 ? 11.547 10.523 4.75 1 98.88 78 VAL B C 1
ATOM 2638 O O . VAL B 1 78 ? 10.992 10.516 3.648 1 98.88 78 VAL B O 1
ATOM 2641 N N . LYS B 1 79 ? 12.844 10.422 4.965 1 97.81 79 LYS B N 1
ATOM 2642 C CA . LYS B 1 79 ? 13.773 10.188 3.863 1 97.81 79 LYS B CA 1
ATOM 2643 C C . LYS B 1 79 ? 14.469 8.836 4.008 1 97.81 79 LYS B C 1
ATOM 2645 O O . LYS B 1 79 ? 14.781 8.414 5.121 1 97.81 79 LYS B O 1
ATOM 2650 N N . GLU B 1 80 ? 14.727 8.234 2.801 1 95.94 80 GLU B N 1
ATOM 2651 C CA . GLU B 1 80 ? 15.719 7.168 2.795 1 95.94 80 GLU B CA 1
ATOM 2652 C C . GLU B 1 80 ? 17.109 7.711 3.096 1 95.94 80 GLU B C 1
ATOM 2654 O O . GLU B 1 80 ? 17.578 8.648 2.438 1 95.94 80 GLU B O 1
ATOM 2659 N N . ALA B 1 81 ? 17.781 7.117 4.004 1 95.31 81 ALA B N 1
ATOM 2660 C CA . ALA B 1 81 ? 19.062 7.645 4.461 1 95.31 81 ALA B CA 1
ATOM 2661 C C . ALA B 1 81 ? 20.109 7.605 3.344 1 95.31 81 ALA B C 1
ATOM 2663 O O . ALA B 1 81 ? 20.875 8.547 3.172 1 95.31 81 ALA B O 1
ATOM 2664 N N . ASP B 1 82 ? 20.125 6.625 2.514 1 91.31 82 ASP B N 1
ATOM 2665 C CA . ASP B 1 82 ? 21.188 6.414 1.522 1 91.31 82 ASP B CA 1
ATOM 2666 C C . ASP B 1 82 ? 20.953 7.285 0.29 1 91.31 82 ASP B C 1
ATOM 2668 O O . ASP B 1 82 ? 21.922 7.797 -0.296 1 91.31 82 ASP B O 1
ATOM 2672 N N . THR B 1 83 ? 19.703 7.434 -0.104 1 91.38 83 THR B N 1
ATOM 2673 C CA . THR B 1 83 ? 19.422 8.086 -1.381 1 91.38 83 THR B CA 1
ATOM 2674 C C . THR B 1 83 ? 18.938 9.508 -1.166 1 91.38 83 THR B C 1
ATOM 2676 O O . THR B 1 83 ? 18.969 10.328 -2.086 1 91.38 83 THR B O 1
ATOM 2679 N N . GLY B 1 84 ? 18.422 9.805 0.01 1 94.69 84 GLY B N 1
ATOM 2680 C CA . GLY B 1 84 ? 17.844 11.117 0.278 1 94.69 84 GLY B CA 1
ATOM 2681 C C . GLY B 1 84 ? 16.438 11.266 -0.271 1 94.69 84 GLY B C 1
ATOM 2682 O O . GLY B 1 84 ? 15.828 12.336 -0.148 1 94.69 84 GLY B O 1
ATOM 2683 N N . ARG B 1 85 ? 15.922 10.219 -0.767 1 95.38 85 ARG B N 1
ATOM 2684 C CA . ARG B 1 85 ? 14.594 10.273 -1.375 1 95.38 85 ARG B CA 1
ATOM 2685 C C . ARG B 1 85 ? 13.508 10.422 -0.313 1 95.38 85 ARG B C 1
ATOM 2687 O O . ARG B 1 85 ? 13.5 9.703 0.685 1 95.38 85 ARG B O 1
ATOM 2694 N N . VAL B 1 86 ? 12.562 11.375 -0.542 1 98.38 86 VAL B N 1
ATOM 2695 C CA . VAL B 1 86 ? 11.414 11.555 0.342 1 98.38 86 VAL B CA 1
ATOM 2696 C C . VAL B 1 86 ? 10.367 10.492 0.045 1 98.38 86 VAL B C 1
ATOM 2698 O O . VAL B 1 86 ? 9.93 10.336 -1.099 1 98.38 86 VAL B O 1
ATOM 2701 N N . VAL B 1 87 ? 9.914 9.758 1.126 1 97.75 87 VAL B N 1
ATOM 2702 C CA . VAL B 1 87 ? 9.055 8.617 0.846 1 97.75 87 VAL B CA 1
ATOM 2703 C C . VAL B 1 87 ? 7.766 8.727 1.654 1 97.75 87 VAL B C 1
ATOM 2705 O O . VAL B 1 87 ? 6.793 8.016 1.388 1 97.75 87 VAL B O 1
ATOM 2708 N N . SER B 1 88 ? 7.73 9.586 2.633 1 98.75 88 SER B N 1
ATOM 2709 C CA . SER B 1 88 ? 6.551 9.844 3.447 1 98.75 88 SER B CA 1
ATOM 2710 C C . SER B 1 88 ? 6.539 11.281 3.959 1 98.75 88 SER B C 1
ATOM 2712 O O . SER B 1 88 ? 7.594 11.906 4.098 1 98.75 88 SER B O 1
ATOM 2714 N N . VAL B 1 89 ? 5.312 11.781 4.137 1 98.94 89 VAL B N 1
ATOM 2715 C CA . VAL B 1 89 ? 5.246 13.18 4.551 1 98.94 89 VAL B CA 1
ATOM 2716 C C . VAL B 1 89 ? 4.004 13.406 5.406 1 98.94 89 VAL B C 1
ATOM 2718 O O . VAL B 1 89 ? 3.002 12.703 5.258 1 98.94 89 VAL B O 1
ATOM 2721 N N . SER B 1 90 ? 4.078 14.281 6.391 1 98.94 90 SER B N 1
ATOM 2722 C CA . SER B 1 90 ? 2.961 14.883 7.113 1 98.94 90 SER B CA 1
ATOM 2723 C C . SER B 1 90 ? 2.955 16.391 6.953 1 98.94 90 SER B C 1
ATOM 2725 O O . SER B 1 90 ? 3.887 17.078 7.391 1 98.94 90 SER B O 1
ATOM 2727 N N . PHE B 1 91 ? 1.971 16.906 6.32 1 98.88 91 PHE B N 1
ATOM 2728 C CA . PHE B 1 91 ? 1.763 18.344 6.285 1 98.88 91 PHE B CA 1
ATOM 2729 C C . PHE B 1 91 ? 0.913 18.797 7.465 1 98.88 91 PHE B C 1
ATOM 2731 O O . PHE B 1 91 ? -0.225 18.359 7.625 1 98.88 91 PHE B O 1
ATOM 2738 N N . ASN B 1 92 ? 1.464 19.703 8.234 1 98.81 92 ASN B N 1
ATOM 2739 C CA . ASN B 1 92 ? 0.85 20.141 9.484 1 98.81 92 ASN B CA 1
ATOM 2740 C C . ASN B 1 92 ? 0.597 21.641 9.484 1 98.81 92 ASN B C 1
ATOM 2742 O O . ASN B 1 92 ? 1.365 22.406 8.898 1 98.81 92 ASN B O 1
ATOM 2746 N N . LYS B 1 93 ? -0.448 22 10.148 1 98.25 93 LYS B N 1
ATOM 2747 C CA . LYS B 1 93 ? -0.864 23.406 10.227 1 98.25 93 LYS B CA 1
ATOM 2748 C C . LYS B 1 93 ? -1.153 23.812 11.672 1 98.25 93 LYS B C 1
ATOM 2750 O O . LYS B 1 93 ? -1.905 23.141 12.375 1 98.25 93 LYS B O 1
ATOM 2755 N N . ILE B 1 94 ? -0.537 24.875 12.125 1 97.69 94 ILE B N 1
ATOM 2756 C CA . ILE B 1 94 ? -0.94 25.453 13.398 1 97.69 94 ILE B CA 1
ATOM 2757 C C . ILE B 1 94 ? -2.23 26.25 13.219 1 97.69 94 ILE B C 1
ATOM 2759 O O . ILE B 1 94 ? -2.264 27.234 12.477 1 97.69 94 ILE B O 1
ATOM 2763 N N . GLN B 1 95 ? -3.221 25.781 13.875 1 96.38 95 GLN B N 1
ATOM 2764 C CA . GLN B 1 95 ? -4.527 26.422 13.836 1 96.38 95 GLN B CA 1
ATOM 2765 C C . GLN B 1 95 ? -4.719 27.344 15.031 1 96.38 95 GLN B C 1
ATOM 2767 O O . GLN B 1 95 ? -4.465 26.953 16.172 1 96.38 95 GLN B O 1
ATOM 2772 N N . TYR B 1 96 ? -5.113 28.547 14.766 1 93.94 96 TYR B N 1
ATOM 2773 C CA . TYR B 1 96 ? -5.414 29.562 15.766 1 93.94 96 TYR B CA 1
ATOM 2774 C C . TYR B 1 96 ? -6.492 30.516 15.266 1 93.94 96 TYR B C 1
ATOM 2776 O O . TYR B 1 96 ? -6.781 30.562 14.062 1 93.94 96 TYR B O 1
ATOM 2784 N N . ALA B 1 97 ? -7.16 31.172 16.188 1 88.06 97 ALA B N 1
ATOM 2785 C CA . ALA B 1 97 ? -8.195 32.125 15.797 1 88.06 97 ALA B CA 1
ATOM 2786 C C . ALA B 1 97 ? -7.598 33.281 15.016 1 88.06 97 ALA B C 1
ATOM 2788 O O . ALA B 1 97 ? -6.645 33.938 15.469 1 88.06 97 ALA B O 1
ATOM 2789 N N . PRO B 1 98 ? -8.125 33.5 13.875 1 88.81 98 PRO B N 1
ATOM 2790 C CA . PRO B 1 98 ? -7.637 34.656 13.133 1 88.81 98 PRO B CA 1
ATOM 2791 C C . PRO B 1 98 ? -8.078 36 13.75 1 88.81 98 PRO B C 1
ATOM 2793 O O . PRO B 1 98 ? -8.992 36 14.578 1 88.81 98 PRO B O 1
ATOM 2796 N N . PRO B 1 99 ? -7.395 37.094 13.305 1 87 99 PRO B N 1
ATOM 2797 C CA . PRO B 1 99 ? -7.883 38.406 13.727 1 87 99 PRO B CA 1
ATOM 2798 C C . PRO B 1 99 ? -9.344 38.625 13.344 1 87 99 PRO B C 1
ATOM 2800 O O . PRO B 1 99 ? -9.852 38.031 12.406 1 87 99 PRO B O 1
ATOM 2803 N N . PRO B 1 100 ? -9.977 39.5 14.211 1 88.56 100 PRO B N 1
ATOM 2804 C CA . PRO B 1 100 ? -11.375 39.812 13.906 1 88.56 100 PRO B CA 1
ATOM 2805 C C . PRO B 1 100 ? -11.594 40.219 12.453 1 88.56 100 PRO B C 1
ATOM 2807 O O . PRO B 1 100 ? -10.82 41 11.914 1 88.56 100 PRO B O 1
ATOM 2810 N N . GLY B 1 101 ? -12.57 39.625 11.781 1 90.19 101 GLY B N 1
ATOM 2811 C CA . GLY B 1 101 ? -12.906 39.969 10.406 1 90.19 101 GLY B CA 1
ATOM 2812 C C . GLY B 1 101 ? -12.195 39.125 9.383 1 90.19 101 GLY B C 1
ATOM 2813 O O . GLY B 1 101 ? -12.5 39.188 8.188 1 90.19 101 GLY B O 1
ATOM 2814 N N . GLU B 1 102 ? -11.242 38.312 9.836 1 90.62 102 GLU B N 1
ATOM 2815 C CA . GLU B 1 102 ? -10.508 37.469 8.922 1 90.62 102 GLU B CA 1
ATOM 2816 C C . GLU B 1 102 ? -10.969 36 9.031 1 90.62 102 GLU B C 1
ATOM 2818 O O . GLU B 1 102 ? -11.344 35.562 10.117 1 90.62 102 GLU B O 1
ATOM 2823 N N . ASP B 1 103 ? -10.852 35.375 7.875 1 91.5 103 ASP B N 1
ATOM 2824 C CA . ASP B 1 103 ? -11.242 33.969 7.836 1 91.5 103 ASP B CA 1
ATOM 2825 C C . ASP B 1 103 ? -10.117 33.062 8.328 1 91.5 103 ASP B C 1
ATOM 2827 O O . ASP B 1 103 ? -8.938 33.438 8.234 1 91.5 103 ASP B O 1
ATOM 2831 N N . HIS B 1 104 ? -10.57 31.922 8.836 1 92 104 HIS B N 1
ATOM 2832 C CA . HIS B 1 104 ? -9.594 30.891 9.117 1 92 104 HIS B CA 1
ATOM 2833 C C . HIS B 1 104 ? -8.836 30.484 7.855 1 92 104 HIS B C 1
ATOM 2835 O O . HIS B 1 104 ? -9.359 30.609 6.746 1 92 104 HIS B O 1
ATOM 2841 N N . PHE B 1 105 ? -7.699 30.031 7.961 1 93.94 105 PHE B N 1
ATOM 2842 C CA . PHE B 1 105 ? -6.77 29.75 6.871 1 93.94 105 PHE B CA 1
ATOM 2843 C C . PHE B 1 105 ? -7.434 28.891 5.805 1 93.94 105 PHE B C 1
ATOM 2845 O O . PHE B 1 105 ? -7.395 29.219 4.617 1 93.94 105 PHE B O 1
ATOM 2852 N N . PHE B 1 106 ? -8.047 27.734 6.152 1 96.75 106 PHE B N 1
ATOM 2853 C CA . PHE B 1 106 ? -8.594 26.797 5.184 1 96.75 106 PHE B CA 1
ATOM 2854 C C . PHE B 1 106 ? -9.766 27.406 4.426 1 96.75 106 PHE B C 1
ATOM 2856 O O . PHE B 1 106 ? -9.906 27.219 3.219 1 96.75 106 PHE B O 1
ATOM 2863 N N . LEU B 1 107 ? -10.57 28.156 5.164 1 96.62 107 LEU B N 1
ATOM 2864 C CA . LEU B 1 107 ? -11.695 28.812 4.516 1 96.62 107 LEU B CA 1
ATOM 2865 C C . LEU B 1 107 ? -11.211 29.875 3.539 1 96.62 107 LEU B C 1
ATOM 2867 O O . LEU B 1 107 ? -11.742 30 2.436 1 96.62 107 LEU B O 1
ATOM 2871 N N . LYS B 1 108 ? -10.242 30.625 3.967 1 96.81 108 LYS B N 1
ATOM 2872 C CA . LYS B 1 108 ? -9.688 31.656 3.104 1 96.81 108 LYS B CA 1
ATOM 2873 C C . LYS B 1 108 ? -9.094 31.062 1.831 1 96.81 108 LYS B C 1
ATOM 2875 O O . LYS B 1 108 ? -9.367 31.531 0.728 1 96.81 108 LYS B O 1
ATOM 2880 N N . PHE B 1 109 ? -8.305 30.016 1.944 1 98.19 109 PHE B N 1
ATOM 2881 C CA . PHE B 1 109 ? -7.699 29.359 0.787 1 98.19 109 PHE B CA 1
ATOM 2882 C C . PHE B 1 109 ? -8.773 28.797 -0.141 1 98.19 109 PHE B C 1
ATOM 2884 O O . PHE B 1 109 ? -8.703 28.984 -1.358 1 98.19 109 PHE B O 1
ATOM 2891 N N . ARG B 1 110 ? -9.727 28.109 0.402 1 98.25 110 ARG B N 1
ATOM 2892 C CA . ARG B 1 110 ? -10.836 27.547 -0.362 1 98.25 110 ARG B CA 1
ATOM 2893 C C . ARG B 1 110 ? -11.547 28.609 -1.176 1 98.25 110 ARG B C 1
ATOM 2895 O O . ARG B 1 110 ? -11.852 28.406 -2.355 1 98.25 110 ARG B O 1
ATOM 2902 N N . ASN B 1 111 ? -11.773 29.781 -0.591 1 97.5 111 ASN B N 1
ATOM 2903 C CA . ASN B 1 111 ? -12.562 30.828 -1.216 1 97.5 111 ASN B CA 1
ATOM 2904 C C . ASN B 1 111 ? -11.742 31.594 -2.264 1 97.5 111 ASN B C 1
ATOM 2906 O O . ASN B 1 111 ? -12.281 32 -3.295 1 97.5 111 ASN B O 1
ATOM 2910 N N . GLU B 1 112 ? -10.477 31.672 -2.016 1 98 112 GLU B N 1
ATOM 2911 C CA . GLU B 1 112 ? -9.719 32.656 -2.789 1 98 112 GLU B CA 1
ATOM 2912 C C . GLU B 1 112 ? -8.812 31.969 -3.807 1 98 112 GLU B C 1
ATOM 2914 O O . GLU B 1 112 ? -8.438 32.562 -4.816 1 98 112 GLU B O 1
ATOM 2919 N N . GLU B 1 113 ? -8.508 30.688 -3.609 1 98.19 113 GLU B N 1
ATOM 2920 C CA . GLU B 1 113 ? -7.398 30.188 -4.41 1 98.19 113 GLU B CA 1
ATOM 2921 C C . GLU B 1 113 ? -7.773 28.891 -5.133 1 98.19 113 GLU B C 1
ATOM 2923 O O . GLU B 1 113 ? -7.148 28.531 -6.133 1 98.19 113 GLU B O 1
ATOM 2928 N N . VAL B 1 114 ? -8.711 28.172 -4.668 1 98.69 114 VAL B N 1
ATOM 2929 C CA . VAL B 1 114 ? -9.07 26.891 -5.258 1 98.69 114 VAL B CA 1
ATOM 2930 C C . VAL B 1 114 ? -9.805 27.125 -6.578 1 98.69 114 VAL B C 1
ATOM 2932 O O . VAL B 1 114 ? -10.75 27.922 -6.641 1 98.69 114 VAL B O 1
ATOM 2935 N N . LYS B 1 115 ? -9.445 26.344 -7.656 1 98.44 115 LYS B N 1
ATOM 2936 C CA . LYS B 1 115 ? -10.008 26.531 -8.992 1 98.44 115 LYS B CA 1
ATOM 2937 C C . LYS B 1 115 ? -10.898 25.359 -9.383 1 98.44 115 LYS B C 1
ATOM 2939 O O . LYS B 1 115 ? -11.828 25.516 -10.18 1 98.44 115 LYS B O 1
ATOM 2944 N N . SER B 1 116 ? -10.656 24.203 -8.875 1 98.62 116 SER B N 1
ATOM 2945 C CA . SER B 1 116 ? -11.367 23 -9.297 1 98.62 116 SER B CA 1
ATOM 2946 C C . SER B 1 116 ? -12.523 22.688 -8.359 1 98.62 116 SER B C 1
ATOM 2948 O O . SER B 1 116 ? -12.398 22.844 -7.141 1 98.62 116 SER B O 1
ATOM 2950 N N . PRO B 1 117 ? -13.625 22.219 -8.914 1 98.75 117 PRO B N 1
ATOM 2951 C CA . PRO B 1 117 ? -14.734 21.828 -8.039 1 98.75 117 PRO B CA 1
ATOM 2952 C C . PRO B 1 117 ? -14.391 20.641 -7.145 1 98.75 117 PRO B C 1
ATOM 2954 O O . PRO B 1 117 ? -14.883 20.547 -6.02 1 98.75 117 PRO B O 1
ATOM 2957 N N . GLN B 1 118 ? -13.508 19.719 -7.566 1 98.81 118 GLN B N 1
ATOM 2958 C CA . GLN B 1 118 ? -13.117 18.547 -6.789 1 98.81 118 GLN B CA 1
ATOM 2959 C C . GLN B 1 118 ? -12.359 18.953 -5.527 1 98.81 118 GLN B C 1
ATOM 2961 O O . GLN B 1 118 ? -12.68 18.484 -4.43 1 98.81 118 GLN B O 1
ATOM 2966 N N . ALA B 1 119 ? -11.367 19.828 -5.742 1 98.88 119 ALA B N 1
ATOM 2967 C CA . ALA B 1 119 ? -10.594 20.297 -4.594 1 98.88 119 ALA B CA 1
ATOM 2968 C C . ALA B 1 119 ? -11.469 21.094 -3.639 1 98.88 119 ALA B C 1
ATOM 2970 O O . ALA B 1 119 ? -11.352 20.969 -2.418 1 98.88 119 ALA B O 1
ATOM 2971 N N . ARG B 1 120 ? -12.352 21.922 -4.203 1 98.81 120 ARG B N 1
ATOM 2972 C CA . ARG B 1 120 ? -13.281 22.688 -3.375 1 98.81 120 ARG B CA 1
ATOM 2973 C C . ARG B 1 120 ? -14.133 21.766 -2.512 1 98.81 120 ARG B C 1
ATOM 2975 O O . ARG B 1 120 ? -14.328 22.031 -1.321 1 98.81 120 ARG B O 1
ATOM 2982 N N . ARG B 1 121 ? -14.641 20.703 -3.078 1 98.81 121 ARG B N 1
ATOM 2983 C CA . ARG B 1 121 ? -15.516 19.797 -2.344 1 98.81 121 ARG B CA 1
ATOM 2984 C C . ARG B 1 121 ? -14.758 19.094 -1.23 1 98.81 121 ARG B C 1
ATOM 2986 O O . ARG B 1 121 ? -15.297 18.891 -0.139 1 98.81 121 ARG B O 1
ATOM 2993 N N . LEU B 1 122 ? -13.531 18.656 -1.516 1 98.88 122 LEU B N 1
ATOM 2994 C CA . LEU B 1 122 ? -12.711 18.047 -0.468 1 98.88 122 LEU B CA 1
ATOM 2995 C C . LEU B 1 122 ? -12.516 19.016 0.695 1 98.88 122 LEU B C 1
ATOM 2997 O O . LEU B 1 122 ? -12.695 18.641 1.856 1 98.88 122 LEU B O 1
ATOM 3001 N N . MET B 1 123 ? -12.195 20.266 0.389 1 98.81 123 MET B N 1
ATOM 3002 C CA . MET B 1 123 ? -11.969 21.25 1.447 1 98.81 123 MET B CA 1
ATOM 3003 C C . MET B 1 123 ? -13.266 21.547 2.193 1 98.81 123 MET B C 1
ATOM 3005 O O . MET B 1 123 ? -13.258 21.75 3.408 1 98.81 123 MET B O 1
ATOM 3009 N N . ASP B 1 124 ? -14.406 21.562 1.461 1 98.69 124 ASP B N 1
ATOM 3010 C CA . ASP B 1 124 ? -15.695 21.703 2.131 1 98.69 124 ASP B CA 1
ATOM 3011 C C . ASP B 1 124 ? -15.914 20.594 3.146 1 98.69 124 ASP B C 1
ATOM 3013 O O . ASP B 1 124 ? -16.391 20.844 4.258 1 98.69 124 ASP B O 1
ATOM 3017 N N . PHE B 1 125 ? -15.578 19.406 2.75 1 98.81 125 PHE B N 1
ATOM 3018 C CA . PHE B 1 125 ? -15.703 18.266 3.656 1 98.81 125 PHE B CA 1
ATOM 3019 C C . PHE B 1 125 ? -14.875 18.484 4.918 1 98.81 125 PHE B C 1
ATOM 3021 O O . PHE B 1 125 ? -15.383 18.344 6.031 1 98.81 125 PHE B O 1
ATOM 3028 N N . MET B 1 126 ? -13.57 18.828 4.762 1 98.56 126 MET B N 1
ATOM 3029 C CA . MET B 1 126 ? -12.688 19.047 5.902 1 98.56 126 MET B CA 1
ATOM 3030 C C . MET B 1 126 ? -13.242 20.141 6.816 1 98.56 126 MET B C 1
ATOM 3032 O O . MET B 1 126 ? -13.297 19.953 8.031 1 98.56 126 MET B O 1
ATOM 3036 N N . ILE B 1 127 ? -13.672 21.25 6.219 1 97.88 127 ILE B N 1
ATOM 3037 C CA . ILE B 1 127 ? -14.164 22.406 6.965 1 97.88 127 ILE B CA 1
ATOM 3038 C C . ILE B 1 127 ? -15.453 22.031 7.691 1 97.88 127 ILE B C 1
ATOM 3040 O O . ILE B 1 127 ? -15.617 22.344 8.875 1 97.88 127 ILE B O 1
ATOM 3044 N N . GLU B 1 128 ? -16.359 21.312 7.047 1 97.88 128 GLU B N 1
ATOM 3045 C CA . GLU B 1 128 ? -17.625 20.906 7.633 1 97.88 128 GLU B CA 1
ATOM 3046 C C . GLU B 1 128 ? -17.406 19.984 8.836 1 97.88 128 GLU B C 1
ATOM 3048 O O . GLU B 1 128 ? -18.047 20.172 9.883 1 97.88 128 GLU B O 1
ATOM 3053 N N . VAL B 1 129 ? -16.531 19 8.703 1 98.25 129 VAL B N 1
ATOM 3054 C CA . VAL B 1 129 ? -16.297 18.047 9.781 1 98.25 129 VAL B CA 1
ATOM 3055 C C . VAL B 1 129 ? -15.625 18.766 10.953 1 98.25 129 VAL B C 1
ATOM 3057 O O . VAL B 1 129 ? -16 18.547 12.117 1 98.25 129 VAL B O 1
ATOM 3060 N N . ASP B 1 130 ? -14.688 19.641 10.68 1 96.19 130 ASP B N 1
ATOM 3061 C CA . ASP B 1 130 ? -14 20.391 11.719 1 96.19 130 ASP B CA 1
ATOM 3062 C C . ASP B 1 130 ? -14.969 21.281 12.492 1 96.19 130 ASP B C 1
ATOM 3064 O O . ASP B 1 130 ? -14.805 21.484 13.695 1 96.19 130 ASP B O 1
ATOM 3068 N N . GLU B 1 131 ? -15.953 21.812 11.812 1 94.62 131 GLU B N 1
ATOM 3069 C CA . GLU B 1 131 ? -16.859 22.781 12.406 1 94.62 131 GLU B CA 1
ATOM 3070 C C . GLU B 1 131 ? -17.875 22.094 13.32 1 94.62 131 GLU B C 1
ATOM 3072 O O . GLU B 1 131 ? -18.531 22.75 14.133 1 94.62 131 GLU B O 1
ATOM 3077 N N . ARG B 1 132 ? -18.031 20.844 13.18 1 96.44 132 ARG B N 1
ATOM 3078 C CA . ARG B 1 132 ? -19 20.125 13.992 1 96.44 132 ARG B CA 1
ATOM 3079 C C . ARG B 1 132 ? -18.594 20.109 15.461 1 96.44 132 ARG B C 1
ATOM 3081 O O . ARG B 1 132 ? -19.438 19.938 16.344 1 96.44 132 ARG B O 1
ATOM 3088 N N . ILE B 1 133 ? -17.281 20.203 15.648 1 94.62 133 ILE B N 1
ATOM 3089 C CA . ILE B 1 133 ? -16.75 20.266 17 1 94.62 133 ILE B CA 1
ATOM 3090 C C . ILE B 1 133 ? -15.883 21.516 17.156 1 94.62 133 ILE B C 1
ATOM 3092 O O . ILE B 1 133 ? -14.93 21.703 16.406 1 94.62 133 ILE B O 1
ATOM 3096 N N . ASP B 1 134 ? -16.266 22.406 18.094 1 92.62 134 ASP B N 1
ATOM 3097 C CA . ASP B 1 134 ? -15.367 23.484 18.484 1 92.62 134 ASP B CA 1
ATOM 3098 C C . ASP B 1 134 ? -14.297 22.984 19.438 1 92.62 134 ASP B C 1
ATOM 3100 O O . ASP B 1 134 ? -14.445 23.109 20.656 1 92.62 134 ASP B O 1
ATOM 3104 N N . VAL B 1 135 ? -13.211 22.594 18.922 1 94 135 VAL B N 1
ATOM 3105 C CA . VAL B 1 135 ? -12.164 21.938 19.688 1 94 135 VAL B CA 1
ATOM 3106 C C . VAL B 1 135 ? -11.594 22.906 20.719 1 94 135 VAL B C 1
ATOM 3108 O O . VAL B 1 135 ? -11.305 22.5 21.859 1 94 135 VAL B O 1
ATOM 3111 N N . CYS B 1 136 ? -11.398 24.188 20.391 1 94.12 136 CYS B N 1
ATOM 3112 C CA . CYS B 1 136 ? -10.859 25.188 21.312 1 94.12 136 CYS B CA 1
ATOM 3113 C C . CYS B 1 136 ? -11.766 25.359 22.516 1 94.12 136 CYS B C 1
ATOM 3115 O O . CYS B 1 136 ? -11.289 25.375 23.656 1 94.12 136 CYS B O 1
ATOM 3117 N N . ALA B 1 137 ? -13.031 25.453 22.219 1 93.75 137 ALA B N 1
ATOM 3118 C CA . ALA B 1 137 ? -13.984 25.594 23.312 1 93.75 137 ALA B CA 1
ATOM 3119 C C . ALA B 1 137 ? -14.07 24.328 24.141 1 93.75 137 ALA B C 1
ATOM 3121 O O . ALA B 1 137 ? -14.102 24.375 25.375 1 93.75 137 ALA B O 1
ATOM 3122 N N . MET B 1 138 ? -14.102 23.203 23.5 1 94.12 138 MET B N 1
ATOM 3123 C CA . MET B 1 138 ? -14.289 21.922 24.156 1 94.12 138 MET B CA 1
ATOM 3124 C C . MET B 1 138 ? -13.125 21.609 25.094 1 94.12 138 MET B C 1
ATOM 3126 O O . MET B 1 138 ? -13.32 21.016 26.156 1 94.12 138 MET B O 1
ATOM 3130 N N . PHE B 1 139 ? -11.953 22.031 24.719 1 95.25 139 PHE B N 1
ATOM 3131 C CA . PHE B 1 139 ? -10.781 21.625 25.5 1 95.25 139 PHE B CA 1
ATOM 3132 C C . PHE B 1 139 ? -10.078 22.859 26.078 1 95.25 139 PHE B C 1
ATOM 3134 O O . PHE B 1 139 ? -8.938 22.75 26.547 1 95.25 139 PHE B O 1
ATOM 3141 N N . ASN B 1 140 ? -10.672 23.984 26.016 1 93.81 140 ASN B N 1
ATOM 3142 C CA . ASN B 1 140 ? -10.188 25.234 26.594 1 93.81 140 ASN B CA 1
ATOM 3143 C C . ASN B 1 140 ? -8.781 25.562 26.094 1 93.81 140 ASN B C 1
ATOM 3145 O O . ASN B 1 140 ? -7.859 25.734 26.891 1 93.81 140 ASN B O 1
ATOM 3149 N N . MET B 1 141 ? -8.703 25.594 24.797 1 95.19 141 MET B N 1
ATOM 3150 C CA . MET B 1 141 ? -7.438 25.953 24.156 1 95.19 141 MET B CA 1
ATOM 3151 C C . MET B 1 141 ? -7.648 27.031 23.109 1 95.19 141 MET B C 1
ATOM 3153 O O . MET B 1 141 ? -8.773 27.281 22.672 1 95.19 141 MET B O 1
ATOM 3157 N N . VAL B 1 142 ? -6.527 27.672 22.688 1 94.12 142 VAL B N 1
ATOM 3158 C CA . VAL B 1 142 ? -6.668 28.781 21.734 1 94.12 142 VAL B CA 1
ATOM 3159 C C . VAL B 1 142 ? -5.965 28.422 20.422 1 94.12 142 VAL B C 1
ATOM 3161 O O . VAL B 1 142 ? -6.195 29.062 19.391 1 94.12 142 VAL B O 1
ATOM 3164 N N . CYS B 1 143 ? -5.148 27.438 20.531 1 96.25 143 CYS B N 1
ATOM 3165 C CA . CYS B 1 143 ? -4.422 27.031 19.328 1 96.25 143 CYS B CA 1
ATOM 3166 C C . CYS B 1 143 ? -4.02 25.562 19.406 1 96.25 143 CYS B C 1
ATOM 3168 O O . CYS B 1 143 ? -3.811 25.031 20.5 1 96.25 143 CYS B O 1
ATOM 3170 N N . PHE B 1 144 ? -3.92 24.859 18.312 1 98.19 144 PHE B N 1
ATOM 3171 C CA . PHE B 1 144 ? -3.531 23.453 18.203 1 98.19 144 PHE B CA 1
ATOM 3172 C C . PHE B 1 144 ? -2.834 23.172 16.875 1 98.19 144 PHE B C 1
ATOM 3174 O O . PHE B 1 144 ? -2.842 24.031 15.984 1 98.19 144 PHE B O 1
ATOM 3181 N N . CYS B 1 145 ? -2.137 22.109 16.797 1 98.69 145 CYS B N 1
ATOM 3182 C CA . CYS B 1 145 ? -1.523 21.656 15.562 1 98.69 145 CYS B CA 1
ATOM 3183 C C . CYS B 1 145 ? -2.412 20.641 14.859 1 98.69 145 CYS B C 1
ATOM 3185 O O . CYS B 1 145 ? -2.799 19.625 15.453 1 98.69 145 CYS B O 1
ATOM 3187 N N . GLU B 1 146 ? -2.74 20.922 13.664 1 98.75 146 GLU B N 1
ATOM 3188 C CA . GLU B 1 146 ? -3.527 19.984 12.875 1 98.75 146 GLU B CA 1
ATOM 3189 C C . GLU B 1 146 ? -2.641 19.172 11.938 1 98.75 146 GLU B C 1
ATOM 3191 O O . GLU B 1 146 ? -1.94 19.719 11.094 1 98.75 146 GLU B O 1
ATOM 3196 N N . LEU B 1 147 ? -2.602 17.859 12.156 1 98.88 147 LEU B N 1
ATOM 3197 C CA . LEU B 1 147 ? -2.062 16.953 11.141 1 98.88 147 LEU B CA 1
ATOM 3198 C C . LEU B 1 147 ? -3.01 16.859 9.953 1 98.88 147 LEU B C 1
ATOM 3200 O O . LEU B 1 147 ? -3.951 16.062 9.961 1 98.88 147 LEU B O 1
ATOM 3204 N N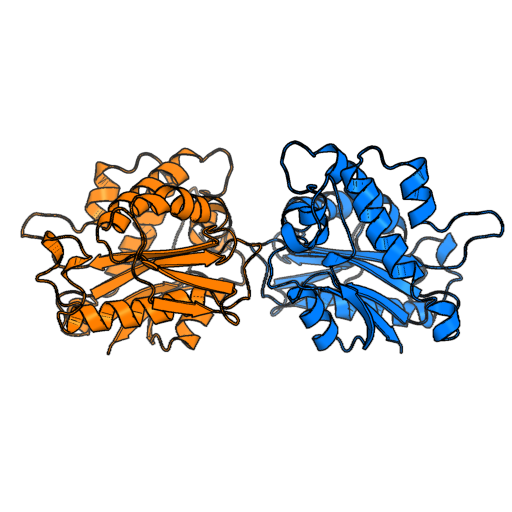 . MET B 1 148 ? -2.715 17.609 8.938 1 98.62 148 MET B N 1
ATOM 3205 C CA . MET B 1 148 ? -3.678 17.875 7.875 1 98.62 148 MET B CA 1
ATOM 3206 C C . MET B 1 148 ? -3.666 16.75 6.844 1 98.62 148 MET B C 1
ATOM 3208 O O . MET B 1 148 ? -4.715 16.203 6.508 1 98.62 148 MET B O 1
ATOM 3212 N N . PHE B 1 149 ? -2.5 16.438 6.266 1 98.81 149 PHE B N 1
ATOM 3213 C CA . PHE B 1 149 ? -2.332 15.352 5.312 1 98.81 149 PHE B CA 1
ATOM 3214 C C . PHE B 1 149 ? -1.169 14.453 5.711 1 98.81 149 PHE B C 1
ATOM 3216 O O . PHE B 1 149 ? -0.121 14.945 6.141 1 98.81 149 PHE B O 1
ATOM 3223 N N . LEU B 1 150 ? -1.387 13.156 5.652 1 98.75 150 LEU B N 1
ATOM 3224 C CA . LEU B 1 150 ? -0.4 12.117 5.906 1 98.75 150 LEU B CA 1
ATOM 3225 C C . LEU B 1 150 ? -0.329 11.141 4.738 1 98.75 150 LEU B C 1
ATOM 3227 O O . LEU B 1 150 ? -1.344 10.555 4.348 1 98.75 150 LEU B O 1
ATOM 3231 N N . ALA B 1 151 ? 0.872 10.992 4.156 1 98.5 151 ALA B N 1
ATOM 3232 C CA . ALA B 1 151 ? 0.979 10.133 2.977 1 98.5 151 ALA B CA 1
ATOM 3233 C C . ALA B 1 151 ? 2.303 9.375 2.969 1 98.5 151 ALA B C 1
ATOM 3235 O O . ALA B 1 151 ? 3.332 9.906 3.395 1 98.5 151 ALA B O 1
ATOM 3236 N N . THR B 1 152 ? 2.312 8.18 2.57 1 97.31 152 THR B N 1
ATOM 3237 C CA . THR B 1 152 ? 3.471 7.328 2.32 1 97.31 152 THR B CA 1
ATOM 3238 C C . THR B 1 152 ? 3.389 6.695 0.936 1 97.31 152 THR B C 1
ATOM 3240 O O . THR B 1 152 ? 2.328 6.219 0.528 1 97.31 152 THR B O 1
ATOM 3243 N N . LEU B 1 153 ? 4.48 6.68 0.219 1 95.12 153 LEU B N 1
ATOM 3244 C CA . LEU B 1 153 ? 4.5 6.023 -1.085 1 95.12 153 LEU B CA 1
ATOM 3245 C C . LEU B 1 153 ? 4.172 4.539 -0.953 1 95.12 153 LEU B C 1
ATOM 3247 O O . LEU B 1 153 ? 4.621 3.881 -0.013 1 95.12 153 LEU B O 1
ATOM 3251 N N . PRO B 1 154 ? 3.469 3.988 -1.956 1 91.38 154 PRO B N 1
ATOM 3252 C CA . PRO B 1 154 ? 3.047 2.588 -1.869 1 91.38 154 PRO B CA 1
ATOM 3253 C C . PRO B 1 154 ? 4.219 1.631 -1.671 1 91.38 154 PRO B C 1
ATOM 3255 O O . PRO B 1 154 ? 4.129 0.692 -0.875 1 91.38 154 PRO B O 1
ATOM 3258 N N . SER B 1 155 ? 5.344 1.88 -2.248 1 89.5 155 SER B N 1
ATOM 3259 C CA . SER B 1 155 ? 6.52 1.021 -2.158 1 89.5 155 SER B CA 1
ATOM 3260 C C . SER B 1 155 ? 7.102 1.025 -0.747 1 89.5 155 SER B C 1
ATOM 3262 O O . SER B 1 155 ? 7.941 0.188 -0.414 1 89.5 155 SER B O 1
ATOM 3264 N N . HIS B 1 156 ? 6.621 1.932 0.119 1 94.06 156 HIS B N 1
ATOM 3265 C CA . HIS B 1 156 ? 7.188 2.109 1.451 1 94.06 156 HIS B CA 1
ATOM 3266 C C . HIS B 1 156 ? 6.113 2.002 2.525 1 94.06 156 HIS B C 1
ATOM 3268 O O . HIS B 1 156 ? 6.312 2.443 3.66 1 94.06 156 HIS B O 1
ATOM 3274 N N . GLU B 1 157 ? 4.977 1.479 2.139 1 92.12 157 GLU B N 1
ATOM 3275 C CA . GLU B 1 157 ? 3.914 1.283 3.119 1 92.12 157 GLU B CA 1
ATOM 3276 C C . GLU B 1 157 ? 4.203 0.086 4.02 1 92.12 157 GLU B C 1
ATOM 3278 O O . GLU B 1 157 ? 5.191 -0.623 3.818 1 92.12 157 GLU B O 1
ATOM 3283 N N . ARG B 1 158 ? 3.508 0 5.148 1 88.69 158 ARG B N 1
ATOM 3284 C CA . ARG B 1 158 ? 3.572 -1.103 6.102 1 88.69 158 ARG B CA 1
ATOM 3285 C C . ARG B 1 158 ? 4.918 -1.129 6.82 1 88.69 158 ARG B C 1
ATOM 3287 O O . ARG B 1 158 ? 5.379 -2.188 7.25 1 88.69 158 ARG B O 1
ATOM 3294 N N . LEU B 1 159 ? 5.551 -0.017 6.859 1 93.56 159 LEU B N 1
ATOM 3295 C CA . LEU B 1 159 ? 6.836 0.093 7.547 1 93.56 159 LEU B CA 1
ATOM 3296 C C . LEU B 1 159 ? 6.711 0.958 8.797 1 93.56 159 LEU B C 1
ATOM 3298 O O . LEU B 1 159 ? 7.703 1.204 9.484 1 93.56 159 LEU B O 1
ATOM 3302 N N . GLY B 1 160 ? 5.52 1.454 9.07 1 96.12 160 GLY B N 1
ATOM 3303 C CA . GLY B 1 160 ? 5.289 2.273 10.25 1 96.12 160 GLY B CA 1
ATOM 3304 C C . GLY B 1 160 ? 5.711 3.719 10.062 1 96.12 160 GLY B C 1
ATOM 3305 O O . GLY B 1 160 ? 5.836 4.465 11.039 1 96.12 160 GLY B O 1
ATOM 3306 N N . LEU B 1 161 ? 5.93 4.141 8.852 1 98.12 161 LEU B N 1
ATOM 3307 C CA . LEU B 1 161 ? 6.426 5.492 8.609 1 98.12 161 LEU B CA 1
ATOM 3308 C C . LEU B 1 161 ? 5.363 6.527 8.961 1 98.12 161 LEU B C 1
ATOM 3310 O O . LEU B 1 161 ? 5.668 7.543 9.594 1 98.12 161 LEU B O 1
ATOM 3314 N N . GLY B 1 162 ? 4.09 6.258 8.578 1 98.25 162 GLY B N 1
ATOM 3315 C CA . GLY B 1 162 ? 3.006 7.156 8.93 1 98.25 162 GLY B CA 1
ATOM 3316 C C . GLY B 1 162 ? 2.803 7.285 10.43 1 98.25 162 GLY B C 1
ATOM 3317 O O . GLY B 1 162 ? 2.586 8.383 10.938 1 98.25 162 GLY B O 1
ATOM 3318 N N . ARG B 1 163 ? 2.885 6.195 11.109 1 98.5 163 ARG B N 1
ATOM 3319 C CA . ARG B 1 163 ? 2.779 6.191 12.562 1 98.5 163 ARG B CA 1
ATOM 3320 C C . ARG B 1 163 ? 3.887 7.031 13.195 1 98.5 163 ARG B C 1
ATOM 3322 O O . ARG B 1 163 ? 3.639 7.797 14.125 1 98.5 163 ARG B O 1
ATOM 3329 N N . SER B 1 164 ? 5.07 6.848 12.68 1 98.81 164 SER B N 1
ATOM 3330 C CA . SER B 1 164 ? 6.211 7.602 13.195 1 98.81 164 SER B CA 1
ATOM 3331 C C . SER B 1 164 ? 6.035 9.102 12.961 1 98.81 164 SER B C 1
ATOM 3333 O O . SER B 1 164 ? 6.34 9.906 13.836 1 98.81 164 SER B O 1
ATOM 3335 N N . LEU B 1 165 ? 5.559 9.422 11.781 1 98.94 165 LEU B N 1
ATOM 3336 C CA . LEU B 1 165 ? 5.312 10.828 11.492 1 98.94 165 LEU B CA 1
ATOM 3337 C C . LEU B 1 165 ? 4.27 11.398 12.453 1 98.94 165 LEU B C 1
ATOM 3339 O O . LEU B 1 165 ? 4.41 12.531 12.922 1 98.94 165 LEU B O 1
ATOM 3343 N N . SER B 1 166 ? 3.26 10.633 12.711 1 98.94 166 SER B N 1
ATOM 3344 C CA . SER B 1 166 ? 2.248 11.055 13.672 1 98.94 166 SER B CA 1
ATOM 3345 C C . SER B 1 166 ? 2.855 11.273 15.055 1 98.94 166 SER B C 1
ATOM 3347 O O . SER B 1 166 ? 2.629 12.312 15.68 1 98.94 166 SER B O 1
ATOM 3349 N N . ARG B 1 167 ? 3.682 10.367 15.523 1 98.81 167 ARG B N 1
ATOM 3350 C CA . ARG B 1 167 ? 4.332 10.469 16.828 1 98.81 167 ARG B CA 1
ATOM 3351 C C . ARG B 1 167 ? 5.238 11.695 16.891 1 98.81 167 ARG B C 1
ATOM 3353 O O . ARG B 1 167 ? 5.219 12.43 17.875 1 98.81 167 ARG B O 1
ATOM 3360 N N . PHE B 1 168 ? 5.969 11.914 15.852 1 98.94 168 PHE B N 1
ATOM 3361 C CA . PHE B 1 168 ? 6.914 13.023 15.875 1 98.94 168 PHE B CA 1
ATOM 3362 C C . PHE B 1 168 ? 6.191 14.352 15.703 1 98.94 168 PHE B C 1
ATOM 3364 O O . PHE B 1 168 ? 6.676 15.391 16.156 1 98.94 168 PHE B O 1
ATOM 3371 N N . THR B 1 169 ? 5.047 14.328 15.023 1 98.88 169 THR B N 1
ATOM 3372 C CA . THR B 1 169 ? 4.219 15.523 15.008 1 98.88 169 THR B CA 1
ATOM 3373 C C . THR B 1 169 ? 3.766 15.891 16.422 1 98.88 169 THR B C 1
ATOM 3375 O O . THR B 1 169 ? 3.785 17.062 16.797 1 98.88 169 THR B O 1
ATOM 3378 N N . ILE B 1 170 ? 3.391 14.883 17.203 1 98.94 170 ILE B N 1
ATOM 3379 C CA . ILE B 1 170 ? 3.018 15.102 18.594 1 98.94 170 ILE B CA 1
ATOM 3380 C C . ILE B 1 170 ? 4.207 15.68 19.359 1 98.94 170 ILE B C 1
ATOM 3382 O O . ILE B 1 170 ? 4.066 16.672 20.078 1 98.94 170 ILE B O 1
ATOM 3386 N N . GLU B 1 171 ? 5.375 15.125 19.188 1 98.88 171 GLU B N 1
ATOM 3387 C CA . GLU B 1 171 ? 6.578 15.586 19.875 1 98.88 171 GLU B CA 1
ATOM 3388 C C . GLU B 1 171 ? 6.914 17.031 19.484 1 98.88 171 GLU B C 1
ATOM 3390 O O . GLU B 1 171 ? 7.227 17.844 20.344 1 98.88 171 GLU B O 1
ATOM 3395 N N . LEU B 1 172 ? 6.867 17.281 18.219 1 98.75 172 LEU B N 1
ATOM 3396 C CA . LEU B 1 172 ? 7.109 18.625 17.719 1 98.75 172 LEU B CA 1
ATOM 3397 C C . LEU B 1 172 ? 6.152 19.625 18.375 1 98.75 172 LEU B C 1
ATOM 3399 O O . LEU B 1 172 ? 6.574 20.688 18.828 1 98.75 172 LEU B O 1
ATOM 3403 N N . THR B 1 173 ? 4.926 19.266 18.406 1 98.81 173 THR B N 1
ATOM 3404 C CA . THR B 1 173 ? 3.904 20.141 18.953 1 98.81 173 THR B CA 1
ATOM 3405 C C . THR B 1 173 ? 4.133 20.375 20.438 1 98.81 173 THR B C 1
ATOM 3407 O O . THR B 1 173 ? 3.975 21.5 20.938 1 98.81 173 THR B O 1
ATOM 3410 N N . LYS B 1 174 ? 4.504 19.375 21.188 1 98.75 174 LYS B N 1
ATOM 3411 C CA . LYS B 1 174 ? 4.832 19.516 22.594 1 98.75 174 LYS B CA 1
ATOM 3412 C C . LYS B 1 174 ? 5.988 20.484 22.797 1 98.75 174 LYS B C 1
ATOM 3414 O O . LYS B 1 174 ? 5.957 21.312 23.719 1 98.75 174 LYS B O 1
ATOM 3419 N N . GLU B 1 175 ? 6.965 20.359 22 1 98.5 175 GLU B N 1
ATOM 3420 C CA . GLU B 1 175 ? 8.094 21.281 22.109 1 98.5 175 GLU B CA 1
ATOM 3421 C C . GLU B 1 175 ? 7.648 22.719 21.875 1 98.5 175 GLU B C 1
ATOM 3423 O O . GLU B 1 175 ? 8.039 23.625 22.625 1 98.5 175 GLU B O 1
ATOM 3428 N N . LEU B 1 176 ? 6.875 22.922 20.906 1 98.31 176 LEU B N 1
ATOM 3429 C CA . LEU B 1 176 ? 6.375 24.266 20.625 1 98.31 176 LEU B CA 1
ATOM 3430 C C . LEU B 1 176 ? 5.547 24.797 21.797 1 98.31 176 LEU B C 1
ATOM 3432 O O . LEU B 1 176 ? 5.605 25.984 22.109 1 98.31 176 LEU B O 1
ATOM 3436 N N . ALA B 1 177 ? 4.793 23.938 22.375 1 98.12 177 ALA B N 1
ATOM 3437 C CA . ALA B 1 177 ? 3.982 24.312 23.531 1 98.12 177 ALA B CA 1
ATOM 3438 C C . ALA B 1 177 ? 4.855 24.828 24.672 1 98.12 177 ALA B C 1
ATOM 3440 O O . ALA B 1 177 ? 4.434 25.703 25.438 1 98.12 177 ALA B O 1
ATOM 3441 N N . GLU B 1 178 ? 6.02 24.344 24.734 1 97.81 178 GLU B N 1
ATOM 3442 C CA . GLU B 1 178 ? 6.965 24.719 25.781 1 97.81 178 GLU B CA 1
ATOM 3443 C C . GLU B 1 178 ? 7.848 25.875 25.344 1 97.81 178 GLU B C 1
ATOM 3445 O O . GLU B 1 178 ? 8.742 26.312 26.078 1 97.81 178 GLU B O 1
ATOM 3450 N N . GLY B 1 179 ? 7.641 26.344 24.172 1 96.81 179 GLY B N 1
ATOM 3451 C CA . GLY B 1 179 ? 8.414 27.453 23.641 1 96.81 179 GLY B CA 1
ATOM 3452 C C . GLY B 1 179 ? 9.758 27.047 23.094 1 96.81 179 GLY B C 1
ATOM 3453 O O . GLY B 1 179 ? 10.68 27.859 23 1 96.81 179 GLY B O 1
ATOM 3454 N N . LYS B 1 180 ? 9.852 25.812 22.75 1 97.19 180 LYS B N 1
ATOM 3455 C CA . LYS B 1 180 ? 11.086 25.312 22.172 1 97.19 180 LYS B CA 1
ATOM 3456 C C . LYS B 1 180 ? 10.961 25.172 20.656 1 97.19 180 LYS B C 1
ATOM 3458 O O . LYS B 1 180 ? 9.875 24.906 20.141 1 97.19 180 LYS B O 1
ATOM 3463 N N . GLY B 1 181 ? 12.102 25.297 19.938 1 94.5 181 GLY B N 1
ATOM 3464 C CA . GLY B 1 181 ? 12.156 25.078 18.5 1 94.5 181 GLY B CA 1
ATOM 3465 C C . GLY B 1 181 ? 11.5 26.188 17.688 1 94.5 181 GLY B C 1
ATOM 3466 O O . GLY B 1 181 ? 11.133 25.984 16.531 1 94.5 181 GLY B O 1
ATOM 3467 N N . LEU B 1 182 ? 11.328 27.312 18.234 1 96.12 182 LEU B N 1
ATOM 3468 C CA . LEU B 1 182 ? 10.578 28.406 17.625 1 96.12 182 LEU B CA 1
ATOM 3469 C C . LEU B 1 182 ? 11.367 29.047 16.5 1 96.12 182 LEU B C 1
ATOM 3471 O O . LEU B 1 182 ? 10.789 29.703 15.625 1 96.12 182 LEU B O 1
ATOM 3475 N N . GLU B 1 183 ? 12.625 28.938 16.469 1 93.44 183 GLU B N 1
ATOM 3476 C CA . GLU B 1 183 ? 13.477 29.531 15.445 1 93.44 183 GLU B CA 1
ATOM 3477 C C . GLU B 1 183 ? 13.25 28.875 14.086 1 93.44 183 GLU B C 1
ATOM 3479 O O . GLU B 1 183 ? 13.57 29.453 13.047 1 93.44 183 GLU B O 1
ATOM 3484 N N . ASP B 1 184 ? 12.625 27.672 14.055 1 92 184 ASP B N 1
ATOM 3485 C CA . ASP B 1 184 ? 12.492 26.906 12.828 1 92 184 ASP B CA 1
ATOM 3486 C C . ASP B 1 184 ? 11.109 27.094 12.203 1 92 184 ASP B C 1
ATOM 3488 O O . ASP B 1 184 ? 10.812 26.531 11.148 1 92 184 ASP B O 1
ATOM 3492 N N . ILE B 1 185 ? 10.297 27.875 12.914 1 96.31 185 ILE B N 1
ATOM 3493 C CA . ILE B 1 185 ? 8.953 28 12.359 1 96.31 185 ILE B CA 1
ATOM 3494 C C . ILE B 1 185 ? 8.711 29.453 11.922 1 96.31 185 ILE B C 1
ATOM 3496 O O . ILE B 1 185 ? 9.523 30.344 12.211 1 96.31 185 ILE B O 1
ATOM 3500 N N . ASP B 1 186 ? 7.699 29.656 11.164 1 96.19 186 ASP B N 1
ATOM 3501 C CA . ASP B 1 186 ? 7.359 30.984 10.664 1 96.19 186 ASP B CA 1
ATOM 3502 C C . ASP B 1 186 ? 7.266 32 11.805 1 96.19 186 ASP B C 1
ATOM 3504 O O . ASP B 1 186 ? 6.715 31.688 12.867 1 96.19 186 ASP B O 1
ATOM 3508 N N . GLU B 1 187 ? 7.742 33.188 11.625 1 95.81 187 GLU B N 1
ATOM 3509 C CA . GLU B 1 187 ? 7.793 34.219 12.641 1 95.81 187 GLU B CA 1
ATOM 3510 C C . GLU B 1 187 ? 6.402 34.531 13.188 1 95.81 187 GLU B C 1
ATOM 3512 O O . GLU B 1 187 ? 6.238 34.781 14.383 1 95.81 187 GLU B O 1
ATOM 3517 N N . LYS B 1 188 ? 5.434 34.531 12.414 1 93.38 188 LYS B N 1
ATOM 3518 C CA . LYS B 1 188 ? 4.074 34.906 12.797 1 93.38 188 LYS B CA 1
ATOM 3519 C C . LYS B 1 188 ? 3.477 33.875 13.773 1 93.38 188 LYS B C 1
ATOM 3521 O O . LYS B 1 188 ? 2.484 34.188 14.445 1 93.38 188 LYS B O 1
ATOM 3526 N N . LEU B 1 189 ? 4.094 32.719 13.844 1 96.56 189 LEU B N 1
ATOM 3527 C CA . LEU B 1 189 ? 3.535 31.625 14.648 1 96.56 189 LEU B CA 1
ATOM 3528 C C . LEU B 1 189 ? 4.301 31.484 15.961 1 96.56 189 LEU B C 1
ATOM 3530 O O . LEU B 1 189 ? 3.896 30.703 16.828 1 96.56 189 LEU B O 1
ATOM 3534 N N . ARG B 1 190 ? 5.348 32.219 16.172 1 96.75 190 ARG B N 1
ATOM 3535 C CA . ARG B 1 190 ? 6.285 31.969 17.266 1 96.75 190 ARG B CA 1
ATOM 3536 C C . ARG B 1 190 ? 5.676 32.344 18.609 1 96.75 190 ARG B C 1
ATOM 3538 O O . ARG B 1 190 ? 6.188 31.953 19.656 1 96.75 190 ARG B O 1
ATOM 3545 N N . SER B 1 191 ? 4.633 33.125 18.594 1 95.75 191 SER B N 1
ATOM 3546 C CA . SER B 1 191 ? 3.951 33.469 19.844 1 95.75 191 SER B CA 1
ATOM 3547 C C . SER B 1 191 ? 2.918 32.406 20.203 1 95.75 191 SER B C 1
ATOM 3549 O O . SER B 1 191 ? 2.42 32.375 21.328 1 95.75 191 SER B O 1
ATOM 3551 N N . GLN B 1 192 ? 2.551 31.516 19.312 1 96.5 192 GLN B N 1
ATOM 3552 C CA . GLN B 1 192 ? 1.558 30.469 19.547 1 96.5 192 GLN B CA 1
ATOM 3553 C C . GLN B 1 192 ? 2.145 29.328 20.375 1 96.5 192 GLN B C 1
ATOM 3555 O O . GLN B 1 192 ? 3.34 29.047 20.281 1 96.5 192 GLN B O 1
ATOM 3560 N N . ARG B 1 193 ? 1.296 28.781 21.203 1 97.75 193 ARG B N 1
ATOM 3561 C CA . ARG B 1 193 ? 1.626 27.625 22.031 1 97.75 193 ARG B CA 1
ATOM 3562 C C . ARG B 1 193 ? 0.564 26.531 21.891 1 97.75 193 ARG B C 1
ATOM 3564 O O . ARG B 1 193 ? -0.327 26.422 22.734 1 97.75 193 ARG B O 1
ATOM 3571 N N . PRO B 1 194 ? 0.657 25.797 20.766 1 98.31 194 PRO B N 1
ATOM 3572 C CA . PRO B 1 194 ? -0.378 24.781 20.547 1 98.31 194 PRO B CA 1
ATOM 3573 C C . PRO B 1 194 ? -0.457 23.781 21.703 1 98.31 194 PRO B C 1
ATOM 3575 O O . PRO B 1 194 ? 0.575 23.359 22.219 1 98.31 194 PRO B O 1
ATOM 3578 N N . ALA B 1 195 ? -1.677 23.375 22.016 1 98.25 195 ALA B N 1
ATOM 3579 C CA . ALA B 1 195 ? -1.886 22.578 23.234 1 98.25 195 ALA B CA 1
ATOM 3580 C C . ALA B 1 195 ? -2.311 21.156 22.891 1 98.25 195 ALA B C 1
ATOM 3582 O O . ALA B 1 195 ? -2.463 20.312 23.781 1 98.25 195 ALA B O 1
ATOM 3583 N N . ALA B 1 196 ? -2.488 20.859 21.641 1 98.69 196 ALA B N 1
ATOM 3584 C CA . ALA B 1 196 ? -2.955 19.547 21.188 1 98.69 196 ALA B CA 1
ATOM 3585 C C . ALA B 1 196 ? -2.623 19.328 19.719 1 98.69 196 ALA B C 1
ATOM 3587 O O . ALA B 1 196 ? -2.213 20.266 19.016 1 98.69 196 ALA B O 1
ATOM 3588 N N . VAL B 1 197 ? -2.723 18.125 19.297 1 98.88 197 VAL B N 1
ATOM 3589 C CA . VAL B 1 197 ? -2.705 17.766 17.891 1 98.88 197 VAL B CA 1
ATOM 3590 C C . VAL B 1 197 ? -4.066 17.203 17.484 1 98.88 197 VAL B C 1
ATOM 3592 O O . VAL B 1 197 ? -4.656 16.391 18.203 1 98.88 197 VAL B O 1
ATOM 3595 N N . THR B 1 198 ? -4.582 17.688 16.422 1 98.81 198 THR B N 1
ATOM 3596 C CA . THR B 1 198 ? -5.832 17.156 15.891 1 98.81 198 THR B CA 1
ATOM 3597 C C . THR B 1 198 ? -5.617 16.562 14.5 1 98.81 198 THR B C 1
ATOM 3599 O O . THR B 1 198 ? -4.594 16.812 13.859 1 98.81 198 THR B O 1
ATOM 3602 N N . ALA B 1 199 ? -6.551 15.711 14.031 1 98.88 199 ALA B N 1
ATOM 3603 C CA . ALA B 1 199 ? -6.539 15.156 12.68 1 98.88 199 ALA B CA 1
ATOM 3604 C C . ALA B 1 199 ? -7.926 14.672 12.273 1 98.88 199 ALA B C 1
ATOM 3606 O O . ALA B 1 199 ? -8.797 14.477 13.125 1 98.88 199 ALA B O 1
ATOM 3607 N N . LEU B 1 200 ? -8.141 14.594 10.969 1 98.81 200 LEU B N 1
ATOM 3608 C CA . LEU B 1 200 ? -9.242 13.836 10.383 1 98.81 200 LEU B CA 1
ATOM 3609 C C . LEU B 1 200 ? -8.742 12.523 9.781 1 98.81 200 LEU B C 1
ATOM 3611 O O . LEU B 1 200 ? -8.141 12.523 8.703 1 98.81 200 LEU B O 1
ATOM 3615 N N . TRP B 1 201 ? -8.992 11.406 10.5 1 98.81 201 TRP B N 1
ATOM 3616 C CA . TRP B 1 201 ? -8.625 10.102 9.953 1 98.81 201 TRP B CA 1
ATOM 3617 C C . TRP B 1 201 ? -9.703 9.578 9.016 1 98.81 201 TRP B C 1
ATOM 3619 O O . TRP B 1 201 ? -10.781 9.18 9.461 1 98.81 201 TRP B O 1
ATOM 3629 N N . THR B 1 202 ? -9.344 9.469 7.723 1 98.44 202 THR B N 1
ATOM 3630 C CA . THR B 1 202 ? -10.359 9.273 6.695 1 98.44 202 THR B CA 1
ATOM 3631 C C . THR B 1 202 ? -10.383 7.82 6.23 1 98.44 202 THR B C 1
ATOM 3633 O O . THR B 1 202 ? -11.133 7.465 5.316 1 98.44 202 THR B O 1
ATOM 3636 N N . SER B 1 203 ? -9.555 6.953 6.777 1 96.5 203 SER B N 1
ATOM 3637 C CA . SER B 1 203 ? -9.547 5.539 6.414 1 96.5 203 SER B CA 1
ATOM 3638 C C . SER B 1 203 ? -9.32 4.656 7.637 1 96.5 203 SER B C 1
ATOM 3640 O O . SER B 1 203 ? -8.852 5.133 8.672 1 96.5 203 SER B O 1
ATOM 3642 N N . SER B 1 204 ? -9.664 3.367 7.477 1 94.88 204 SER B N 1
ATOM 3643 C CA . SER B 1 204 ? -9.375 2.412 8.539 1 94.88 204 SER B CA 1
ATOM 3644 C C . SER B 1 204 ? -7.879 2.326 8.82 1 94.88 204 SER B C 1
ATOM 3646 O O . SER B 1 204 ? -7.465 2.027 9.945 1 94.88 204 SER B O 1
ATOM 3648 N N . PHE B 1 205 ? -7.051 2.693 7.883 1 94.38 205 PHE B N 1
ATOM 3649 C CA . PHE B 1 205 ? -5.602 2.645 8.047 1 94.38 205 PHE B CA 1
ATOM 3650 C C . PHE B 1 205 ? -5.117 3.807 8.906 1 94.38 205 PHE B C 1
ATOM 3652 O O . PHE B 1 205 ? -4.336 3.611 9.844 1 94.38 205 PHE B O 1
ATOM 3659 N N . SER B 1 206 ? -5.559 5.016 8.484 1 97.62 206 SER B N 1
ATOM 3660 C CA . SER B 1 206 ? -5.172 6.164 9.297 1 97.62 206 SER B CA 1
ATOM 3661 C C . SER B 1 206 ? -5.781 6.082 10.695 1 97.62 206 SER B C 1
ATOM 3663 O O . SER B 1 206 ? -5.18 6.547 11.664 1 97.62 206 SER B O 1
ATOM 3665 N N . GLN B 1 207 ? -6.957 5.438 10.859 1 98.19 207 GLN B N 1
ATOM 3666 C CA . GLN B 1 207 ? -7.566 5.23 12.164 1 98.19 207 GLN B CA 1
ATOM 3667 C C . GLN B 1 207 ? -6.711 4.32 13.039 1 98.19 207 GLN B C 1
ATOM 3669 O O . GLN B 1 207 ? -6.59 4.539 14.242 1 98.19 207 GLN B O 1
ATOM 3674 N N . LYS B 1 208 ? -6.121 3.367 12.453 1 96.69 208 LYS B N 1
ATOM 3675 C CA . LYS B 1 208 ? -5.195 2.508 13.188 1 96.69 208 LYS B CA 1
ATOM 3676 C C . LYS B 1 208 ? -3.971 3.291 13.648 1 96.69 208 LYS B C 1
ATOM 3678 O O . LYS B 1 208 ? -3.449 3.045 14.742 1 96.69 208 LYS B O 1
ATOM 3683 N N . VAL B 1 209 ? -3.479 4.227 12.812 1 97.88 209 VAL B N 1
ATOM 3684 C CA . VAL B 1 209 ? -2.396 5.121 13.219 1 97.88 209 VAL B CA 1
ATOM 3685 C C . VAL B 1 209 ? -2.822 5.934 14.438 1 97.88 209 VAL B C 1
ATOM 3687 O O . VAL B 1 209 ? -2.07 6.047 15.406 1 97.88 209 VAL B O 1
ATOM 3690 N N . GLY B 1 210 ? -4.043 6.465 14.359 1 98.69 210 GLY B N 1
ATOM 3691 C CA . GLY B 1 210 ? -4.562 7.246 15.469 1 98.69 210 GLY B CA 1
ATOM 3692 C C . GLY B 1 210 ? -4.637 6.465 16.766 1 98.69 210 GLY B C 1
ATOM 3693 O O . GLY B 1 210 ? -4.215 6.953 17.812 1 98.69 210 GLY B O 1
ATOM 3694 N N . LYS B 1 211 ? -5.117 5.227 16.656 1 98.31 211 LYS B N 1
ATOM 3695 C CA . LYS B 1 211 ? -5.207 4.371 17.828 1 98.31 211 LYS B CA 1
ATOM 3696 C C . LYS B 1 211 ? -3.822 4.039 18.375 1 98.31 211 LYS B C 1
ATOM 3698 O O . LYS B 1 211 ? -3.594 4.102 19.578 1 98.31 211 LYS B O 1
ATOM 3703 N N . ALA B 1 212 ? -2.92 3.771 17.531 1 98.19 212 ALA B N 1
ATOM 3704 C CA . ALA B 1 212 ? -1.568 3.363 17.906 1 98.19 212 ALA B CA 1
ATOM 3705 C C . ALA B 1 212 ? -0.806 4.52 18.547 1 98.19 212 ALA B C 1
ATOM 3707 O O . ALA B 1 212 ? 0.177 4.309 19.266 1 98.19 212 ALA B O 1
ATOM 3708 N N . THR B 1 213 ? -1.217 5.758 18.25 1 98.38 213 THR B N 1
ATOM 3709 C CA . THR B 1 213 ? -0.521 6.926 18.781 1 98.38 213 THR B CA 1
ATOM 3710 C C . THR B 1 213 ? -1.379 7.637 19.812 1 98.38 213 THR B C 1
ATOM 3712 O O . THR B 1 213 ? -1.156 8.812 20.109 1 98.38 213 THR B O 1
ATOM 3715 N N . ASP B 1 214 ? -2.436 6.996 20.297 1 98.38 214 ASP B N 1
ATOM 3716 C CA . ASP B 1 214 ? -3.211 7.352 21.484 1 98.38 214 ASP B CA 1
ATOM 3717 C C . ASP B 1 214 ? -4.047 8.602 21.234 1 98.38 214 ASP B C 1
ATOM 3719 O O . ASP B 1 214 ? -4.227 9.422 22.141 1 98.38 214 ASP B O 1
ATOM 3723 N N . PHE B 1 215 ? -4.457 8.789 20 1 98.88 215 PHE B N 1
ATOM 3724 C CA . PHE B 1 215 ? -5.461 9.812 19.734 1 98.88 215 PHE B CA 1
ATOM 3725 C C . PHE B 1 215 ? -6.816 9.406 20.297 1 98.88 215 PHE B C 1
ATOM 3727 O O . PHE B 1 215 ? -7.191 8.234 20.234 1 98.88 215 PHE B O 1
ATOM 3734 N N . LYS B 1 216 ? -7.5 10.391 20.766 1 98.56 216 LYS B N 1
ATOM 3735 C CA . LYS B 1 216 ? -8.875 10.18 21.203 1 98.56 216 LYS B CA 1
ATOM 3736 C C . LYS B 1 216 ? -9.867 10.617 20.125 1 98.56 216 LYS B C 1
ATOM 3738 O O . LYS B 1 216 ? -9.727 11.695 19.547 1 98.56 216 LYS B O 1
ATOM 3743 N N . VAL B 1 217 ? -10.867 9.781 19.891 1 98.62 217 VAL B N 1
ATOM 3744 C CA . VAL B 1 217 ? -11.914 10.133 18.938 1 98.62 217 VAL B CA 1
ATOM 3745 C C . VAL B 1 217 ? -12.898 11.102 19.594 1 98.62 217 VAL B C 1
ATOM 3747 O O . VAL B 1 217 ? -13.461 10.805 20.656 1 98.62 217 VAL B O 1
ATOM 3750 N N . ILE B 1 218 ? -13.148 12.219 18.969 1 98.38 218 ILE B N 1
ATOM 3751 C CA . ILE B 1 218 ? -14.055 13.195 19.562 1 98.38 218 ILE B CA 1
ATOM 3752 C C . ILE B 1 218 ? -15.328 13.305 18.719 1 98.38 218 ILE B C 1
ATOM 3754 O O . ILE B 1 218 ? -16.328 13.844 19.172 1 98.38 218 ILE B O 1
ATOM 3758 N N . ASN B 1 219 ? -15.273 12.867 17.516 1 98.25 219 ASN B N 1
ATOM 3759 C CA . ASN B 1 219 ? -16.422 12.812 16.625 1 98.25 219 ASN B CA 1
ATOM 3760 C C . ASN B 1 219 ? -16.234 11.766 15.523 1 98.25 219 ASN B C 1
ATOM 3762 O O . ASN B 1 219 ? -15.117 11.492 15.102 1 98.25 219 ASN B O 1
ATOM 3766 N N . THR B 1 220 ? -17.281 11.086 15.094 1 98.5 220 THR B N 1
ATOM 3767 C CA . THR B 1 220 ? -17.312 10.156 13.961 1 98.5 220 THR B CA 1
ATOM 3768 C C . THR B 1 220 ? -18.406 10.555 12.977 1 98.5 220 THR B C 1
ATOM 3770 O O . THR B 1 220 ? -19.562 10.781 13.367 1 98.5 220 THR B O 1
ATOM 3773 N N . VAL B 1 221 ? -18.062 10.648 11.695 1 98.25 221 VAL B N 1
ATOM 3774 C CA . VAL B 1 221 ? -19.047 11.047 10.688 1 98.25 221 VAL B CA 1
ATOM 3775 C C . VAL B 1 221 ? -19.125 9.992 9.594 1 98.25 221 VAL B C 1
ATOM 3777 O O . VAL B 1 221 ? -18.094 9.523 9.094 1 98.25 221 VAL B O 1
ATOM 3780 N N . SER B 1 222 ? -20.297 9.672 9.18 1 97.75 222 SER B N 1
ATOM 3781 C CA . SER B 1 222 ? -20.484 8.688 8.117 1 97.75 222 SER B CA 1
ATOM 3782 C C . SER B 1 222 ? -20.266 9.32 6.746 1 97.75 222 SER B C 1
ATOM 3784 O O . SER B 1 222 ? -20.688 10.453 6.5 1 97.75 222 SER B O 1
ATOM 3786 N N . TYR B 1 223 ? -19.688 8.586 5.855 1 98.25 223 TYR B N 1
ATOM 3787 C CA . TYR B 1 223 ? -19.469 9.078 4.5 1 98.25 223 TYR B CA 1
ATOM 3788 C C . TYR B 1 223 ? -20.781 9.164 3.738 1 98.25 223 TYR B C 1
ATOM 3790 O O . TYR B 1 223 ? -20.875 9.852 2.713 1 98.25 223 TYR B O 1
ATOM 3798 N N . SER B 1 224 ? -21.797 8.508 4.234 1 97.38 224 SER B N 1
ATOM 3799 C CA . SER B 1 224 ? -23.109 8.57 3.586 1 97.38 224 SER B CA 1
ATOM 3800 C C . SER B 1 224 ? -23.719 9.953 3.715 1 97.38 224 SER B C 1
ATOM 3802 O O . SER B 1 224 ? -24.688 10.281 3.016 1 97.38 224 SER B O 1
ATOM 3804 N N . GLU B 1 225 ? -23.203 10.773 4.594 1 98 225 GLU B N 1
ATOM 3805 C CA . GLU B 1 225 ? -23.719 12.125 4.816 1 98 225 GLU B CA 1
ATOM 3806 C C . GLU B 1 225 ? -23.25 13.086 3.732 1 98 225 GLU B C 1
ATOM 3808 O O . GLU B 1 225 ? -23.75 14.211 3.631 1 98 225 GLU B O 1
ATOM 3813 N N . PHE B 1 226 ? -22.312 12.672 2.936 1 98.56 226 PHE B N 1
ATOM 3814 C CA . PHE B 1 226 ? -21.688 13.57 1.979 1 98.56 226 PHE B CA 1
ATOM 3815 C C . PHE B 1 226 ? -21.891 13.078 0.553 1 98.56 226 PHE B C 1
ATOM 3817 O O . PHE B 1 226 ? -22.047 11.875 0.322 1 98.56 226 PHE B O 1
ATOM 3824 N N . GLU B 1 227 ? -21.875 14.055 -0.32 1 98.56 227 GLU B N 1
ATOM 3825 C CA . GLU B 1 227 ? -22.109 13.75 -1.726 1 98.56 227 GLU B CA 1
ATOM 3826 C C . GLU B 1 227 ? -21.281 14.641 -2.639 1 98.56 227 GLU B C 1
ATOM 3828 O O . GLU B 1 227 ? -20.953 15.773 -2.283 1 98.56 227 GLU B O 1
ATOM 3833 N N . TYR B 1 228 ? -20.969 14.102 -3.777 1 98.75 228 TYR B N 1
ATOM 3834 C CA . TYR B 1 228 ? -20.328 14.852 -4.855 1 98.75 228 TYR B CA 1
ATOM 3835 C C . TYR B 1 228 ? -20.75 14.32 -6.219 1 98.75 228 TYR B C 1
ATOM 3837 O O . TYR B 1 228 ? -20.703 13.109 -6.461 1 98.75 228 TYR B O 1
ATOM 3845 N N . ASN B 1 229 ? -21.156 15.219 -7.031 1 97.75 229 ASN B N 1
ATOM 3846 C CA . ASN B 1 229 ? -21.531 14.898 -8.406 1 97.75 229 ASN B CA 1
ATOM 3847 C C . ASN B 1 229 ? -22.547 13.766 -8.461 1 97.75 229 ASN B C 1
ATOM 3849 O O . ASN B 1 229 ? -22.359 12.797 -9.203 1 97.75 229 ASN B O 1
ATOM 3853 N N . GLY B 1 230 ? -23.562 13.766 -7.617 1 98.06 230 GLY B N 1
ATOM 3854 C CA . GLY B 1 230 ? -24.719 12.891 -7.668 1 98.06 230 GLY B CA 1
ATOM 3855 C C . GLY B 1 230 ? -24.516 11.578 -6.945 1 98.06 230 GLY B C 1
ATOM 3856 O O . GLY B 1 230 ? -25.406 10.734 -6.902 1 98.06 230 GLY B O 1
ATOM 3857 N N . LYS B 1 231 ? -23.391 11.328 -6.383 1 98 231 LYS B N 1
ATOM 3858 C CA . LYS B 1 231 ? -23.109 10.094 -5.652 1 98 231 LYS B CA 1
ATOM 3859 C C . LYS B 1 231 ? -22.672 10.383 -4.227 1 98 231 LYS B C 1
ATOM 3861 O O . LYS B 1 231 ? -21.922 11.336 -3.988 1 98 231 LYS B O 1
ATOM 3866 N N . ARG B 1 232 ? -23.141 9.586 -3.369 1 98.06 232 ARG B N 1
ATOM 3867 C CA . ARG B 1 232 ? -22.656 9.664 -1.996 1 98.06 232 ARG B CA 1
ATOM 3868 C C . ARG B 1 232 ? -21.203 9.219 -1.9 1 98.06 232 ARG B C 1
ATOM 3870 O O . ARG B 1 232 ? -20.734 8.406 -2.705 1 98.06 232 ARG B O 1
ATOM 3877 N N . PHE B 1 233 ? -20.484 9.734 -0.896 1 98.62 233 PHE B N 1
ATOM 3878 C CA . PHE B 1 233 ? -19.078 9.383 -0.699 1 98.62 233 PHE B CA 1
ATOM 3879 C C . PHE B 1 233 ? -18.922 7.875 -0.513 1 98.62 233 PHE B C 1
ATOM 3881 O O . PHE B 1 233 ? -18 7.273 -1.057 1 98.62 233 PHE B O 1
ATOM 3888 N N . ASP B 1 234 ? -19.844 7.227 0.267 1 96.12 234 ASP B N 1
ATOM 3889 C CA . ASP B 1 234 ? -19.703 5.812 0.602 1 96.12 234 ASP B CA 1
ATOM 3890 C C . ASP B 1 234 ? -19.969 4.934 -0.618 1 96.12 234 ASP B C 1
ATOM 3892 O O . ASP B 1 234 ? -19.656 3.74 -0.606 1 96.12 234 ASP B O 1
ATOM 3896 N N . GLU B 1 235 ? -20.531 5.512 -1.686 1 95.44 235 GLU B N 1
ATOM 3897 C CA . GLU B 1 235 ? -20.734 4.781 -2.934 1 95.44 235 GLU B CA 1
ATOM 3898 C C . GLU B 1 235 ? -19.438 4.699 -3.738 1 95.44 235 GLU B C 1
ATOM 3900 O O . GLU B 1 235 ? -19.328 3.893 -4.664 1 95.44 235 GLU B O 1
ATOM 3905 N N . ARG B 1 236 ? -18.453 5.547 -3.447 1 95.19 236 ARG B N 1
ATOM 3906 C CA . ARG B 1 236 ? -17.203 5.602 -4.207 1 95.19 236 ARG B CA 1
ATOM 3907 C C . ARG B 1 236 ? -16.031 5.074 -3.379 1 95.19 236 ARG B C 1
ATOM 3909 O O . ARG B 1 236 ? -15.094 4.496 -3.922 1 95.19 236 ARG B O 1
ATOM 3916 N N . ILE B 1 237 ? -16.078 5.266 -2.08 1 95.69 237 ILE B N 1
ATOM 3917 C CA . ILE B 1 237 ? -14.992 4.914 -1.178 1 95.69 237 ILE B CA 1
ATOM 3918 C C . ILE B 1 237 ? -14.992 3.408 -0.924 1 95.69 237 ILE B C 1
ATOM 3920 O O . ILE B 1 237 ? -16.062 2.799 -0.792 1 95.69 237 ILE B O 1
ATOM 3924 N N . ASN B 1 238 ? -13.789 2.834 -0.9 1 92.44 238 ASN B N 1
ATOM 3925 C CA . ASN B 1 238 ? -13.68 1.442 -0.476 1 92.44 238 ASN B CA 1
ATOM 3926 C C . ASN B 1 238 ? -14.492 1.174 0.785 1 92.44 238 ASN B C 1
ATOM 3928 O O . ASN B 1 238 ? -14.391 1.909 1.768 1 92.44 238 ASN B O 1
ATOM 3932 N N . PRO B 1 239 ? -15.273 0.163 0.729 1 89.75 239 PRO B N 1
ATOM 3933 C CA . PRO B 1 239 ? -16.234 -0.069 1.807 1 89.75 239 PRO B CA 1
ATOM 3934 C C . PRO B 1 239 ? -15.57 -0.379 3.143 1 89.75 239 PRO B C 1
ATOM 3936 O O . PRO B 1 239 ? -16.219 -0.328 4.191 1 89.75 239 PRO B O 1
ATOM 3939 N N . ILE B 1 240 ? -14.312 -0.691 3.184 1 91.12 240 ILE B N 1
ATOM 3940 C CA . ILE B 1 240 ? -13.641 -0.959 4.449 1 91.12 240 ILE B CA 1
ATOM 3941 C C . ILE B 1 240 ? -13.461 0.344 5.227 1 91.12 240 ILE B C 1
ATOM 3943 O O . ILE B 1 240 ? -13.234 0.326 6.438 1 91.12 240 ILE B O 1
ATOM 3947 N N . HIS B 1 241 ? -13.531 1.436 4.484 1 94.94 241 HIS B N 1
ATOM 3948 C CA . HIS B 1 241 ? -13.445 2.754 5.098 1 94.94 241 HIS B CA 1
ATOM 3949 C C . HIS B 1 241 ? -14.828 3.367 5.281 1 94.94 241 HIS B C 1
ATOM 3951 O O . HIS B 1 241 ? -15.273 4.172 4.457 1 94.94 241 HIS B O 1
ATOM 3957 N N . GLU B 1 242 ? -15.477 3.17 6.336 1 92.75 242 GLU B N 1
ATOM 3958 C CA . GLU B 1 242 ? -16.906 3.418 6.504 1 92.75 242 GLU B CA 1
ATOM 3959 C C . GLU B 1 242 ? -17.156 4.848 6.969 1 92.75 242 GLU B C 1
ATOM 3961 O O . GLU B 1 242 ? -18.234 5.406 6.707 1 92.75 242 GLU B O 1
ATOM 3966 N N . PHE B 1 243 ? -16.203 5.367 7.691 1 97.94 243 PHE B N 1
ATOM 3967 C CA . PHE B 1 243 ? -16.438 6.672 8.297 1 97.94 243 PHE B CA 1
ATOM 3968 C C . PHE B 1 243 ? -15.125 7.406 8.539 1 97.94 243 PHE B C 1
ATOM 3970 O O . PHE B 1 243 ? -14.055 6.816 8.422 1 97.94 243 PHE B O 1
ATOM 3977 N N . CYS B 1 244 ? -15.242 8.672 8.742 1 98.62 244 CYS B N 1
ATOM 3978 C CA . CYS B 1 244 ? -14.141 9.539 9.133 1 98.62 244 CYS B CA 1
ATOM 3979 C C . CYS B 1 244 ? -14.164 9.812 10.633 1 98.62 244 CYS B C 1
ATOM 3981 O O . CYS B 1 244 ? -15.234 10 11.211 1 98.62 244 CYS B O 1
ATOM 3983 N N . GLU B 1 245 ? -13.023 9.805 11.258 1 98.81 245 GLU B N 1
ATOM 3984 C CA . GLU B 1 245 ? -12.906 10.148 12.672 1 98.81 245 GLU B CA 1
ATOM 3985 C C . GLU B 1 245 ? -12.188 11.484 12.844 1 98.81 245 GLU B C 1
ATOM 3987 O O . GLU B 1 245 ? -11.078 11.68 12.344 1 98.81 245 GLU B O 1
ATOM 3992 N N . HIS B 1 246 ? -12.852 12.43 13.492 1 98.81 246 HIS B N 1
ATOM 3993 C CA . HIS B 1 246 ? -12.18 13.602 14.047 1 98.81 246 HIS B CA 1
ATOM 3994 C C . HIS B 1 246 ? -11.539 13.289 15.391 1 98.81 246 HIS B C 1
ATOM 3996 O O . HIS B 1 246 ? -12.227 12.867 16.328 1 98.81 246 HIS B O 1
ATOM 4002 N N . VAL B 1 247 ? -10.203 13.469 15.469 1 98.88 247 VAL B N 1
ATOM 4003 C CA . VAL B 1 247 ? -9.5 12.969 16.641 1 98.88 247 VAL B CA 1
ATOM 4004 C C . VAL B 1 247 ? -8.633 14.07 17.234 1 98.88 247 VAL B C 1
ATOM 4006 O O . VAL B 1 247 ? -8.375 15.086 16.578 1 98.88 247 VAL B O 1
ATOM 4009 N N . ILE B 1 248 ? -8.203 13.82 18.562 1 98.81 248 ILE B N 1
ATOM 4010 C CA . ILE B 1 248 ? -7.352 14.781 19.266 1 98.81 248 ILE B CA 1
ATOM 4011 C C . ILE B 1 248 ? -6.34 14.031 20.125 1 98.81 248 ILE B C 1
ATOM 4013 O O . ILE B 1 248 ? -6.648 12.969 20.672 1 98.81 248 ILE B O 1
ATOM 4017 N N . TYR B 1 249 ? -5.172 14.445 20.125 1 98.81 249 TYR B N 1
ATOM 4018 C CA . TYR B 1 249 ? -4.176 14.117 21.141 1 98.81 249 TYR B CA 1
ATOM 4019 C C . TYR B 1 249 ? -3.885 15.328 22.016 1 98.81 249 TYR B C 1
ATOM 4021 O O . TYR B 1 249 ? -3.27 16.297 21.562 1 98.81 249 TYR B O 1
ATOM 4029 N N . LYS B 1 250 ? -4.305 15.25 23.219 1 96.75 250 LYS B N 1
ATOM 4030 C CA . LYS B 1 250 ? -4.059 16.328 24.172 1 96.75 250 LYS B CA 1
ATOM 4031 C C . LYS B 1 250 ? -2.994 15.914 25.203 1 96.75 250 LYS B C 1
ATOM 4033 O O . LYS B 1 250 ? -3.004 14.789 25.703 1 96.75 250 LYS B O 1
ATOM 4038 N N . PHE B 1 251 ? -2.045 16.781 25.469 1 94.38 251 PHE B N 1
ATOM 4039 C CA . PHE B 1 251 ? -0.988 16.469 26.422 1 94.38 251 PHE B CA 1
ATOM 4040 C C . PHE B 1 251 ? -0.954 17.5 27.547 1 94.38 251 PHE B C 1
ATOM 4042 O O . PHE B 1 251 ? -1.455 18.609 27.375 1 94.38 251 PHE B O 1
#

Organism: Drosophila sechellia (NCBI:txid7238)

Radius of gyration: 24.89 Å; Cα contacts (8 Å, |Δi|>4): 1012; chains: 2; bounding box: 50×76×54 Å